Protein AF-A0AAN7TM09-F1 (afdb_monomer)

pLDDT: mean 83.56, std 10.61, range [32.16, 96.0]

Secondary structure (DSSP, 8-state):
-----GGGGTGGGGGGS--PPPPSSPPPHHHHHHHHHHHHHHHHHHHHPBPTT-----S--TTHHHHHHTT--TTBTTSSTTHHHHHHHHHHHHHHHTTSS---TTSHHHHHHHHHHHHHHHHHHHHHHHHHHHHTTTTS-HHHH-HHHHHHHHHHHHHHHHHHHHHHHHIIIIISSS-HHHHHHHHHHHHHHHHHHH---EEE-SSSEEESSHHHHHHHHHHH-S-HHHHHHHHHS-SSS--HHHHHHHHHHHHHHHHHHT-EEEEEEEESSSTT-EEEEEEESSTTTTHHHHHHHHHHHHHHHHHHHHHHH-TT-HHHHHH-EEEEPTTSS-EEEEESHHHHHSPPSSHHHHHH-HHHHHHHHHHHHHHHHHHHHHHHHHTT-SHHHHHHHHHHTTEEETTS-HHHHHHHHHHHHHHHHHHHHHHHHHHHHHHHHTT-SS-HHHHHHHHHHHHHHHHHHHHHSTTSS-S----EEE---BTTTB--EEE---STTGGGGTS--B-----HHHHHHHHHHHT-GGGSHHHHHHHHHHSEEEE---HHHHTSGGGSPP--GGGS-SS--SEEEE--S---THHHHHHHHHHHTT-PBPS-SSSS---SB-PPPBSB-TTT--B--HIIIIIHHHHHTT------TTEEEEEEEE-TTS-EEEEEEEETTEEEEEEPSS-----SHHHHHHHHHHHTTEE-HHHHHHTTPPPSEE-TTTT---

Organism: NCBI:txid1508187

Solvent-accessible surface area (backbone atoms only — not comparable to full-atom values): 39294 Å² total; per-residue (Å²): 132,87,70,85,51,78,65,63,74,44,56,85,50,56,88,76,54,91,75,79,81,67,68,94,58,89,72,54,70,72,57,17,51,50,48,41,49,53,54,49,51,54,50,54,52,39,47,70,37,69,53,75,82,69,78,47,86,82,68,69,69,84,52,63,78,50,26,65,71,27,43,27,34,87,68,18,42,21,52,69,32,51,42,30,57,52,55,26,50,50,53,54,49,50,37,47,56,71,60,77,44,95,73,54,76,87,39,67,69,49,40,52,43,50,54,51,47,40,50,52,47,16,53,53,44,36,48,52,50,32,48,48,48,52,70,73,27,69,42,41,54,59,84,79,62,36,70,71,50,52,52,50,41,33,50,51,40,38,52,39,43,52,50,52,54,52,50,27,47,43,18,62,57,54,46,19,84,50,56,34,70,58,51,47,32,31,48,46,44,52,49,51,42,49,41,46,38,60,30,86,52,68,47,74,80,85,86,50,81,37,50,43,1,15,54,53,27,39,56,48,38,55,69,74,41,90,54,53,71,59,29,50,51,51,32,42,67,44,88,89,48,54,20,44,48,19,50,51,36,38,54,51,49,52,53,52,51,56,58,56,67,69,42,59,50,70,44,55,31,27,40,73,83,44,88,87,50,68,51,66,53,71,48,38,36,55,57,63,64,59,54,24,60,51,53,47,51,51,51,53,42,51,52,48,44,53,35,52,57,46,28,77,75,40,68,84,41,69,70,36,43,49,43,22,35,74,42,69,43,92,96,48,81,51,70,43,60,76,36,40,55,50,31,43,71,46,80,56,75,35,57,68,54,34,66,75,38,51,68,48,46,52,50,27,51,52,51,42,28,52,47,12,17,50,41,22,52,55,44,33,62,60,70,58,62,27,40,66,46,49,44,48,52,37,48,77,73,33,41,37,45,63,100,51,58,77,78,50,44,41,57,52,36,54,58,49,50,59,52,27,19,30,50,25,21,26,51,52,29,49,50,23,52,51,28,32,42,55,38,25,72,50,54,20,65,48,52,54,46,29,54,52,47,53,49,51,51,50,50,52,45,37,75,76,39,91,74,59,84,75,62,87,68,74,55,54,52,72,46,61,63,44,89,90,72,43,68,54,80,47,81,53,35,90,52,86,32,27,44,54,63,65,52,93,36,74,51,70,51,72,40,39,68,59,28,39,50,48,11,64,74,74,73,38,67,69,48,17,42,82,59,39,46,64,61,64,14,48,44,34,26,73,46,81,62,54,44,82,63,32,71,33,75,78,51,41,65,49,64,54,68,85,46,48,36,90,86,36,32,73,38,31,32,20,44,74,56,71,67,62,84,62,54,44,56,49,47,52,53,44,38,75,72,70,35,52,79,23,57,24,43,58,74,23,52,74,74,48,38,73,55,69,37,27,27,27,33,83,86,81,73,41,74,40,19,56,31,75,20,56,50,49,46,37,59,75,68,66,51,99,74,85,85,70,76,80,51,44,81,62,27,55,37,62,48,98,85,72,45,64,42,29,37,34,31,36,39,87,95,48,76,51,72,50,77,46,92,85,65,78,87,86,80,59,53,88,66,48,37,32,49,34,35,34,70,41,11,36,17,30,59,68,63,29,55,76,69,76,39,72,72,77,43,78,34,71,69,49,72,55,99,97

Mean predicted aligned error: 16.38 Å

InterPro domains:
  IPR002208 SecY/SEC61-alpha family [PF00344] (76-457)
  IPR002208 SecY/SEC61-alpha family [PTHR10906] (18-466)
  IPR002208 SecY/SEC61-alpha family [TIGR00967] (31-464)
  IPR019561 Translocon Sec61/SecY, plug domain [PF10559] (41-75)
  IPR023201 SecY domain superfamily [G3DSA:1.10.3370.10] (8-468)
  IPR023201 SecY domain superfamily [SSF103491] (8-463)
  IPR030659 SecY conserved site [PS00755] (76-95)
  IPR030659 SecY conserved site [PS00756] (166-184)
  IPR036188 FAD/NAD(P)-binding domain superfamily [G3DSA:3.50.50.60] (492-719)
  IPR036188 FAD/NAD(P)-binding domain superfamily [SSF51905] (480-722)

Foldseek 3Di:
DPDPAPLNVCVVCLVVADADDQDPDADAPVLQVVLQVVLVVVLVVQQPAFDPQQPDPAAADLQVLVCLLQLADPRGLCNCRCVLLVVLVVVLLVCVLVVVGDADPVDPVSVSSSLSSSLVSSLVVQLVVQLCCLPVQVSHHCVVSDPVNSVVSSVSNSVSSSSLSNSQNCQVSNSHLDGSSLSSSLSSLVVLQVCQQDPQDWDCPPPDTAGQHLPVNLVCLCPPPPPNVVSQCCQADPDPGRHPLLAVLLVVLLVVLVVLQPAWDWFWKDFPVDPPDIDTDTQHLLNVQLVLLSVLSVVLSVLSSVLVVCCVVCVPDPVSVQSFDWDADPPDRHIDTPDHPNQLCDADQELVSCVVCVVSLVSNLVSLLVSLLVSLLVVCSSVLVQLVSVLVVCVVVRMDGPPDDSVCSSVVSNVPNSCSSNSSSNVLSVSQNSSSHSNHSGRSSSSSSSSSSVVVSVVSCVVSPCPVVPDPDQPWDFDQQDDPRDTDTDGWADDVLIRLVPDPQFDFDAAQVVQCVVCVVVVHCCSHCVNCQVVQQAAADEDAADCVLQVHDLSHFAADPVSHDPVGHQFYKYFDSYDDPVQSVVLVVVVVVVFADDNERRSRDPTHDTGTIGRADPVVRGHRGCCVGVVVVCVVVVPPDDDDPQKDFQEFDADPVRAGQWTWIDHDNDIDIDGDPPHDDQDPPDQVSLVRCLQHQHEAPVVNVVVVHNHPYHDPPRNPPD

Structure (mmCIF, N/CA/C/O backbone):
data_AF-A0AAN7TM09-F1
#
_entry.id   AF-A0AAN7TM09-F1
#
loop_
_atom_site.group_PDB
_atom_site.id
_atom_site.type_symbol
_atom_site.label_atom_id
_atom_site.label_alt_id
_atom_site.label_comp_id
_atom_site.label_asym_id
_atom_site.label_entity_id
_atom_site.label_seq_id
_atom_site.pdbx_PDB_ins_code
_atom_site.Cartn_x
_atom_site.Cartn_y
_atom_site.Cartn_z
_atom_site.occupancy
_atom_site.B_iso_or_equiv
_atom_site.auth_seq_id
_atom_site.auth_comp_id
_atom_site.auth_asym_id
_atom_site.auth_atom_id
_atom_site.pdbx_PDB_model_num
ATOM 1 N N . MET A 1 1 ? 16.465 38.728 15.888 1.00 37.88 1 MET A N 1
ATOM 2 C CA . MET A 1 1 ? 16.851 38.909 14.474 1.00 37.88 1 MET A CA 1
ATOM 3 C C . MET A 1 1 ? 16.179 37.807 13.676 1.00 37.88 1 MET A C 1
ATOM 5 O O . MET A 1 1 ? 16.565 36.655 13.813 1.00 37.88 1 MET A O 1
ATOM 9 N N . SER A 1 2 ? 15.105 38.125 12.954 1.00 43.34 2 SER A N 1
ATOM 10 C CA . SER A 1 2 ? 14.397 37.177 12.090 1.00 43.34 2 SER A CA 1
ATOM 11 C C . SER A 1 2 ? 15.241 36.940 10.840 1.00 43.34 2 SER A C 1
ATOM 13 O O . SER A 1 2 ? 15.146 37.694 9.873 1.00 43.34 2 SER A O 1
ATOM 15 N N . GLY A 1 3 ? 16.135 35.954 10.899 1.00 49.69 3 GLY A N 1
ATOM 16 C CA . GLY A 1 3 ? 16.839 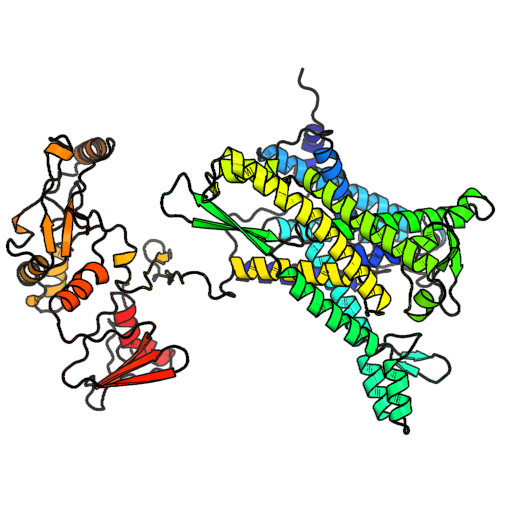35.488 9.709 1.00 49.69 3 GLY A CA 1
ATOM 17 C C . GLY A 1 3 ? 15.806 35.028 8.685 1.00 49.69 3 GLY A C 1
ATOM 18 O O . GLY A 1 3 ? 14.908 34.264 9.035 1.00 49.69 3 GLY A O 1
ATOM 19 N N . LEU A 1 4 ? 15.903 35.540 7.456 1.00 54.97 4 LEU A N 1
ATOM 20 C CA . LEU A 1 4 ? 15.121 35.069 6.314 1.00 54.97 4 LEU A CA 1
ATOM 21 C C . LEU A 1 4 ? 15.212 33.542 6.259 1.00 54.97 4 LEU A C 1
ATOM 23 O O . LEU A 1 4 ? 16.284 32.996 5.993 1.00 54.97 4 LEU A O 1
ATOM 27 N N . ARG A 1 5 ? 14.108 32.845 6.544 1.00 66.94 5 ARG A N 1
ATOM 28 C CA . ARG A 1 5 ? 14.066 31.394 6.369 1.00 66.94 5 ARG A CA 1
ATOM 29 C C . ARG A 1 5 ? 14.018 31.110 4.877 1.00 66.94 5 ARG A C 1
ATOM 31 O O . ARG A 1 5 ? 13.310 31.786 4.138 1.00 66.94 5 ARG A O 1
ATOM 38 N N . PHE A 1 6 ? 14.726 30.076 4.435 1.00 70.19 6 PHE A N 1
ATOM 39 C CA . PHE A 1 6 ? 14.732 29.672 3.028 1.00 70.19 6 PHE A CA 1
ATOM 40 C C . PHE A 1 6 ? 13.311 29.444 2.472 1.00 70.19 6 PHE A C 1
ATOM 42 O O . PHE A 1 6 ? 13.016 29.820 1.344 1.00 70.19 6 PHE A O 1
ATOM 49 N N . LEU A 1 7 ? 12.396 28.919 3.296 1.00 70.69 7 LEU A N 1
ATOM 50 C CA . LEU A 1 7 ? 10.986 28.722 2.937 1.00 70.69 7 LEU A CA 1
ATOM 51 C C . LEU A 1 7 ? 10.220 30.036 2.691 1.00 70.69 7 LEU A C 1
ATOM 53 O O . LEU A 1 7 ? 9.281 30.057 1.896 1.00 70.69 7 LEU A O 1
ATOM 57 N N . ASP A 1 8 ? 10.624 31.143 3.320 1.00 74.31 8 ASP A N 1
ATOM 58 C CA . ASP A 1 8 ? 9.972 32.445 3.137 1.00 74.31 8 ASP A CA 1
ATOM 59 C C . ASP A 1 8 ? 10.271 33.059 1.760 1.00 74.31 8 ASP A C 1
ATOM 61 O O . ASP A 1 8 ? 9.477 33.858 1.268 1.00 74.31 8 ASP A O 1
ATOM 65 N N . LEU A 1 9 ? 11.359 32.639 1.100 1.00 74.38 9 LEU A N 1
ATOM 66 C CA . LEU A 1 9 ? 11.698 33.050 -0.271 1.00 74.38 9 LEU A CA 1
ATOM 67 C C . LEU A 1 9 ? 10.730 32.473 -1.315 1.00 74.38 9 LEU A C 1
ATOM 69 O O . LEU A 1 9 ? 10.623 33.009 -2.416 1.00 74.38 9 LEU A O 1
ATOM 73 N N . VAL A 1 10 ? 10.014 31.395 -0.976 1.00 79.38 10 VAL A N 1
ATOM 74 C CA . VAL A 1 10 ? 9.090 30.698 -1.886 1.00 79.38 10 VAL A CA 1
ATOM 75 C C . VAL A 1 10 ? 7.667 31.262 -1.806 1.00 79.38 10 VAL A C 1
ATOM 77 O O . VAL A 1 10 ? 6.908 31.156 -2.767 1.00 79.38 10 VAL A O 1
ATOM 80 N N . LYS A 1 11 ? 7.322 31.961 -0.714 1.00 79.94 11 LYS A N 1
ATOM 81 C CA . LYS A 1 11 ? 6.013 32.607 -0.507 1.00 79.94 11 LYS A CA 1
ATOM 82 C C . LYS A 1 11 ? 5.468 33.391 -1.715 1.00 79.94 11 LYS A C 1
ATOM 84 O O . LYS A 1 11 ? 4.299 33.167 -2.033 1.00 79.94 11 LYS A O 1
ATOM 89 N N . PRO A 1 12 ? 6.237 34.254 -2.416 1.00 82.31 12 PRO A N 1
ATOM 90 C CA . PRO A 1 12 ? 5.710 35.003 -3.562 1.00 82.31 12 PRO A CA 1
ATOM 91 C C . PRO A 1 12 ? 5.331 34.122 -4.763 1.00 82.31 12 PRO A C 1
ATOM 93 O O . PRO A 1 12 ? 4.532 34.548 -5.592 1.00 82.31 12 PRO A O 1
ATOM 96 N N . PHE A 1 13 ? 5.858 32.898 -4.855 1.00 80.56 13 PHE A N 1
ATOM 97 C CA . PHE A 1 13 ? 5.574 31.968 -5.951 1.00 80.56 13 PHE A CA 1
ATOM 98 C C . PHE A 1 13 ? 4.374 31.051 -5.678 1.00 80.56 13 PHE A C 1
ATOM 100 O O . PHE A 1 13 ? 3.830 30.480 -6.617 1.00 80.56 13 PHE A O 1
ATOM 107 N N . THR A 1 14 ? 3.914 30.953 -4.427 1.00 79.62 14 THR A N 1
ATOM 108 C CA . THR A 1 14 ? 2.763 30.119 -4.027 1.00 79.62 14 THR A CA 1
ATOM 109 C C . THR A 1 14 ? 1.508 30.316 -4.895 1.00 79.62 14 THR A C 1
ATOM 111 O O . THR A 1 14 ? 0.972 29.317 -5.359 1.00 79.62 14 THR A O 1
ATOM 114 N N . PRO A 1 15 ? 1.039 31.549 -5.192 1.00 79.88 15 PRO A N 1
ATOM 115 C CA . PRO A 1 15 ? -0.184 31.731 -5.981 1.00 79.88 15 PRO A CA 1
ATOM 116 C C . PRO A 1 15 ? 0.004 31.511 -7.493 1.00 79.88 15 PRO A C 1
ATOM 118 O O . PRO A 1 15 ? -0.983 31.443 -8.219 1.00 79.88 15 PRO A O 1
ATOM 121 N N . LEU A 1 16 ? 1.246 31.428 -7.984 1.00 82.12 16 LEU A N 1
ATOM 122 C CA . LEU A 1 16 ? 1.554 31.242 -9.409 1.00 82.12 16 LEU A CA 1
ATOM 123 C C . LEU A 1 16 ? 1.617 29.764 -9.811 1.00 82.12 16 LEU A C 1
ATOM 125 O O . LEU A 1 16 ? 1.492 29.440 -10.991 1.00 82.12 16 LEU A O 1
ATOM 129 N N . ILE A 1 17 ? 1.852 28.872 -8.850 1.00 84.94 17 ILE A N 1
ATOM 130 C CA . ILE A 1 17 ? 2.080 27.455 -9.117 1.00 84.94 17 ILE A CA 1
ATOM 131 C C . ILE A 1 17 ? 0.739 26.711 -9.042 1.00 84.94 17 ILE A C 1
ATOM 133 O O . ILE A 1 17 ? 0.067 26.786 -8.014 1.00 84.94 17 ILE A O 1
ATOM 137 N N . PRO A 1 18 ? 0.342 25.956 -10.085 1.00 85.19 18 PRO A N 1
ATOM 138 C CA . PRO A 1 18 ? -0.884 25.172 -10.038 1.00 85.19 18 PRO A CA 1
ATOM 139 C C . PRO A 1 18 ? -0.798 24.089 -8.954 1.00 85.19 18 PRO A C 1
ATOM 141 O O . PRO A 1 18 ? 0.222 23.406 -8.789 1.00 85.19 18 PRO A O 1
ATOM 144 N N . GLU A 1 19 ? -1.890 23.925 -8.213 1.00 83.50 19 GLU A N 1
ATOM 145 C CA . GLU A 1 19 ? -1.975 23.005 -7.088 1.00 83.50 19 GLU A CA 1
ATOM 146 C C . GLU A 1 19 ? -3.299 22.229 -7.116 1.00 83.50 19 GLU A C 1
ATOM 148 O O . GLU A 1 19 ? -4.368 22.799 -7.332 1.00 83.50 19 GLU A O 1
ATOM 153 N N . VAL A 1 20 ? -3.238 20.911 -6.902 1.00 87.81 20 VAL A N 1
ATOM 154 C CA . VAL A 1 20 ? -4.442 20.067 -6.832 1.00 87.81 20 VAL A CA 1
ATOM 155 C C . VAL A 1 20 ? -5.151 20.290 -5.492 1.00 87.81 20 VAL A C 1
ATOM 157 O O . VAL A 1 20 ? -4.529 20.187 -4.440 1.00 87.81 20 VAL A O 1
ATOM 160 N N . ALA A 1 21 ? -6.456 20.559 -5.477 1.00 86.19 21 ALA A N 1
ATOM 161 C CA . ALA A 1 21 ? -7.185 20.755 -4.220 1.00 86.19 21 ALA A CA 1
ATOM 162 C C . ALA A 1 21 ? -7.256 19.459 -3.385 1.00 86.19 21 ALA A C 1
ATOM 164 O O . ALA A 1 21 ? -7.563 18.384 -3.906 1.00 86.19 21 ALA A O 1
ATOM 165 N N . VAL A 1 22 ? -6.998 19.556 -2.077 1.00 85.44 22 VAL A N 1
ATOM 166 C CA . VAL A 1 22 ? -7.174 18.437 -1.132 1.00 85.44 22 VAL A CA 1
ATOM 167 C C . VAL A 1 22 ? -8.674 18.119 -1.018 1.00 85.44 22 VAL A C 1
ATOM 169 O O . VAL A 1 22 ? -9.470 19.055 -0.944 1.00 85.44 22 VAL A O 1
ATOM 172 N N . PRO A 1 23 ? -9.093 16.840 -1.000 1.00 84.75 23 PRO A N 1
ATOM 173 C CA . PRO A 1 23 ? -10.510 16.500 -0.925 1.00 84.75 23 PRO A CA 1
ATOM 174 C C . PRO A 1 23 ? -11.130 16.969 0.401 1.00 84.75 23 PRO A C 1
ATOM 176 O O . PRO A 1 23 ? -10.602 16.688 1.477 1.00 84.75 23 PRO A O 1
ATOM 179 N N . GLU A 1 24 ? -12.276 17.654 0.326 1.00 81.25 24 GLU A N 1
ATOM 180 C CA . GLU A 1 24 ? -13.004 18.175 1.500 1.00 81.25 24 GLU A CA 1
ATOM 181 C C . GLU A 1 24 ? -13.556 17.057 2.396 1.00 81.25 24 GLU A C 1
ATOM 183 O O . GLU A 1 24 ? -13.675 17.204 3.612 1.00 81.25 24 GLU A O 1
ATOM 188 N N . THR A 1 25 ? -13.876 15.911 1.792 1.00 80.69 25 THR A N 1
ATOM 189 C CA . THR A 1 25 ? -14.372 14.718 2.481 1.00 80.69 25 THR A CA 1
ATOM 190 C C . THR A 1 25 ? -13.512 13.507 2.147 1.00 80.69 25 THR A C 1
ATOM 192 O O . THR A 1 25 ? -12.828 13.453 1.125 1.00 80.69 25 THR A O 1
ATOM 195 N N . LYS A 1 26 ? -13.520 12.498 3.025 1.00 79.81 26 LYS A N 1
ATOM 196 C CA . LYS A 1 26 ? -12.725 11.286 2.810 1.00 79.81 26 LYS A CA 1
ATOM 197 C C . LYS A 1 26 ? -13.228 10.533 1.574 1.00 79.81 26 LYS A C 1
ATOM 199 O O . LYS A 1 26 ? -14.342 10.013 1.578 1.00 79.81 26 LYS A O 1
ATOM 204 N N . VAL A 1 27 ? -12.371 10.413 0.560 1.00 85.12 27 VAL A N 1
ATOM 205 C CA . VAL A 1 27 ? -12.682 9.710 -0.691 1.00 85.12 27 VAL A CA 1
ATOM 206 C C . VAL A 1 27 ? -12.870 8.202 -0.422 1.00 85.12 27 VAL A C 1
ATOM 208 O O . VAL A 1 27 ? -11.986 7.570 0.172 1.00 85.12 27 VAL A O 1
ATOM 211 N N . PRO A 1 28 ? -13.999 7.592 -0.834 1.00 83.75 28 PRO A N 1
ATOM 212 C CA . PRO A 1 28 ? -14.223 6.151 -0.742 1.00 83.75 28 PRO A CA 1
ATOM 213 C C . PRO A 1 28 ? -13.152 5.326 -1.469 1.00 83.75 28 PRO A C 1
ATOM 215 O O . PRO A 1 28 ? -12.642 5.726 -2.513 1.00 83.75 28 PRO A O 1
ATOM 218 N N . PHE A 1 29 ? -12.873 4.118 -0.970 1.00 83.94 29 PHE A N 1
ATOM 219 C CA . PHE A 1 29 ? -11.854 3.219 -1.531 1.00 83.94 29 PHE A CA 1
ATOM 220 C C . PHE A 1 29 ? -12.055 2.919 -3.029 1.00 83.94 29 PHE A C 1
ATOM 222 O O . PHE A 1 29 ? -11.107 2.991 -3.805 1.00 83.94 29 PHE A O 1
ATOM 229 N N . GLN A 1 30 ? -13.299 2.667 -3.456 1.00 83.69 30 GLN A N 1
ATOM 230 C CA . GLN A 1 30 ? -13.624 2.422 -4.868 1.00 83.69 30 GLN A CA 1
ATOM 231 C C . GLN A 1 30 ? -13.281 3.622 -5.764 1.00 83.69 30 GLN A C 1
ATOM 233 O O . GLN A 1 30 ? -12.710 3.445 -6.834 1.00 83.69 30 GLN A O 1
ATOM 238 N N . GLN A 1 31 ? -13.568 4.848 -5.311 1.00 87.00 31 GLN A N 1
ATOM 239 C CA . GLN A 1 31 ? -13.208 6.057 -6.057 1.00 87.00 31 GLN A CA 1
ATOM 240 C C . GLN A 1 31 ? -11.691 6.241 -6.120 1.00 87.00 31 GLN A C 1
ATOM 242 O O . GLN A 1 31 ? -11.173 6.629 -7.162 1.00 87.00 31 GLN A O 1
ATOM 247 N N . ARG A 1 32 ? -10.964 5.899 -5.048 1.00 88.88 32 ARG A N 1
ATOM 248 C CA . ARG A 1 32 ? -9.497 5.961 -5.052 1.00 88.88 32 ARG A CA 1
ATOM 249 C C . ARG A 1 32 ? -8.863 4.993 -6.050 1.00 88.88 32 ARG A C 1
ATOM 251 O O . ARG A 1 32 ? -7.897 5.356 -6.720 1.00 88.88 32 ARG A O 1
ATOM 258 N N . ILE A 1 33 ? -9.423 3.790 -6.206 1.00 88.88 33 ILE A N 1
ATOM 259 C CA . ILE A 1 33 ? -9.009 2.847 -7.260 1.00 88.88 33 ILE A CA 1
ATOM 260 C C . ILE A 1 33 ? -9.245 3.447 -8.649 1.00 88.88 33 ILE A C 1
ATOM 262 O O . ILE A 1 33 ? -8.355 3.376 -9.495 1.00 88.88 33 ILE A O 1
ATOM 266 N N . ILE A 1 34 ? -10.414 4.054 -8.882 1.00 91.50 34 ILE A N 1
ATOM 267 C CA . ILE A 1 34 ? -10.747 4.665 -10.177 1.00 91.50 34 ILE A CA 1
ATOM 268 C C . ILE A 1 34 ? -9.753 5.780 -10.511 1.00 91.50 34 ILE A C 1
ATOM 270 O O . ILE A 1 34 ? -9.163 5.751 -11.585 1.00 91.50 34 ILE A O 1
ATOM 274 N N . TRP A 1 35 ? -9.495 6.706 -9.584 1.00 92.88 35 TRP A N 1
ATOM 275 C CA . TRP A 1 35 ? -8.508 7.773 -9.781 1.00 92.88 35 TRP A CA 1
ATOM 276 C C . TRP A 1 35 ? -7.102 7.233 -10.035 1.00 92.88 35 TRP A C 1
ATOM 278 O O . TRP A 1 35 ? -6.430 7.688 -10.955 1.00 92.88 35 TRP A O 1
ATOM 288 N N . THR A 1 36 ? -6.683 6.215 -9.279 1.00 92.44 36 THR A N 1
ATOM 289 C CA . THR A 1 36 ? -5.391 5.549 -9.502 1.00 92.44 36 THR A CA 1
ATOM 290 C C . THR A 1 36 ? -5.314 4.942 -10.910 1.00 92.44 36 THR A C 1
ATOM 292 O O . THR A 1 36 ? -4.297 5.077 -11.585 1.00 92.44 36 THR A O 1
ATOM 295 N N . SER A 1 37 ? -6.403 4.332 -11.385 1.00 92.06 37 SER A N 1
ATOM 296 C CA . SER A 1 37 ? -6.480 3.714 -12.716 1.00 92.06 37 SER A CA 1
ATOM 297 C C . SER A 1 37 ? -6.468 4.754 -13.837 1.00 92.06 37 SER A C 1
ATOM 299 O O . SER A 1 37 ? -5.742 4.593 -14.812 1.00 92.06 37 SER A O 1
ATOM 301 N N . VAL A 1 38 ? -7.224 5.847 -13.692 1.00 94.38 38 VAL A N 1
ATOM 302 C CA . VAL A 1 38 ? -7.263 6.946 -14.672 1.00 94.38 38 VAL A CA 1
ATOM 303 C C . VAL A 1 38 ? -5.887 7.591 -14.813 1.00 94.38 38 VAL A C 1
ATOM 305 O O . VAL A 1 38 ? -5.403 7.755 -15.931 1.00 94.38 38 VAL A O 1
ATOM 308 N N . THR A 1 39 ? -5.219 7.890 -13.696 1.00 93.50 39 THR A N 1
ATOM 309 C CA . THR A 1 39 ? -3.856 8.437 -13.708 1.00 93.50 39 THR A CA 1
ATOM 310 C C . THR A 1 39 ? -2.870 7.502 -14.410 1.00 93.50 39 THR A C 1
ATOM 312 O O . THR A 1 39 ? -2.034 7.960 -15.187 1.00 93.50 39 THR A O 1
ATOM 315 N N . LEU A 1 40 ? -2.985 6.192 -14.181 1.00 92.38 40 LEU A N 1
ATOM 316 C CA . LEU A 1 40 ? -2.129 5.191 -14.817 1.00 92.38 40 LEU A CA 1
ATOM 317 C C . LEU A 1 40 ? -2.377 5.085 -16.329 1.00 92.38 40 LEU A C 1
ATOM 319 O O . LEU A 1 40 ? -1.422 4.983 -17.093 1.00 92.38 40 LEU A O 1
ATOM 323 N N . VAL A 1 41 ? -3.631 5.175 -16.779 1.00 94.00 41 VAL A N 1
ATOM 324 C CA . VAL A 1 41 ? -3.965 5.205 -18.213 1.00 94.00 41 VAL A CA 1
ATOM 325 C C . VAL A 1 41 ? -3.388 6.449 -18.886 1.00 94.00 41 VAL A C 1
ATOM 327 O O . VAL A 1 41 ? -2.784 6.329 -19.948 1.00 94.00 41 VAL A O 1
ATOM 330 N N . ILE A 1 42 ? -3.520 7.628 -18.267 1.00 93.62 42 ILE A N 1
ATOM 331 C CA . ILE A 1 42 ? -2.936 8.868 -18.804 1.00 93.62 42 ILE A CA 1
ATOM 332 C C . ILE A 1 42 ? -1.417 8.718 -18.940 1.00 93.62 42 ILE A C 1
ATOM 334 O O . ILE A 1 42 ? -0.865 9.019 -19.996 1.00 93.62 42 ILE A O 1
ATOM 338 N N . PHE A 1 43 ? -0.755 8.194 -17.905 1.00 91.56 43 PHE A N 1
ATOM 339 C CA . PHE A 1 43 ? 0.682 7.937 -17.924 1.00 91.56 43 PHE A CA 1
ATOM 340 C C . PHE A 1 43 ? 1.095 6.985 -19.059 1.00 91.56 43 PHE A C 1
ATOM 342 O O . PHE A 1 43 ? 2.014 7.300 -19.812 1.00 91.56 43 PHE A O 1
ATOM 349 N N . LEU A 1 44 ? 0.396 5.857 -19.230 1.00 91.00 44 LEU A N 1
ATOM 350 C CA . LEU A 1 44 ? 0.683 4.888 -20.295 1.00 91.00 44 LEU A CA 1
ATOM 351 C C . LEU A 1 44 ? 0.501 5.490 -21.693 1.00 91.00 44 LEU A C 1
ATOM 353 O O . LEU A 1 44 ? 1.348 5.291 -22.559 1.00 91.00 44 LEU A O 1
ATOM 357 N N . VAL A 1 45 ? -0.567 6.262 -21.911 1.00 93.19 45 VAL A N 1
ATOM 358 C CA . VAL A 1 45 ? -0.799 6.941 -23.195 1.00 93.19 45 VAL A CA 1
ATOM 359 C C . VAL A 1 45 ? 0.321 7.940 -23.482 1.00 93.19 45 VAL A C 1
ATOM 361 O O . VAL A 1 45 ? 0.889 7.923 -24.572 1.00 93.19 45 VAL A O 1
ATOM 364 N N . MET A 1 46 ? 0.704 8.762 -22.501 1.00 91.25 46 MET A N 1
ATOM 365 C CA . MET A 1 46 ? 1.827 9.696 -22.652 1.00 91.25 46 MET A CA 1
ATOM 366 C C . MET A 1 46 ? 3.147 8.974 -22.953 1.00 91.25 46 MET A C 1
ATOM 368 O O . MET A 1 46 ? 3.956 9.478 -23.728 1.00 91.25 46 MET A O 1
ATOM 372 N N . SER A 1 47 ? 3.354 7.789 -22.375 1.00 87.88 47 SER A N 1
ATOM 373 C CA . SER A 1 47 ? 4.558 6.970 -22.567 1.00 87.88 47 SER A CA 1
ATOM 374 C C . SER A 1 47 ? 4.689 6.365 -23.968 1.00 87.88 47 SER A C 1
ATOM 376 O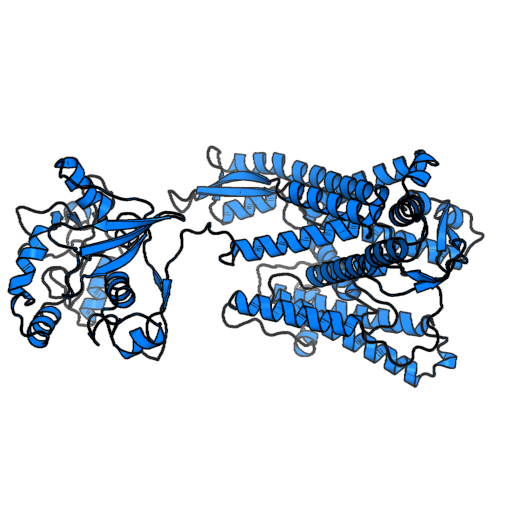 O . SER A 1 47 ? 5.770 5.914 -24.333 1.00 87.88 47 SER A O 1
ATOM 378 N N . GLN A 1 48 ? 3.608 6.362 -24.752 1.00 88.31 48 GLN A N 1
ATOM 379 C CA . GLN A 1 48 ? 3.551 5.788 -26.100 1.00 88.31 48 GLN A CA 1
ATOM 380 C C . GLN A 1 48 ? 3.404 6.852 -27.201 1.00 88.31 48 GLN A C 1
ATOM 382 O O . GLN A 1 48 ? 3.596 6.563 -28.380 1.00 88.31 48 GLN A O 1
ATOM 387 N N . MET A 1 49 ? 3.068 8.096 -26.846 1.00 89.69 49 MET A N 1
ATOM 388 C CA . MET A 1 49 ? 2.910 9.182 -27.815 1.00 89.69 49 MET A CA 1
ATOM 389 C C . MET A 1 49 ? 4.271 9.773 -28.224 1.00 89.69 49 MET A C 1
ATOM 391 O O . MET A 1 49 ? 4.978 10.293 -27.353 1.00 89.69 49 MET A O 1
ATOM 395 N N . PRO A 1 50 ? 4.632 9.754 -29.524 1.00 90.06 50 PRO A N 1
ATOM 396 C CA . PRO A 1 50 ? 5.895 10.306 -30.000 1.00 90.06 50 PRO A CA 1
ATOM 397 C C . PRO A 1 50 ? 5.910 11.840 -29.954 1.00 90.06 50 PRO A C 1
ATOM 399 O O . PRO A 1 50 ? 4.877 12.494 -30.120 1.00 90.06 50 PRO A O 1
ATOM 402 N N . LEU A 1 51 ? 7.095 12.420 -29.760 1.00 87.81 51 LEU A N 1
ATOM 403 C CA . LEU A 1 51 ? 7.307 13.869 -29.833 1.00 87.81 51 LEU A CA 1
ATOM 404 C C . LEU A 1 51 ? 7.276 14.366 -31.280 1.00 87.81 51 LEU A C 1
ATOM 406 O O . LEU A 1 51 ? 7.696 13.681 -32.214 1.00 87.81 51 LEU A O 1
ATOM 410 N N . TYR A 1 52 ? 6.833 15.606 -31.460 1.00 87.06 52 TYR A N 1
ATOM 411 C CA . TYR A 1 52 ? 6.856 16.256 -32.764 1.00 87.06 52 TYR A CA 1
ATOM 412 C C . TYR A 1 52 ? 8.236 16.869 -33.039 1.00 87.06 52 TYR A C 1
ATOM 414 O O . TYR A 1 52 ? 8.752 17.617 -32.213 1.00 87.06 52 TYR A O 1
ATOM 422 N N . GLY A 1 53 ? 8.804 16.616 -34.223 1.00 78.00 53 GLY A N 1
ATOM 423 C CA . GLY A 1 53 ? 10.062 17.234 -34.664 1.00 78.00 53 GLY A CA 1
ATOM 424 C C . GLY A 1 53 ? 11.326 16.390 -34.461 1.00 78.00 53 GLY A C 1
ATOM 425 O O . GLY A 1 53 ? 12.422 16.918 -34.614 1.00 78.00 53 GLY A O 1
ATOM 426 N N . ILE A 1 54 ? 11.206 15.096 -34.142 1.00 76.62 54 ILE A N 1
ATOM 427 C CA . ILE A 1 54 ? 12.353 14.173 -34.114 1.00 76.62 54 ILE A CA 1
ATOM 428 C C . ILE A 1 54 ? 12.744 13.800 -35.551 1.00 76.62 54 ILE A C 1
ATOM 430 O O . ILE A 1 54 ? 11.923 13.258 -36.288 1.00 76.62 54 ILE A O 1
ATOM 434 N N . VAL A 1 55 ? 13.997 14.070 -35.935 1.00 65.88 55 VAL A N 1
ATOM 435 C CA . VAL A 1 55 ? 14.532 13.785 -37.285 1.00 65.88 55 VAL A CA 1
ATOM 436 C C . VAL A 1 55 ? 15.514 12.604 -37.280 1.00 65.88 55 VAL A C 1
ATOM 438 O O . VAL A 1 55 ? 15.624 11.902 -38.280 1.00 65.88 55 VAL A O 1
ATOM 441 N N . SER A 1 56 ? 16.189 12.334 -36.154 1.00 60.00 56 SER A N 1
ATOM 442 C CA . SER A 1 56 ? 17.097 11.187 -35.993 1.00 60.00 56 SER A CA 1
ATOM 443 C C . SER A 1 56 ? 16.709 10.326 -34.786 1.00 60.00 56 SER A C 1
ATOM 445 O O . SER A 1 56 ? 16.785 10.775 -33.640 1.00 60.00 56 SER A O 1
ATOM 447 N N . SER A 1 57 ? 16.295 9.081 -35.038 1.00 56.00 57 SER A N 1
ATOM 448 C CA . SER A 1 57 ? 15.980 8.073 -34.011 1.00 56.00 57 SER A CA 1
ATOM 449 C C . SER A 1 57 ? 17.158 7.154 -33.665 1.00 56.00 57 SER A C 1
ATOM 451 O O . SER A 1 57 ? 17.146 6.536 -32.602 1.00 56.00 57 SER A O 1
ATOM 453 N N . ASP A 1 58 ? 18.193 7.097 -34.509 1.00 56.75 58 ASP A N 1
ATOM 454 C CA . ASP A 1 58 ? 19.166 5.989 -34.512 1.00 56.75 58 ASP A CA 1
ATOM 455 C C . ASP A 1 58 ? 20.474 6.275 -33.754 1.00 56.75 58 ASP A C 1
ATOM 457 O O . ASP A 1 58 ? 21.370 5.433 -33.699 1.00 56.75 58 ASP A O 1
ATOM 461 N N . ASN A 1 59 ? 20.600 7.441 -33.113 1.00 61.41 59 ASN A N 1
ATOM 462 C CA . ASN A 1 59 ? 21.771 7.750 -32.283 1.00 61.41 59 ASN A CA 1
ATOM 463 C C . ASN A 1 59 ? 21.855 6.823 -31.056 1.00 61.41 59 ASN A C 1
ATOM 465 O O . ASN A 1 59 ? 20.824 6.472 -30.486 1.00 61.41 59 ASN A O 1
ATOM 469 N N . ALA A 1 60 ? 23.062 6.467 -30.603 1.00 58.09 60 ALA A N 1
ATOM 470 C CA . ALA A 1 60 ? 23.256 5.698 -29.369 1.00 58.09 60 ALA A CA 1
ATOM 471 C C . ALA A 1 60 ? 22.684 6.459 -28.159 1.00 58.09 60 ALA A C 1
ATOM 473 O O . ALA A 1 60 ? 22.942 7.649 -27.996 1.00 58.09 60 ALA A O 1
ATOM 474 N N . ASP A 1 61 ? 21.890 5.781 -27.326 1.00 67.00 61 ASP A N 1
ATOM 475 C CA . ASP A 1 61 ? 21.244 6.383 -26.157 1.00 67.00 61 ASP A CA 1
ATOM 476 C C . ASP A 1 61 ? 22.204 6.417 -24.953 1.00 67.00 61 ASP A C 1
ATOM 478 O O . ASP A 1 61 ? 22.517 5.361 -24.395 1.00 67.00 61 ASP A O 1
ATOM 482 N N . PRO A 1 62 ? 22.668 7.600 -24.509 1.00 61.38 62 PRO A N 1
ATOM 483 C CA . PRO A 1 62 ? 23.600 7.707 -23.388 1.00 61.38 62 PRO A CA 1
ATOM 484 C C . PRO A 1 62 ? 22.939 7.443 -22.025 1.00 61.38 62 PRO A C 1
ATOM 486 O O . PRO A 1 62 ? 23.640 7.291 -21.029 1.00 61.38 62 PRO A O 1
ATOM 489 N N . LEU A 1 63 ? 21.602 7.398 -21.948 1.00 68.00 63 LEU A N 1
ATOM 490 C CA . LEU A 1 63 ? 20.851 7.269 -20.691 1.00 68.00 63 LEU A CA 1
ATOM 491 C C . LEU A 1 63 ? 20.131 5.925 -20.541 1.00 68.00 63 LEU A C 1
ATOM 493 O O . LEU A 1 63 ? 19.272 5.795 -19.671 1.00 68.00 63 LEU A O 1
ATOM 497 N N . TYR A 1 64 ? 20.486 4.917 -21.340 1.00 70.38 64 TYR A N 1
ATOM 498 C CA . TYR A 1 64 ? 19.786 3.629 -21.385 1.00 70.38 64 TYR A CA 1
ATOM 499 C C . TYR A 1 64 ? 19.541 3.010 -19.993 1.00 70.38 64 TYR A C 1
ATOM 501 O O . TYR A 1 64 ? 18.423 2.616 -19.663 1.00 70.38 64 TYR A O 1
ATOM 509 N N . TRP A 1 65 ? 20.564 3.004 -19.134 1.00 67.31 65 TRP A N 1
ATOM 510 C CA . TRP A 1 65 ? 20.481 2.463 -17.770 1.00 67.31 65 TRP A CA 1
ATOM 511 C C . TRP A 1 65 ? 19.576 3.282 -16.839 1.00 67.31 65 TRP A C 1
ATOM 513 O O . TRP A 1 65 ? 18.934 2.738 -15.944 1.00 67.31 65 TRP A O 1
ATOM 523 N N . LEU A 1 66 ? 19.501 4.592 -17.070 1.00 70.00 66 LEU A N 1
ATOM 524 C CA . LEU A 1 66 ? 18.729 5.534 -16.266 1.00 70.00 66 LEU A CA 1
ATOM 525 C C . LEU A 1 66 ? 17.222 5.436 -16.580 1.00 70.00 66 LEU A C 1
ATOM 527 O O . LEU A 1 66 ? 16.384 5.570 -15.686 1.00 70.00 66 LEU A O 1
ATOM 531 N N . ARG A 1 67 ? 16.874 5.148 -17.842 1.00 75.88 67 ARG A N 1
ATOM 532 C CA . ARG A 1 67 ? 15.487 5.125 -18.341 1.00 75.88 67 ARG A CA 1
ATOM 533 C C . ARG A 1 67 ? 14.584 4.134 -17.627 1.00 75.88 67 ARG A C 1
ATOM 535 O O . ARG A 1 67 ? 13.453 4.484 -17.295 1.00 75.88 67 ARG A O 1
ATOM 542 N N . MET A 1 68 ? 15.099 2.940 -17.337 1.00 66.06 68 MET A N 1
ATOM 543 C CA . MET A 1 68 ? 14.326 1.892 -16.667 1.00 66.06 68 MET A CA 1
ATOM 544 C C . MET A 1 68 ? 13.847 2.330 -15.273 1.00 66.06 68 MET A C 1
ATOM 546 O O . MET A 1 68 ? 12.716 2.052 -14.888 1.00 66.06 68 MET A O 1
ATOM 550 N N . MET A 1 69 ? 14.677 3.051 -14.515 1.00 70.38 69 MET A N 1
ATOM 551 C CA . MET A 1 69 ? 14.291 3.544 -13.185 1.00 70.38 69 MET A CA 1
ATOM 552 C C . MET A 1 69 ? 13.433 4.805 -13.242 1.00 70.38 69 MET A C 1
ATOM 554 O O . MET A 1 69 ? 12.625 5.050 -12.351 1.00 70.38 69 MET A O 1
ATOM 558 N N . MET A 1 70 ? 13.626 5.623 -14.272 1.00 78.31 70 MET A N 1
ATOM 559 C CA . MET A 1 70 ? 12.949 6.909 -14.425 1.00 78.31 70 MET A CA 1
ATOM 560 C C . MET A 1 70 ? 11.634 6.821 -15.183 1.00 78.31 70 MET A C 1
ATOM 562 O O . MET A 1 70 ? 11.039 7.863 -15.463 1.00 78.31 70 MET A O 1
ATOM 566 N N . ALA A 1 71 ? 11.195 5.605 -15.516 1.00 80.38 71 ALA A N 1
ATOM 567 C CA . ALA A 1 71 ? 9.986 5.354 -16.285 1.00 80.38 71 ALA A CA 1
ATOM 568 C C . ALA A 1 71 ? 9.915 6.269 -17.528 1.00 80.38 71 ALA A C 1
ATOM 570 O O . ALA A 1 71 ? 8.917 6.950 -17.768 1.00 80.38 71 ALA A O 1
ATOM 571 N N . SER A 1 72 ? 11.040 6.343 -18.251 1.00 84.00 72 SER A N 1
ATOM 572 C CA . SER A 1 72 ? 11.248 7.220 -19.404 1.00 84.00 72 SER A CA 1
ATOM 573 C C . SER A 1 72 ? 11.398 6.393 -20.673 1.00 84.00 72 SER A C 1
ATOM 575 O O . SER A 1 72 ? 12.245 5.501 -20.741 1.00 84.00 72 SER A O 1
ATOM 577 N N . ASN A 1 73 ? 10.616 6.740 -21.693 1.00 81.69 73 ASN A N 1
ATOM 578 C CA . ASN A 1 73 ? 10.685 6.129 -23.014 1.00 81.69 73 ASN A CA 1
ATOM 579 C C . ASN A 1 73 ? 11.243 7.137 -24.015 1.00 81.69 73 ASN A C 1
ATOM 581 O O . ASN A 1 73 ? 10.782 8.280 -24.085 1.00 81.69 73 ASN A O 1
ATOM 585 N N . ARG A 1 74 ? 12.228 6.699 -24.802 1.00 81.19 74 ARG A N 1
ATOM 586 C CA . ARG A 1 74 ? 12.888 7.555 -25.785 1.00 81.19 74 ARG A CA 1
ATOM 587 C C . ARG A 1 74 ? 11.940 7.957 -26.913 1.00 81.19 74 ARG A C 1
ATOM 589 O O . ARG A 1 74 ? 11.236 7.120 -27.465 1.00 81.19 74 ARG A O 1
ATOM 596 N N . GLY A 1 75 ? 12.004 9.223 -27.301 1.00 80.81 75 GLY A N 1
ATOM 597 C CA . GLY A 1 75 ? 11.257 9.814 -28.400 1.00 80.81 75 GLY A CA 1
ATOM 598 C C . GLY A 1 75 ? 9.788 10.074 -28.082 1.00 80.81 75 GLY A C 1
ATOM 599 O O . GLY A 1 75 ? 9.023 10.364 -28.999 1.00 80.81 75 GLY A O 1
ATOM 600 N N . THR A 1 76 ? 9.388 9.980 -26.812 1.00 89.31 76 THR A N 1
ATOM 601 C CA . THR A 1 76 ? 7.992 10.117 -26.371 1.00 89.31 76 THR A CA 1
ATOM 602 C C . THR A 1 76 ? 7.801 11.347 -25.492 1.00 89.31 76 THR A C 1
ATOM 604 O O . THR A 1 76 ? 8.770 11.935 -25.007 1.00 89.31 76 THR A O 1
ATOM 607 N N . LEU A 1 77 ? 6.549 11.729 -25.224 1.00 88.81 77 LEU A N 1
ATOM 608 C CA . LEU A 1 77 ? 6.239 12.794 -24.256 1.00 88.81 77 LEU A CA 1
ATOM 609 C C . LEU A 1 77 ? 6.851 12.525 -22.868 1.00 88.81 77 LEU A C 1
ATOM 611 O O . LEU A 1 77 ? 7.088 13.461 -22.108 1.00 88.81 77 LEU A O 1
ATOM 615 N N . MET A 1 78 ? 7.149 11.262 -22.552 1.00 89.31 78 MET A N 1
ATOM 616 C CA . MET A 1 78 ? 7.754 10.828 -21.295 1.00 89.31 78 MET A CA 1
ATOM 617 C C . MET A 1 78 ? 9.290 10.749 -21.335 1.00 89.31 78 MET A C 1
ATOM 619 O O . MET A 1 78 ? 9.870 10.047 -20.511 1.00 89.31 78 MET A O 1
ATOM 623 N N . GLU A 1 79 ? 9.980 11.482 -22.218 1.00 86.75 79 GLU A N 1
ATOM 624 C CA . GLU A 1 79 ? 11.455 11.485 -22.256 1.00 86.75 79 GLU A CA 1
ATOM 625 C C . GLU A 1 79 ? 12.082 11.878 -20.905 1.00 86.75 79 GLU A C 1
ATOM 627 O O . GLU A 1 79 ? 13.015 11.238 -20.424 1.00 86.75 79 GLU A O 1
ATOM 632 N N . LEU A 1 80 ? 11.563 12.929 -20.266 1.00 84.81 80 LEU A N 1
ATOM 633 C CA . LEU A 1 80 ? 12.031 13.369 -18.947 1.00 84.81 80 LEU A CA 1
ATOM 634 C C . LEU A 1 80 ? 11.648 12.372 -17.841 1.00 84.81 80 LEU A C 1
ATOM 636 O O . LEU A 1 80 ? 12.280 12.349 -16.781 1.00 84.81 80 LEU A O 1
ATOM 640 N N . GLY A 1 81 ? 10.626 11.546 -18.083 1.00 87.31 81 GLY A N 1
ATOM 641 C CA . GLY A 1 81 ? 10.097 10.587 -17.125 1.00 87.31 81 GLY A CA 1
ATOM 642 C C . GLY A 1 81 ? 9.675 11.244 -15.810 1.00 87.31 81 GLY A C 1
ATOM 643 O O . GLY A 1 81 ? 9.192 12.376 -15.765 1.00 87.31 81 GLY A O 1
ATOM 644 N N . ILE A 1 82 ? 9.914 10.532 -14.713 1.00 87.81 82 ILE A N 1
ATOM 645 C CA . ILE A 1 82 ? 9.707 11.023 -13.339 1.00 87.81 82 ILE A CA 1
ATOM 646 C C . ILE A 1 82 ? 10.971 11.649 -12.726 1.00 87.81 82 ILE A C 1
ATOM 648 O O . ILE A 1 82 ? 10.988 11.982 -11.538 1.00 87.81 82 ILE A O 1
ATOM 652 N N . THR A 1 83 ? 12.032 11.828 -13.520 1.00 85.69 83 THR A N 1
ATOM 653 C CA . THR A 1 83 ? 13.334 12.357 -13.081 1.00 85.69 83 THR A CA 1
ATOM 654 C C . THR A 1 83 ? 13.230 13.621 -12.242 1.00 85.69 83 THR A C 1
ATOM 656 O O . THR A 1 83 ? 13.758 13.633 -11.128 1.00 85.69 83 THR A O 1
ATOM 659 N N . PRO A 1 84 ? 12.542 14.682 -12.707 1.00 87.31 84 PRO A N 1
ATOM 660 C CA . PRO A 1 84 ? 12.573 15.960 -12.005 1.00 87.31 84 PRO A CA 1
ATOM 661 C C . PRO A 1 84 ? 11.890 15.876 -10.635 1.00 87.31 84 PRO A C 1
ATOM 663 O O . PRO A 1 84 ? 12.288 16.563 -9.692 1.00 87.31 84 PRO A O 1
ATOM 666 N N . ILE A 1 85 ? 10.900 14.986 -10.509 1.00 88.06 85 ILE A N 1
ATOM 667 C CA . ILE A 1 85 ? 10.160 14.724 -9.272 1.00 88.06 85 ILE A CA 1
ATOM 668 C C . ILE A 1 85 ? 11.074 14.038 -8.255 1.00 88.06 85 ILE A C 1
ATOM 670 O O . ILE A 1 85 ? 11.188 14.499 -7.116 1.00 88.06 85 ILE A O 1
ATOM 674 N N . ILE A 1 86 ? 11.763 12.970 -8.673 1.00 85.00 86 ILE A N 1
ATOM 675 C CA . ILE A 1 86 ? 12.685 12.225 -7.809 1.00 85.00 86 ILE A CA 1
ATOM 676 C C . ILE A 1 86 ? 13.864 13.112 -7.398 1.00 85.00 86 ILE A C 1
ATOM 678 O O . ILE A 1 86 ? 14.180 13.182 -6.211 1.00 85.00 86 ILE A O 1
ATOM 682 N N . SER A 1 87 ? 14.490 13.820 -8.343 1.00 84.62 87 SER A N 1
ATOM 683 C CA . SER A 1 87 ? 15.639 14.687 -8.061 1.00 84.62 87 SER A CA 1
ATOM 684 C C . SER A 1 87 ? 15.286 15.799 -7.076 1.00 84.62 87 SER A C 1
ATOM 686 O O . SER A 1 87 ? 16.015 16.004 -6.107 1.00 84.62 87 SER A O 1
ATOM 688 N N . SER A 1 88 ? 14.150 16.475 -7.268 1.00 87.62 88 SER A N 1
ATOM 689 C CA . SER A 1 88 ? 13.685 17.495 -6.323 1.00 87.62 88 SER A CA 1
ATOM 690 C C . SER A 1 88 ? 13.410 16.900 -4.937 1.00 87.62 88 SER A C 1
ATOM 692 O O . SER A 1 88 ? 13.892 17.421 -3.930 1.00 87.62 88 SER A O 1
ATOM 694 N N . GLY A 1 89 ? 12.702 15.765 -4.877 1.00 84.44 89 GLY A N 1
ATOM 695 C CA . GLY A 1 89 ? 12.405 15.077 -3.620 1.00 84.44 89 GLY A CA 1
ATOM 696 C C . GLY A 1 89 ? 13.662 14.660 -2.857 1.00 84.44 89 GLY A C 1
ATOM 697 O O . GLY A 1 89 ? 13.760 14.927 -1.663 1.00 84.44 89 GLY A O 1
ATOM 698 N N . MET A 1 90 ? 14.654 14.079 -3.538 1.00 79.12 90 MET A N 1
ATOM 699 C CA . MET A 1 90 ? 15.929 13.684 -2.927 1.00 79.12 90 MET A CA 1
ATOM 700 C C . MET A 1 90 ? 16.715 14.886 -2.397 1.00 79.12 90 MET A C 1
ATOM 702 O O . MET A 1 90 ? 17.242 14.823 -1.288 1.00 79.12 90 MET A O 1
ATOM 706 N N . VAL A 1 91 ? 16.769 15.992 -3.147 1.00 84.38 91 VAL A N 1
ATOM 707 C CA . VAL A 1 91 ? 17.444 17.224 -2.704 1.00 84.38 91 VAL A CA 1
ATOM 708 C C . VAL A 1 91 ? 16.779 17.780 -1.446 1.00 84.38 91 VAL A C 1
ATOM 710 O O . VAL A 1 91 ? 17.462 18.052 -0.460 1.00 84.38 91 VAL A O 1
ATOM 713 N N . PHE A 1 92 ? 15.451 17.897 -1.431 1.00 84.00 92 PHE A N 1
ATOM 714 C CA . PHE A 1 92 ? 14.721 18.410 -0.270 1.00 84.00 92 PHE A CA 1
ATOM 715 C C . PHE A 1 92 ? 14.739 17.460 0.934 1.00 84.00 92 PHE A C 1
ATOM 717 O O . PHE A 1 92 ? 14.746 17.930 2.074 1.00 84.00 92 PHE A O 1
ATOM 724 N N . GLN A 1 93 ? 14.780 16.144 0.713 1.00 80.19 93 GLN A N 1
ATOM 725 C CA . GLN A 1 93 ? 14.966 15.156 1.779 1.00 80.19 93 GLN A CA 1
ATOM 726 C C . GLN A 1 93 ? 16.367 15.241 2.383 1.00 80.19 93 GLN A C 1
ATOM 728 O O . GLN A 1 93 ? 16.500 15.224 3.605 1.00 80.19 93 GLN A O 1
ATOM 733 N N . LEU A 1 94 ? 17.404 15.386 1.552 1.00 78.56 94 LEU A N 1
ATOM 734 C CA . LEU A 1 94 ? 18.777 15.565 2.019 1.00 78.56 94 LEU A CA 1
ATOM 735 C C . LEU A 1 94 ? 18.913 16.856 2.833 1.00 78.56 94 LEU A C 1
ATOM 737 O O . LEU A 1 94 ? 19.422 16.810 3.946 1.00 78.56 94 LEU A O 1
ATOM 741 N N . LEU A 1 95 ? 18.410 17.982 2.316 1.00 81.25 95 LEU A N 1
ATOM 742 C CA . LEU A 1 95 ? 18.481 19.287 2.987 1.00 81.25 95 LEU A CA 1
ATOM 743 C C . LEU A 1 95 ? 17.751 19.302 4.337 1.00 81.25 95 LEU A C 1
ATOM 745 O O . LEU A 1 95 ? 18.253 19.886 5.302 1.00 81.25 95 LEU A O 1
ATOM 749 N N . ALA A 1 96 ? 16.585 18.651 4.410 1.00 78.81 96 ALA A N 1
ATOM 750 C CA . ALA A 1 96 ? 15.848 18.484 5.659 1.00 78.81 96 ALA A CA 1
ATOM 751 C C . ALA A 1 96 ? 16.589 17.546 6.629 1.00 78.81 96 ALA A C 1
ATOM 753 O O . ALA A 1 96 ? 16.697 17.853 7.815 1.00 78.81 96 ALA A O 1
ATOM 754 N N . GLY A 1 97 ? 17.148 16.439 6.128 1.00 72.50 97 GLY A N 1
ATOM 755 C CA . GLY A 1 97 ? 17.874 15.451 6.930 1.00 72.50 97 GLY A CA 1
ATOM 756 C C . GLY A 1 97 ? 19.201 15.961 7.497 1.00 72.50 97 GLY A C 1
ATOM 757 O O . GLY A 1 97 ? 19.560 15.621 8.619 1.00 72.50 97 GLY A O 1
ATOM 758 N N . THR A 1 98 ? 19.917 16.822 6.771 1.00 77.81 98 THR A N 1
ATOM 759 C CA . THR A 1 98 ? 21.137 17.482 7.270 1.00 77.81 98 THR A CA 1
ATOM 760 C C . THR A 1 98 ? 20.844 18.679 8.176 1.00 77.81 98 THR A C 1
ATOM 762 O O . THR A 1 98 ? 21.782 19.361 8.580 1.00 77.81 98 THR A O 1
ATOM 765 N N . HIS A 1 99 ? 19.568 18.977 8.457 1.00 75.62 99 HIS A N 1
ATOM 766 C CA . HIS A 1 99 ? 19.133 20.172 9.189 1.00 75.62 99 HIS A CA 1
ATOM 767 C C . HIS A 1 99 ? 19.692 21.486 8.606 1.00 75.62 99 HIS A C 1
ATOM 769 O O . HIS A 1 99 ? 19.907 22.457 9.325 1.00 75.62 99 HIS A O 1
ATOM 775 N N . LEU A 1 100 ? 19.931 21.528 7.286 1.00 78.44 100 LEU A N 1
ATOM 776 C CA . LEU A 1 100 ? 20.327 22.757 6.579 1.00 78.44 100 LEU A CA 1
ATOM 777 C C . LEU A 1 100 ? 19.126 23.696 6.401 1.00 78.44 100 LEU A C 1
ATOM 779 O O . LEU A 1 100 ? 19.295 24.907 6.266 1.00 78.44 100 LEU A O 1
ATOM 783 N N . ILE A 1 101 ? 17.914 23.132 6.397 1.00 77.56 101 ILE A N 1
ATOM 784 C CA . ILE A 1 101 ? 16.649 23.861 6.381 1.00 77.56 101 ILE A CA 1
ATOM 785 C C . ILE A 1 101 ? 15.844 23.450 7.616 1.00 77.56 101 ILE A C 1
ATOM 787 O O . ILE A 1 101 ? 15.487 22.282 7.769 1.00 77.56 101 ILE A O 1
ATOM 791 N N . ASP A 1 102 ? 15.509 24.424 8.461 1.00 74.25 102 ASP A N 1
ATOM 792 C CA . ASP A 1 102 ? 14.582 24.235 9.577 1.00 74.25 102 ASP A CA 1
ATOM 793 C C . ASP A 1 102 ? 13.142 24.158 9.051 1.00 74.25 102 ASP A C 1
ATOM 795 O O . ASP A 1 102 ? 12.499 25.182 8.806 1.00 74.25 102 ASP A O 1
ATOM 799 N N . VAL A 1 103 ? 12.634 22.939 8.867 1.00 74.25 103 VAL A N 1
ATOM 800 C CA . VAL A 1 103 ? 11.243 22.679 8.471 1.00 74.25 103 VAL A CA 1
ATOM 801 C C . VAL A 1 103 ? 10.513 22.021 9.631 1.00 74.25 103 VAL A C 1
ATOM 803 O O . VAL A 1 103 ? 10.867 20.915 10.041 1.00 74.25 103 VAL A O 1
ATOM 806 N N . ASN A 1 104 ? 9.468 22.668 10.148 1.00 78.06 104 ASN A N 1
ATOM 807 C CA . ASN A 1 104 ? 8.601 22.033 11.129 1.00 78.06 104 ASN A CA 1
ATOM 808 C C . ASN A 1 104 ? 7.396 21.386 10.432 1.00 78.06 104 ASN A C 1
ATOM 810 O O . ASN A 1 104 ? 6.413 22.054 10.125 1.00 78.06 104 ASN A O 1
ATOM 814 N N . LEU A 1 105 ? 7.466 20.073 10.200 1.00 75.88 105 LEU A N 1
ATOM 815 C CA . LEU A 1 105 ? 6.405 19.316 9.523 1.00 75.88 105 LEU A CA 1
ATOM 816 C C . LEU A 1 105 ? 5.093 19.230 10.325 1.00 75.88 105 LEU A C 1
ATOM 818 O O . LEU A 1 105 ? 4.061 18.878 9.748 1.00 75.88 105 LEU A O 1
ATOM 822 N N . ASP A 1 106 ? 5.111 19.576 11.616 1.00 77.81 106 ASP A N 1
ATOM 823 C CA . ASP A 1 106 ? 3.903 19.638 12.446 1.00 77.81 106 ASP A CA 1
ATOM 824 C C . ASP A 1 106 ? 3.057 20.886 12.135 1.00 77.81 106 ASP A C 1
ATOM 826 O O . ASP A 1 106 ? 1.840 20.892 12.345 1.00 77.81 106 ASP A O 1
ATOM 830 N N . LEU A 1 107 ? 3.679 21.949 11.610 1.00 82.25 107 LEU A N 1
ATOM 831 C CA . LEU A 1 107 ? 2.985 23.167 11.201 1.00 82.25 107 LEU A CA 1
ATOM 832 C C . LEU A 1 107 ? 2.464 23.023 9.768 1.00 82.25 107 LEU A C 1
ATOM 834 O O . LEU A 1 107 ? 3.219 22.814 8.819 1.00 82.25 107 LEU A O 1
ATOM 838 N N . LYS A 1 108 ? 1.150 23.211 9.598 1.00 81.19 108 LYS A N 1
ATOM 839 C CA . LYS A 1 108 ? 0.486 23.122 8.289 1.00 81.19 108 LYS A CA 1
ATOM 840 C C . LYS A 1 108 ? 1.092 24.088 7.257 1.00 81.19 108 LYS A C 1
ATOM 842 O O . LYS A 1 108 ? 1.332 23.674 6.129 1.00 81.19 108 LYS A O 1
ATOM 847 N N . SER A 1 109 ? 1.394 25.326 7.657 1.00 82.19 109 SER A N 1
ATOM 848 C CA . SER A 1 109 ? 1.993 26.344 6.779 1.00 82.19 109 SER A CA 1
ATOM 849 C C . SER A 1 109 ? 3.371 25.945 6.253 1.00 82.19 109 SER A C 1
ATOM 851 O O . SER A 1 109 ? 3.668 26.138 5.078 1.00 82.19 109 SER A O 1
ATOM 853 N N . ASP A 1 110 ? 4.214 25.368 7.111 1.00 83.12 110 ASP A N 1
ATOM 854 C CA . ASP A 1 110 ? 5.580 24.983 6.747 1.00 83.12 110 ASP A CA 1
ATOM 855 C C . ASP A 1 110 ? 5.561 23.763 5.822 1.00 83.12 110 ASP A C 1
ATOM 857 O O . ASP A 1 110 ? 6.346 23.687 4.878 1.00 83.12 110 ASP A O 1
ATOM 861 N N . ARG A 1 111 ? 4.609 22.845 6.030 1.00 81.56 111 ARG A N 1
ATOM 862 C CA . ARG A 1 111 ? 4.375 21.712 5.131 1.00 81.56 111 ARG A CA 1
ATOM 863 C C . ARG A 1 111 ? 3.913 22.162 3.741 1.00 81.56 111 ARG A C 1
ATOM 865 O O . ARG A 1 111 ? 4.413 21.632 2.752 1.00 81.56 111 ARG A O 1
ATOM 872 N N . GLU A 1 112 ? 2.992 23.119 3.654 1.00 81.81 112 GLU A N 1
ATOM 873 C CA . GLU A 1 112 ? 2.519 23.671 2.372 1.00 81.81 112 GLU A CA 1
ATOM 874 C C . GLU A 1 112 ? 3.652 24.383 1.618 1.00 81.81 112 GLU A C 1
ATOM 876 O O . GLU A 1 112 ? 3.866 24.134 0.428 1.00 81.81 112 GLU A O 1
ATOM 881 N N . LEU A 1 113 ? 4.451 25.197 2.318 1.00 85.06 113 LEU A N 1
ATOM 882 C CA . LEU A 1 113 ? 5.617 25.864 1.730 1.00 85.06 113 LEU A CA 1
ATOM 883 C C . LEU A 1 113 ? 6.683 24.866 1.270 1.00 85.06 113 LEU A C 1
ATOM 885 O O . LEU A 1 113 ? 7.237 25.030 0.185 1.00 85.06 113 LEU A O 1
ATOM 889 N N . TYR A 1 114 ? 6.944 23.816 2.049 1.00 85.31 114 TYR A N 1
ATOM 890 C CA . TYR A 1 114 ? 7.881 22.755 1.678 1.00 85.31 114 TYR A CA 1
ATOM 891 C C . TYR A 1 114 ? 7.438 22.025 0.403 1.00 85.31 114 TYR A C 1
ATOM 893 O O . TYR A 1 114 ? 8.230 21.857 -0.523 1.00 85.31 114 TYR A O 1
ATOM 901 N N . GLN A 1 115 ? 6.157 21.652 0.313 1.00 84.25 115 GLN A N 1
ATOM 902 C CA . GLN A 1 115 ? 5.590 21.000 -0.873 1.00 84.25 115 GLN A CA 1
ATOM 903 C C . GLN A 1 115 ? 5.635 21.915 -2.105 1.00 84.25 115 GLN A C 1
ATOM 905 O O . GLN A 1 115 ? 6.009 21.480 -3.196 1.00 84.25 115 GLN A O 1
ATOM 910 N N . THR A 1 116 ? 5.319 23.197 -1.923 1.00 87.19 116 THR A N 1
ATOM 911 C CA . THR A 1 116 ? 5.387 24.211 -2.984 1.00 87.19 116 THR A CA 1
ATOM 912 C C . THR A 1 116 ? 6.821 24.399 -3.480 1.00 87.19 116 THR A C 1
ATOM 914 O O . THR A 1 116 ? 7.062 24.408 -4.688 1.00 87.19 116 THR A O 1
ATOM 917 N N . ALA A 1 117 ? 7.792 24.483 -2.567 1.00 88.62 117 ALA A N 1
ATOM 918 C CA . ALA A 1 117 ? 9.211 24.625 -2.889 1.00 88.62 117 ALA A CA 1
ATOM 919 C C . ALA A 1 117 ? 9.754 23.406 -3.652 1.00 88.62 117 ALA A C 1
ATOM 921 O O . ALA A 1 117 ? 10.447 23.563 -4.660 1.00 88.62 117 ALA A O 1
ATOM 922 N N . GLN A 1 118 ? 9.383 22.197 -3.219 1.00 87.44 118 GLN A N 1
ATOM 923 C CA . GLN A 1 118 ? 9.726 20.953 -3.905 1.00 87.44 118 GLN A CA 1
ATOM 924 C C . GLN A 1 118 ? 9.155 20.925 -5.331 1.00 87.44 118 GLN A C 1
ATOM 926 O O . GLN A 1 118 ? 9.857 20.560 -6.279 1.00 87.44 118 GLN A O 1
ATOM 931 N N . LYS A 1 119 ? 7.908 21.365 -5.519 1.00 89.00 119 LYS A N 1
ATOM 932 C CA . LYS A 1 119 ? 7.282 21.431 -6.845 1.00 89.00 119 LYS A CA 1
ATOM 933 C C . LYS A 1 119 ? 7.954 22.459 -7.753 1.00 89.00 119 LYS A C 1
ATOM 935 O O . LYS A 1 119 ? 8.254 22.153 -8.905 1.00 89.00 119 LYS A O 1
ATOM 940 N N . LEU A 1 120 ? 8.237 23.651 -7.229 1.00 90.88 120 LEU A N 1
ATOM 941 C CA . LEU A 1 120 ? 8.931 24.703 -7.969 1.00 90.88 120 LEU A CA 1
ATOM 942 C C . LEU A 1 120 ? 10.294 24.213 -8.471 1.00 90.88 120 LEU A C 1
ATOM 944 O O . LEU A 1 120 ? 10.612 24.368 -9.649 1.00 90.88 120 LEU A O 1
ATOM 948 N N . LEU A 1 121 ? 11.068 23.556 -7.603 1.00 90.44 121 LEU A N 1
ATOM 949 C CA . LEU A 1 121 ? 12.356 22.984 -7.983 1.00 90.44 121 LEU A CA 1
ATOM 950 C C . LEU A 1 121 ? 12.203 21.885 -9.045 1.00 90.44 121 LEU A C 1
ATOM 952 O O . LEU A 1 121 ? 12.994 21.846 -9.983 1.00 90.44 121 LEU A O 1
ATOM 956 N N . ALA A 1 122 ? 11.177 21.033 -8.951 1.00 90.12 122 ALA A N 1
ATOM 957 C CA . ALA A 1 122 ? 10.918 20.006 -9.961 1.00 90.12 122 ALA A CA 1
ATOM 958 C C . ALA A 1 122 ? 10.624 20.619 -11.343 1.00 90.12 122 ALA A C 1
ATOM 960 O O . ALA A 1 122 ? 11.148 20.141 -12.349 1.00 90.12 122 ALA A O 1
ATOM 961 N N . ILE A 1 123 ? 9.852 21.709 -11.410 1.00 91.38 123 ILE A N 1
ATOM 962 C CA . ILE A 1 123 ? 9.570 22.423 -12.668 1.00 91.38 123 ILE A CA 1
ATOM 963 C C . ILE A 1 123 ? 10.848 23.062 -13.231 1.00 91.38 123 ILE A C 1
ATOM 965 O O . ILE A 1 123 ? 11.118 22.938 -14.426 1.00 91.38 123 ILE A O 1
ATOM 969 N N . ILE A 1 124 ? 11.675 23.683 -12.382 1.00 91.69 124 ILE A N 1
ATOM 970 C CA . ILE A 1 124 ? 12.959 24.277 -12.795 1.00 91.69 124 ILE A CA 1
ATOM 971 C C . ILE A 1 124 ? 13.909 23.203 -13.344 1.00 91.69 124 ILE A C 1
ATOM 973 O O . ILE A 1 124 ? 14.508 23.397 -14.403 1.00 91.69 124 ILE A O 1
ATOM 977 N N . ILE A 1 125 ? 14.019 22.055 -12.667 1.00 90.25 125 ILE A N 1
ATOM 978 C CA . ILE A 1 125 ? 14.825 20.919 -13.136 1.00 90.25 125 ILE A CA 1
ATOM 979 C C . ILE A 1 125 ? 14.283 20.394 -14.470 1.00 90.25 125 ILE A C 1
ATOM 981 O O . ILE A 1 125 ? 15.071 20.156 -15.382 1.00 90.25 125 ILE A O 1
ATOM 985 N N . SER A 1 126 ? 12.958 20.275 -14.616 1.00 90.62 126 SER A N 1
ATOM 986 C CA . SER A 1 126 ? 12.317 19.829 -15.864 1.00 90.62 126 SER A CA 1
ATOM 987 C C . SER A 1 126 ? 12.667 20.747 -17.034 1.00 90.62 126 SER A C 1
ATOM 989 O O . SER A 1 126 ? 13.051 20.274 -18.101 1.00 90.62 126 SER A O 1
ATOM 991 N N . PHE A 1 127 ? 12.588 22.064 -16.823 1.00 93.44 127 PHE A N 1
ATOM 992 C CA . PHE A 1 127 ? 12.959 23.057 -17.830 1.00 93.44 127 PHE A CA 1
ATOM 993 C C . PHE A 1 127 ? 14.446 22.977 -18.192 1.00 93.44 127 PHE A C 1
ATOM 995 O O . PHE A 1 127 ? 14.796 22.953 -19.372 1.00 93.44 127 PHE A O 1
ATOM 1002 N N . GLY A 1 128 ? 15.323 22.880 -17.189 1.00 89.69 128 GLY A N 1
ATOM 1003 C CA . GLY A 1 128 ? 16.761 22.731 -17.403 1.00 89.69 128 GLY A CA 1
ATOM 1004 C C . GLY A 1 128 ? 17.102 21.475 -18.207 1.00 89.69 128 GLY A C 1
ATOM 1005 O O . GLY A 1 128 ? 17.845 21.553 -19.183 1.00 89.69 128 GLY A O 1
ATOM 1006 N N . GLN A 1 129 ? 16.520 20.329 -17.850 1.00 87.12 129 GLN A N 1
ATOM 1007 C CA . GLN A 1 129 ? 16.738 19.064 -18.554 1.00 87.12 129 GLN A CA 1
ATOM 1008 C C . GLN A 1 129 ? 16.178 19.080 -19.980 1.00 87.12 129 GLN A C 1
ATOM 1010 O O . GLN A 1 129 ? 16.868 18.634 -20.895 1.00 87.12 129 GLN A O 1
ATOM 1015 N N . ALA A 1 130 ? 14.983 19.642 -20.194 1.00 88.75 130 ALA A N 1
ATOM 1016 C CA . ALA A 1 130 ? 14.400 19.793 -21.528 1.00 88.75 130 ALA A CA 1
ATOM 1017 C C . ALA A 1 130 ? 15.309 20.627 -22.445 1.00 88.75 130 ALA A C 1
ATOM 1019 O O . ALA A 1 130 ? 15.612 20.213 -23.564 1.00 88.75 130 ALA A O 1
ATOM 1020 N N . CYS A 1 131 ? 15.803 21.766 -21.949 1.00 87.75 131 CYS A N 1
ATOM 1021 C CA . CYS A 1 131 ? 16.751 22.609 -22.674 1.00 87.75 131 CYS A CA 1
ATOM 1022 C C . CYS A 1 131 ? 18.049 21.859 -22.988 1.00 87.75 131 CYS A C 1
ATOM 1024 O O . CYS A 1 131 ? 18.519 21.908 -24.122 1.00 87.75 131 CYS A O 1
ATOM 1026 N N . VAL A 1 132 ? 18.612 21.135 -22.015 1.00 86.38 132 VAL A N 1
ATOM 1027 C CA . VAL A 1 132 ? 19.838 20.352 -22.223 1.00 86.38 132 VAL A CA 1
ATOM 1028 C C . VAL A 1 132 ? 19.625 19.284 -23.295 1.00 86.38 132 VAL A C 1
ATOM 1030 O O . VAL A 1 132 ? 20.436 19.214 -24.206 1.00 86.38 132 VAL A O 1
ATOM 1033 N N . PHE A 1 133 ? 18.544 18.502 -23.257 1.00 80.25 133 PHE A N 1
ATOM 1034 C CA . PHE A 1 133 ? 18.299 17.436 -24.241 1.00 80.25 133 PHE A CA 1
ATOM 1035 C C . PHE A 1 133 ? 18.105 17.944 -25.671 1.00 80.25 133 PHE A C 1
ATOM 1037 O O . PHE A 1 133 ? 18.551 17.298 -26.619 1.00 80.25 133 PHE A O 1
ATOM 1044 N N . VAL A 1 134 ? 17.468 19.103 -25.842 1.00 84.12 134 VAL A N 1
ATOM 1045 C CA . VAL A 1 134 ? 17.300 19.711 -27.168 1.00 84.12 134 VAL A CA 1
ATOM 1046 C C . VAL A 1 134 ? 18.616 20.325 -27.660 1.00 84.12 134 VAL A C 1
ATOM 1048 O O . VAL A 1 134 ? 18.982 20.146 -28.820 1.00 84.12 134 VAL A O 1
ATOM 1051 N N . LEU A 1 135 ? 19.372 21.001 -26.787 1.00 81.56 135 LEU A N 1
ATOM 1052 C CA . LEU A 1 135 ? 20.623 21.676 -27.157 1.00 81.56 135 LEU A CA 1
ATOM 1053 C C . LEU A 1 135 ? 21.809 20.726 -27.354 1.00 81.56 135 LEU A C 1
ATOM 1055 O O . LEU A 1 135 ? 22.699 21.038 -28.144 1.00 81.56 135 LEU A O 1
ATOM 1059 N N . THR A 1 136 ? 21.840 19.572 -26.681 1.00 78.31 136 THR A N 1
ATOM 1060 C CA . THR A 1 136 ? 22.887 18.551 -26.881 1.00 78.31 136 THR A CA 1
ATOM 1061 C C . THR A 1 136 ? 22.789 17.854 -28.236 1.00 78.31 136 THR A C 1
ATOM 1063 O O . THR A 1 136 ? 23.674 17.075 -28.580 1.00 78.31 136 THR A O 1
ATOM 1066 N N . GLY A 1 137 ? 21.741 18.138 -29.014 1.00 71.50 137 GLY A N 1
ATOM 1067 C CA . GLY A 1 137 ? 21.536 17.580 -30.344 1.00 71.50 137 GLY A CA 1
ATOM 1068 C C . GLY A 1 137 ? 21.037 16.136 -30.334 1.00 71.50 137 GLY A C 1
ATOM 1069 O O . GLY A 1 137 ? 21.175 15.437 -31.337 1.00 71.50 137 GLY A O 1
ATOM 1070 N N . LEU A 1 138 ? 20.450 15.674 -29.221 1.00 73.50 138 LEU A N 1
ATOM 1071 C CA . LEU A 1 138 ? 19.976 14.292 -29.068 1.00 73.50 138 LEU A CA 1
ATOM 1072 C C . LEU A 1 138 ? 18.881 13.923 -30.089 1.00 73.50 138 LEU A C 1
ATOM 1074 O O . LEU A 1 138 ? 18.799 12.769 -30.506 1.00 73.50 138 LEU A O 1
ATOM 1078 N N . TYR A 1 139 ? 18.098 14.910 -30.535 1.00 75.56 139 TYR A N 1
ATOM 1079 C CA . TYR A 1 139 ? 17.047 14.773 -31.557 1.00 75.56 139 TYR A CA 1
ATOM 1080 C C . TYR A 1 139 ? 17.490 15.193 -32.972 1.00 75.56 139 TYR A C 1
ATOM 1082 O O . TYR A 1 139 ? 16.709 15.090 -33.922 1.00 75.56 139 TYR A O 1
ATOM 1090 N N . GLY A 1 140 ? 18.738 15.655 -33.104 1.00 77.19 140 GLY A N 1
ATOM 1091 C CA . GLY A 1 140 ? 19.346 16.235 -34.302 1.00 77.19 140 GLY A CA 1
ATOM 1092 C C . GLY A 1 140 ? 20.086 17.549 -33.989 1.00 77.19 140 GLY A C 1
ATOM 1093 O O . GLY A 1 140 ? 19.816 18.170 -32.958 1.00 77.19 140 GLY A O 1
ATOM 1094 N N . PRO A 1 141 ? 21.026 18.000 -34.840 1.00 77.75 141 PRO A N 1
ATOM 1095 C CA . PRO A 1 141 ? 21.741 19.258 -34.632 1.00 77.75 141 PRO A CA 1
ATOM 1096 C C . PRO A 1 141 ? 20.769 20.454 -34.606 1.00 77.75 141 PRO A C 1
ATOM 1098 O O . PRO A 1 141 ? 19.966 20.591 -35.529 1.00 77.75 141 PRO A O 1
ATOM 1101 N N . PRO A 1 142 ? 20.852 21.380 -33.627 1.00 77.31 142 PRO A N 1
ATOM 1102 C CA . PRO A 1 142 ? 19.942 22.531 -33.546 1.00 77.31 142 PRO A CA 1
ATOM 1103 C C . PRO A 1 142 ? 19.923 23.420 -34.802 1.00 77.31 142 PRO A C 1
ATOM 1105 O O . PRO A 1 142 ? 18.934 24.106 -35.058 1.00 77.31 142 PRO A O 1
ATOM 1108 N N . ALA A 1 143 ? 21.011 23.403 -35.579 1.00 76.62 143 ALA A N 1
ATOM 1109 C CA . ALA A 1 143 ? 21.123 24.106 -36.854 1.00 76.62 143 ALA A CA 1
ATOM 1110 C C . ALA A 1 143 ? 20.206 23.517 -37.944 1.00 76.62 143 ALA A C 1
ATOM 1112 O O . ALA A 1 143 ? 19.669 24.278 -38.744 1.00 76.62 143 ALA A O 1
ATOM 1113 N N . ASP A 1 144 ? 19.977 22.201 -37.924 1.00 79.56 144 ASP A N 1
ATOM 1114 C CA . ASP A 1 144 ? 19.194 21.483 -38.937 1.00 79.56 144 ASP A CA 1
ATOM 1115 C C . ASP A 1 144 ? 17.696 21.441 -38.591 1.00 79.56 144 ASP A C 1
ATOM 1117 O O . ASP A 1 144 ? 16.850 21.418 -39.482 1.00 79.56 144 ASP A O 1
ATOM 1121 N N . LEU A 1 145 ? 17.345 21.473 -37.297 1.00 77.31 145 LEU A N 1
ATOM 1122 C CA . LEU A 1 145 ? 15.950 21.524 -36.829 1.00 77.31 145 LEU A CA 1
ATOM 1123 C C . LEU A 1 145 ? 15.310 22.916 -36.964 1.00 77.31 145 LEU A C 1
ATOM 1125 O O . LEU A 1 145 ? 14.092 23.038 -37.088 1.00 77.31 145 LEU A O 1
ATOM 1129 N N . GLY A 1 146 ? 16.115 23.977 -36.900 1.00 82.25 146 GLY A N 1
ATOM 1130 C CA . GLY A 1 146 ? 15.627 25.351 -36.825 1.00 82.25 146 GLY A CA 1
ATOM 1131 C C . GLY A 1 146 ? 15.104 25.736 -35.433 1.00 82.25 146 GLY A C 1
ATOM 1132 O O . GLY A 1 146 ? 14.496 24.951 -34.702 1.00 82.25 146 GLY A O 1
ATOM 1133 N N . ALA A 1 147 ? 15.310 27.002 -35.056 1.00 84.62 147 ALA A N 1
ATOM 1134 C CA . ALA A 1 147 ? 15.016 27.501 -33.708 1.00 84.62 147 ALA A CA 1
ATOM 1135 C C . ALA A 1 147 ? 13.539 27.339 -33.288 1.00 84.62 147 ALA A C 1
ATOM 1137 O O . ALA A 1 147 ? 13.258 27.106 -32.114 1.00 84.62 147 ALA A O 1
ATOM 1138 N N . GLY A 1 148 ? 12.599 27.417 -34.239 1.00 87.00 148 GLY A N 1
ATOM 1139 C CA . GLY A 1 148 ? 11.167 27.254 -33.966 1.00 87.00 148 GLY A CA 1
ATOM 1140 C C . GLY A 1 148 ? 10.790 25.846 -33.492 1.00 87.00 148 GLY A C 1
ATOM 1141 O O . GLY A 1 148 ? 10.033 25.710 -32.533 1.00 87.00 148 GLY A O 1
ATOM 1142 N N . ILE A 1 149 ? 11.355 24.801 -34.110 1.00 87.50 149 ILE A N 1
ATOM 1143 C CA . ILE A 1 149 ? 11.090 23.405 -33.725 1.00 87.50 149 ILE A CA 1
ATOM 1144 C C . ILE A 1 149 ? 11.761 23.090 -32.385 1.00 87.50 149 ILE A C 1
ATOM 1146 O O . ILE A 1 149 ? 11.151 22.448 -31.533 1.00 87.50 149 ILE A O 1
ATOM 1150 N N . CYS A 1 150 ? 12.967 23.614 -32.147 1.00 87.00 150 CYS A N 1
ATOM 1151 C CA . CYS A 1 150 ? 13.654 23.466 -30.862 1.00 87.00 150 CYS A CA 1
ATOM 1152 C C . CYS A 1 150 ? 12.837 24.047 -29.697 1.00 87.00 150 CYS A C 1
ATOM 1154 O O . CYS A 1 150 ? 12.679 23.389 -28.670 1.00 87.00 150 CYS A O 1
ATOM 1156 N N . VAL A 1 151 ? 12.271 25.251 -29.851 1.00 90.94 151 VAL A N 1
ATOM 1157 C CA . VAL A 1 151 ? 11.398 25.848 -28.822 1.00 90.94 151 VAL A CA 1
ATOM 1158 C C . VAL A 1 151 ? 10.133 25.013 -28.628 1.00 90.94 151 VAL A C 1
ATOM 1160 O O . VAL A 1 151 ? 9.731 24.773 -27.489 1.00 90.94 151 VAL A O 1
ATOM 1163 N N . LEU A 1 152 ? 9.529 24.524 -29.714 1.00 91.19 152 LEU A N 1
ATOM 1164 C CA . LEU A 1 152 ? 8.341 23.676 -29.641 1.00 91.19 152 LEU A CA 1
ATOM 1165 C C . LEU A 1 152 ? 8.613 22.368 -28.876 1.00 91.19 152 LEU A C 1
ATOM 1167 O O . LEU A 1 152 ? 7.815 22.000 -28.016 1.00 91.19 152 LEU A O 1
ATOM 1171 N N . LEU A 1 153 ? 9.751 21.712 -29.124 1.00 90.12 153 LEU A N 1
ATOM 1172 C CA . LEU A 1 153 ? 10.181 20.513 -28.395 1.00 90.12 153 LEU A CA 1
ATOM 1173 C C . LEU A 1 153 ? 10.354 20.781 -26.896 1.00 90.12 153 LEU A C 1
ATOM 1175 O O . LEU A 1 153 ? 9.865 20.007 -26.072 1.00 90.12 153 LEU A O 1
ATOM 1179 N N . VAL A 1 154 ? 11.002 21.893 -26.527 1.00 92.00 154 VAL A N 1
ATOM 1180 C CA . VAL A 1 154 ? 11.167 22.277 -25.113 1.00 92.00 154 VAL A CA 1
ATOM 1181 C C . VAL A 1 154 ? 9.809 22.494 -24.446 1.00 92.00 154 VAL A C 1
ATOM 1183 O O . VAL A 1 154 ? 9.592 22.008 -23.337 1.00 92.00 154 VAL A O 1
ATOM 1186 N N . VAL A 1 155 ? 8.877 23.179 -25.117 1.00 94.25 155 VAL A N 1
ATOM 1187 C CA . VAL A 1 155 ? 7.523 23.407 -24.591 1.00 94.25 155 VAL A CA 1
ATOM 1188 C C . VAL A 1 155 ? 6.769 22.086 -24.419 1.00 94.25 155 VAL A C 1
ATOM 1190 O O . VAL A 1 155 ? 6.182 21.876 -23.361 1.00 94.25 155 VAL A O 1
ATOM 1193 N N . GLN A 1 156 ? 6.828 21.172 -25.394 1.00 94.12 156 GLN A N 1
ATOM 1194 C CA . GLN A 1 156 ? 6.181 19.855 -25.299 1.00 94.12 156 GLN A CA 1
ATOM 1195 C C . GLN A 1 156 ? 6.687 19.046 -24.101 1.00 94.12 156 GLN A C 1
ATOM 1197 O O . GLN A 1 156 ? 5.884 18.553 -23.305 1.00 94.12 156 GLN A O 1
ATOM 1202 N N . LEU A 1 157 ? 8.009 18.958 -23.939 1.00 92.06 157 LEU A N 1
ATOM 1203 C CA . LEU A 1 157 ? 8.641 18.252 -22.824 1.00 92.06 157 LEU A CA 1
ATOM 1204 C C . LEU A 1 157 ? 8.293 18.889 -21.473 1.00 92.06 157 LEU A C 1
ATOM 1206 O O . LEU A 1 157 ? 7.974 18.181 -20.517 1.00 92.06 157 LEU A O 1
ATOM 1210 N N . LEU A 1 158 ? 8.299 20.222 -21.393 1.00 93.50 158 LEU A N 1
ATOM 1211 C CA . LEU A 1 158 ? 7.942 20.943 -20.173 1.00 93.50 158 LEU A CA 1
ATOM 1212 C C . LEU A 1 158 ? 6.472 20.722 -19.794 1.00 93.50 158 LEU A C 1
ATOM 1214 O O . LEU A 1 158 ? 6.174 20.460 -18.630 1.00 93.50 158 LEU A O 1
ATOM 1218 N N . THR A 1 159 ? 5.552 20.802 -20.759 1.00 93.25 159 THR A N 1
ATOM 1219 C CA . THR A 1 159 ? 4.125 20.552 -20.513 1.00 93.25 159 THR A CA 1
ATOM 1220 C C . THR A 1 159 ? 3.892 19.119 -20.045 1.00 93.25 159 THR A C 1
ATOM 1222 O O . THR A 1 159 ? 3.184 18.920 -19.057 1.00 93.25 159 THR A O 1
ATOM 1225 N N . ALA A 1 160 ? 4.522 18.130 -20.683 1.00 93.00 160 ALA A N 1
ATOM 1226 C CA . ALA A 1 160 ? 4.425 16.737 -20.258 1.00 93.00 160 ALA A CA 1
ATOM 1227 C C . ALA A 1 160 ? 4.948 16.541 -18.824 1.00 93.00 160 ALA A C 1
ATOM 1229 O O . ALA A 1 160 ? 4.262 15.937 -17.998 1.00 93.00 160 ALA A O 1
ATOM 1230 N N . ALA A 1 161 ? 6.101 17.124 -18.485 1.00 91.62 161 ALA A N 1
ATOM 1231 C CA . ALA A 1 161 ? 6.657 17.053 -17.134 1.00 91.62 161 ALA A CA 1
ATOM 1232 C C . ALA A 1 161 ? 5.734 17.688 -16.078 1.00 91.62 161 ALA A C 1
ATOM 1234 O O . ALA A 1 161 ? 5.527 17.104 -15.013 1.00 91.62 161 ALA A O 1
ATOM 1235 N N . ILE A 1 162 ? 5.121 18.842 -16.373 1.00 92.62 162 ILE A N 1
ATOM 1236 C CA . ILE A 1 162 ? 4.152 19.493 -15.473 1.00 92.62 162 ILE A CA 1
ATOM 1237 C C . ILE A 1 162 ? 2.927 18.598 -15.245 1.00 92.62 162 ILE A C 1
ATOM 1239 O O . ILE A 1 162 ? 2.480 18.460 -14.106 1.00 92.62 162 ILE A O 1
ATOM 1243 N N . VAL A 1 163 ? 2.402 17.955 -16.294 1.00 93.31 163 VAL A N 1
ATOM 1244 C CA . VAL A 1 163 ? 1.276 17.015 -16.161 1.00 93.31 163 VAL A CA 1
ATOM 1245 C C . VAL A 1 163 ? 1.643 15.862 -15.226 1.00 93.31 163 VAL A C 1
ATOM 1247 O O . VAL A 1 163 ? 0.876 15.556 -14.316 1.00 93.31 163 VAL A O 1
ATOM 1250 N N . VAL A 1 164 ? 2.829 15.265 -15.373 1.00 92.12 164 VAL A N 1
ATOM 1251 C CA . VAL A 1 164 ? 3.280 14.154 -14.513 1.00 92.12 164 VAL A CA 1
ATOM 1252 C C . VAL A 1 164 ? 3.442 14.596 -13.054 1.00 92.12 164 VAL A C 1
ATOM 1254 O O . VAL A 1 164 ? 3.029 13.871 -12.148 1.00 92.12 164 VAL A O 1
ATOM 1257 N N . VAL A 1 165 ? 3.972 15.801 -12.810 1.00 91.75 165 VAL A N 1
ATOM 1258 C CA . VAL A 1 165 ? 4.067 16.396 -11.462 1.00 91.75 165 VAL A CA 1
ATOM 1259 C C . VAL A 1 165 ? 2.678 16.549 -10.827 1.00 91.75 165 VAL A C 1
ATOM 1261 O O . VAL A 1 165 ? 2.492 16.196 -9.662 1.00 91.75 165 VAL A O 1
ATOM 1264 N N . LEU A 1 166 ? 1.688 17.031 -11.585 1.00 91.50 166 LEU A N 1
ATOM 1265 C CA . LEU A 1 166 ? 0.310 17.190 -11.101 1.00 91.50 166 LEU A CA 1
ATOM 1266 C C . LEU A 1 166 ? -0.391 15.843 -10.868 1.00 91.50 166 LEU A C 1
ATOM 1268 O O . LEU A 1 166 ? -1.158 15.707 -9.914 1.00 91.50 166 LEU A O 1
ATOM 1272 N N . LEU A 1 167 ? -0.123 14.835 -11.703 1.00 92.62 167 LEU A N 1
ATOM 1273 C CA . LEU A 1 167 ? -0.653 13.481 -11.524 1.00 92.62 167 LEU A CA 1
ATOM 1274 C C . LEU A 1 167 ? -0.104 12.812 -10.256 1.00 92.62 167 LEU A C 1
ATOM 1276 O O . LEU A 1 167 ? -0.866 12.178 -9.523 1.00 92.62 167 LEU A O 1
ATOM 1280 N N . ASP A 1 168 ? 1.192 12.965 -9.970 1.00 91.38 168 ASP A N 1
ATOM 1281 C CA . ASP A 1 168 ? 1.784 12.473 -8.721 1.00 91.38 168 ASP A CA 1
ATOM 1282 C C . ASP A 1 168 ? 1.179 13.187 -7.502 1.00 91.38 168 ASP A C 1
ATOM 1284 O O . ASP A 1 168 ? 0.789 12.536 -6.531 1.00 91.38 168 ASP A O 1
ATOM 1288 N N . GLU A 1 169 ? 0.992 14.506 -7.577 1.00 89.62 169 GLU A N 1
ATOM 1289 C CA . GLU A 1 169 ? 0.343 15.281 -6.518 1.00 89.62 169 GLU A CA 1
ATOM 1290 C C . GLU A 1 169 ? -1.108 14.845 -6.265 1.00 89.62 169 GLU A C 1
ATOM 1292 O O . GLU A 1 169 ? -1.517 14.699 -5.108 1.00 89.62 169 GLU A O 1
ATOM 1297 N N . LEU A 1 170 ? -1.884 14.594 -7.325 1.00 91.50 170 LEU A N 1
ATOM 1298 C CA . LEU A 1 170 ? -3.253 14.087 -7.220 1.00 91.50 170 LEU A CA 1
ATOM 1299 C C . LEU A 1 170 ? -3.290 12.775 -6.428 1.00 91.50 170 LEU A C 1
ATOM 1301 O O . LEU A 1 170 ? -4.117 12.610 -5.526 1.00 91.50 170 LEU A O 1
ATOM 1305 N N . LEU A 1 171 ? -2.363 11.857 -6.706 1.00 91.19 171 LEU A N 1
ATOM 1306 C CA . LEU A 1 171 ? -2.275 10.595 -5.976 1.00 91.19 171 LEU A CA 1
ATOM 1307 C C . LEU A 1 171 ? -1.851 10.814 -4.512 1.00 91.19 171 LEU A C 1
ATOM 1309 O O . LEU A 1 171 ? -2.495 10.273 -3.608 1.00 91.19 171 LEU A O 1
ATOM 1313 N N . GLN A 1 172 ? -0.858 11.674 -4.261 1.00 87.56 172 GLN A N 1
ATOM 1314 C CA . GLN A 1 172 ? -0.353 11.978 -2.913 1.00 87.56 172 GLN A CA 1
ATOM 1315 C C . GLN A 1 172 ? -1.365 12.707 -2.014 1.00 87.56 172 GLN A C 1
ATOM 1317 O O . GLN A 1 172 ? -1.352 12.512 -0.796 1.00 87.56 172 GLN A O 1
ATOM 1322 N N . LYS A 1 173 ? -2.275 13.510 -2.577 1.00 87.38 173 LYS A N 1
ATOM 1323 C CA . LYS A 1 173 ? -3.315 14.234 -1.817 1.00 87.38 173 LYS A CA 1
ATOM 1324 C C . LYS A 1 173 ? -4.480 13.369 -1.341 1.00 87.38 173 LYS A C 1
ATOM 1326 O O . LYS A 1 173 ? -5.372 13.868 -0.656 1.00 87.38 173 LYS A O 1
ATOM 1331 N N . GLY A 1 174 ? -4.453 12.071 -1.639 1.00 84.94 174 GLY A N 1
ATOM 1332 C CA . GLY A 1 174 ? -5.407 11.094 -1.116 1.00 84.94 174 GLY A CA 1
ATOM 1333 C C . GLY A 1 174 ? -6.494 10.673 -2.102 1.00 84.94 174 GLY A C 1
ATOM 1334 O O . GLY A 1 174 ? -7.317 9.829 -1.746 1.00 84.94 174 GLY A O 1
ATOM 1335 N N . TYR A 1 175 ? -6.480 11.185 -3.340 1.00 88.25 175 TYR A N 1
ATOM 1336 C CA . TYR A 1 175 ? -7.290 10.609 -4.420 1.00 88.25 175 TYR A CA 1
ATOM 1337 C C . TYR A 1 175 ? -6.736 9.250 -4.861 1.00 88.25 175 TYR A C 1
ATOM 1339 O O . TYR A 1 175 ? -7.502 8.401 -5.297 1.00 88.25 175 TYR A O 1
ATOM 1347 N N . GLY A 1 176 ? -5.430 9.011 -4.715 1.00 86.19 176 GLY A N 1
ATOM 1348 C CA . GLY A 1 176 ? -4.786 7.738 -5.039 1.00 86.19 176 GLY A CA 1
ATOM 1349 C C . GLY A 1 176 ? -4.709 6.762 -3.865 1.00 86.19 176 GLY A C 1
ATOM 1350 O O . GLY A 1 176 ? -4.887 7.129 -2.700 1.00 86.19 176 GLY A O 1
ATOM 1351 N N . LEU A 1 177 ? -4.407 5.496 -4.160 1.00 83.44 177 LEU A N 1
ATOM 1352 C CA . LEU A 1 177 ? -4.087 4.487 -3.139 1.00 83.44 177 LEU A CA 1
ATOM 1353 C C . LEU A 1 177 ? -2.686 4.662 -2.521 1.00 83.44 177 LEU A C 1
ATOM 1355 O O . LEU A 1 177 ? -2.439 4.156 -1.429 1.00 83.44 177 LEU A O 1
ATOM 1359 N N . GLY A 1 178 ? -1.787 5.389 -3.187 1.00 83.31 178 GLY A N 1
ATOM 1360 C CA . GLY A 1 178 ? -0.384 5.537 -2.798 1.00 83.31 178 GLY A CA 1
ATOM 1361 C C . GLY A 1 178 ? 0.323 6.641 -3.588 1.00 83.31 178 GLY A C 1
ATOM 1362 O O . GLY A 1 178 ? -0.329 7.540 -4.110 1.00 83.31 178 GLY A O 1
ATOM 1363 N N . SER A 1 179 ? 1.656 6.592 -3.651 1.00 86.12 179 SER A N 1
ATOM 1364 C CA . SER A 1 179 ? 2.483 7.591 -4.352 1.00 86.12 179 SER A CA 1
ATOM 1365 C C . SER A 1 179 ? 2.553 7.329 -5.861 1.00 86.12 179 SER A C 1
ATOM 1367 O O . SER A 1 179 ? 2.783 6.188 -6.280 1.00 86.12 179 SER A O 1
ATOM 1369 N N . GLY A 1 180 ? 2.441 8.387 -6.672 1.00 84.81 180 GLY A N 1
ATOM 1370 C CA . GLY A 1 180 ? 2.543 8.310 -8.130 1.00 84.81 180 GLY A CA 1
ATOM 1371 C C . GLY A 1 180 ? 3.906 7.829 -8.613 1.00 84.81 180 GLY A C 1
ATOM 1372 O O . GLY A 1 180 ? 3.953 6.935 -9.450 1.00 84.81 180 GLY A O 1
ATOM 1373 N N . ILE A 1 181 ? 5.001 8.298 -8.005 1.00 86.81 181 ILE A N 1
ATOM 1374 C CA . ILE A 1 181 ? 6.376 7.834 -8.296 1.00 86.81 181 ILE A CA 1
ATOM 1375 C C . ILE A 1 181 ? 6.458 6.302 -8.290 1.00 86.81 181 ILE A C 1
ATOM 1377 O O . ILE A 1 181 ? 6.879 5.688 -9.267 1.00 86.81 181 ILE A O 1
ATOM 1381 N N . SER A 1 182 ? 6.011 5.672 -7.198 1.00 86.69 182 SER A N 1
ATOM 1382 C CA . SER A 1 182 ? 6.057 4.211 -7.064 1.00 86.69 182 SER A CA 1
ATOM 1383 C C . SER A 1 182 ? 5.201 3.502 -8.117 1.00 86.69 182 SER A C 1
ATOM 1385 O O . SER A 1 182 ? 5.618 2.501 -8.696 1.00 86.69 182 SER A O 1
ATOM 1387 N N . LEU A 1 183 ? 4.019 4.046 -8.407 1.00 89.81 183 LEU A N 1
ATOM 1388 C CA . LEU A 1 183 ? 3.094 3.472 -9.373 1.00 89.81 183 LEU A CA 1
ATOM 1389 C C . LEU A 1 183 ? 3.666 3.519 -10.798 1.00 89.81 183 LEU A C 1
ATOM 1391 O O . LEU A 1 183 ? 3.604 2.518 -11.510 1.00 89.81 183 LEU A O 1
ATOM 1395 N N . PHE A 1 184 ? 4.257 4.647 -11.198 1.00 89.81 184 PHE A N 1
ATOM 1396 C CA . PHE A 1 184 ? 4.832 4.837 -12.532 1.00 89.81 184 PHE A CA 1
ATOM 1397 C C . PHE A 1 184 ? 6.046 3.932 -12.773 1.00 89.81 184 PHE A C 1
ATOM 1399 O O . PHE A 1 184 ? 6.123 3.288 -13.820 1.00 89.81 184 PHE A O 1
ATOM 1406 N N . ILE A 1 185 ? 6.931 3.790 -11.778 1.00 87.31 185 ILE A N 1
ATOM 1407 C CA . ILE A 1 185 ? 8.073 2.859 -11.835 1.00 87.31 185 ILE A CA 1
ATOM 1408 C C . ILE A 1 185 ? 7.583 1.419 -12.002 1.00 87.31 185 ILE A C 1
ATOM 1410 O O . ILE A 1 185 ? 8.007 0.717 -12.919 1.00 87.31 185 ILE A O 1
ATOM 1414 N N . ALA A 1 186 ? 6.664 0.975 -11.138 1.00 89.25 186 ALA A N 1
ATOM 1415 C CA . ALA A 1 186 ? 6.153 -0.392 -11.184 1.00 89.25 186 ALA A CA 1
ATOM 1416 C C . ALA A 1 186 ? 5.460 -0.699 -12.520 1.00 89.25 186 ALA A C 1
ATOM 1418 O O . ALA A 1 186 ? 5.628 -1.792 -13.060 1.00 89.25 186 ALA A O 1
ATOM 1419 N N . THR A 1 187 ? 4.727 0.272 -13.071 1.00 90.75 187 THR A N 1
ATOM 1420 C CA . THR A 1 187 ? 4.021 0.133 -14.350 1.00 90.75 187 THR A CA 1
ATOM 1421 C C . THR A 1 187 ? 4.992 -0.051 -15.511 1.00 90.75 187 THR A C 1
ATOM 1423 O O . THR A 1 187 ? 4.843 -1.014 -16.257 1.00 90.75 187 THR A O 1
ATOM 1426 N N . ASN A 1 188 ? 6.016 0.800 -15.630 1.00 87.50 188 ASN A N 1
ATOM 1427 C CA . ASN A 1 188 ? 7.003 0.708 -16.712 1.00 87.50 188 ASN A CA 1
ATOM 1428 C C . ASN A 1 188 ? 7.804 -0.608 -16.659 1.00 87.50 188 ASN A C 1
ATOM 1430 O O . ASN A 1 188 ? 8.050 -1.246 -17.682 1.00 87.50 188 ASN A O 1
ATOM 1434 N N . ILE A 1 189 ? 8.140 -1.081 -15.455 1.00 88.00 189 ILE A N 1
ATOM 1435 C CA . ILE A 1 189 ? 8.811 -2.376 -15.279 1.00 88.00 189 ILE A CA 1
ATOM 1436 C C . ILE A 1 189 ? 7.895 -3.526 -15.713 1.00 88.00 189 ILE A C 1
ATOM 1438 O O . ILE A 1 189 ? 8.336 -4.423 -16.432 1.00 88.00 189 ILE A O 1
ATOM 1442 N N . CYS A 1 190 ? 6.620 -3.504 -15.311 1.00 89.69 190 CYS A N 1
ATOM 1443 C CA . CYS A 1 190 ? 5.653 -4.523 -15.723 1.00 89.69 190 CYS A CA 1
ATOM 1444 C C . CYS A 1 190 ? 5.428 -4.509 -17.240 1.00 89.69 190 CYS A C 1
ATOM 1446 O O . CYS A 1 190 ? 5.387 -5.572 -17.854 1.00 89.69 190 CYS A O 1
ATOM 1448 N N . GLU A 1 191 ? 5.334 -3.326 -17.846 1.00 88.50 191 GLU A N 1
ATOM 1449 C CA . GLU A 1 191 ? 5.229 -3.142 -19.295 1.00 88.50 191 GLU A CA 1
ATOM 1450 C C . GLU A 1 191 ? 6.418 -3.777 -20.024 1.00 88.50 191 GLU A C 1
ATOM 1452 O O . GLU A 1 191 ? 6.218 -4.592 -20.922 1.00 88.50 191 GLU A O 1
ATOM 1457 N N . SER A 1 192 ? 7.648 -3.495 -19.585 1.00 85.12 192 SER A N 1
ATOM 1458 C CA . SER A 1 192 ? 8.869 -4.069 -20.166 1.00 85.12 192 SER A CA 1
ATOM 1459 C C . SER A 1 192 ? 8.917 -5.599 -20.053 1.00 85.12 192 SER A C 1
ATOM 1461 O O . SER A 1 192 ? 9.258 -6.288 -21.017 1.00 85.12 192 SER A O 1
ATOM 1463 N N . ILE A 1 193 ? 8.517 -6.157 -18.902 1.00 88.38 193 ILE A N 1
ATOM 1464 C CA . ILE A 1 193 ? 8.457 -7.614 -18.694 1.00 88.38 193 ILE A CA 1
ATOM 1465 C C . ILE A 1 193 ? 7.420 -8.253 -19.626 1.00 88.38 193 ILE A C 1
ATOM 1467 O O . ILE A 1 193 ? 7.712 -9.266 -20.267 1.00 88.38 193 ILE A O 1
ATOM 1471 N N . VAL A 1 194 ? 6.225 -7.665 -19.728 1.00 90.62 194 VAL A N 1
ATOM 1472 C CA . VAL A 1 194 ? 5.157 -8.161 -20.610 1.00 90.62 194 VAL A CA 1
ATOM 1473 C C . VAL A 1 194 ? 5.578 -8.056 -22.075 1.00 90.62 194 VAL A C 1
ATOM 1475 O O . VAL A 1 194 ? 5.388 -9.015 -22.822 1.00 90.62 194 VAL A O 1
ATOM 1478 N N . TRP A 1 195 ? 6.211 -6.951 -22.476 1.00 88.94 195 TRP A N 1
ATOM 1479 C CA . TRP A 1 195 ? 6.715 -6.770 -23.835 1.00 88.94 195 TRP A CA 1
ATOM 1480 C C . TRP A 1 195 ? 7.763 -7.825 -24.189 1.00 88.94 195 TRP A C 1
ATOM 1482 O O . TRP A 1 195 ? 7.618 -8.517 -25.188 1.00 88.94 195 TRP A O 1
ATOM 1492 N N . ARG A 1 196 ? 8.766 -8.061 -23.337 1.00 87.06 196 ARG A N 1
ATOM 1493 C CA . ARG A 1 196 ? 9.790 -9.098 -23.584 1.00 87.06 196 ARG A CA 1
ATOM 1494 C C . ARG A 1 196 ? 9.223 -10.524 -23.617 1.00 87.06 196 ARG A C 1
ATOM 1496 O O . ARG A 1 196 ? 9.805 -11.406 -24.248 1.00 87.06 196 ARG A O 1
ATOM 1503 N N . ALA A 1 197 ? 8.094 -10.770 -22.954 1.00 89.81 197 ALA A N 1
ATOM 1504 C CA . ALA A 1 197 ? 7.418 -12.065 -22.987 1.00 89.81 197 ALA A CA 1
ATOM 1505 C C . ALA A 1 197 ? 6.558 -12.264 -24.253 1.00 89.81 197 ALA A C 1
ATOM 1507 O O . ALA A 1 197 ? 6.528 -13.373 -24.797 1.00 89.81 197 ALA A O 1
ATOM 1508 N N . PHE A 1 198 ? 5.882 -11.208 -24.723 1.00 91.00 198 PHE A N 1
ATOM 1509 C CA . PHE A 1 198 ? 4.829 -11.268 -25.748 1.00 91.00 198 PHE A CA 1
ATOM 1510 C C . PHE A 1 198 ? 5.054 -10.352 -26.966 1.00 91.00 198 PHE A C 1
ATOM 1512 O O . PHE A 1 198 ? 4.105 -10.100 -27.709 1.00 91.00 198 PHE A O 1
ATOM 1519 N N . SER A 1 199 ? 6.262 -9.840 -27.207 1.00 88.88 199 SER A N 1
ATOM 1520 C CA . SER A 1 199 ? 6.504 -8.936 -28.336 1.00 88.88 199 SER A CA 1
ATOM 1521 C C . SER A 1 199 ? 6.296 -9.645 -29.687 1.00 88.88 199 SER A C 1
ATOM 1523 O O . SER A 1 199 ? 6.884 -10.704 -29.938 1.00 88.88 199 SER A O 1
ATOM 1525 N N . PRO A 1 200 ? 5.458 -9.080 -30.581 1.00 87.56 200 PRO A N 1
ATOM 1526 C CA . PRO A 1 200 ? 5.168 -9.661 -31.894 1.00 87.56 200 PRO A CA 1
ATOM 1527 C C . PRO A 1 200 ? 6.188 -9.256 -32.970 1.00 87.56 200 PRO A C 1
ATOM 1529 O O . PRO A 1 200 ? 6.047 -9.630 -34.133 1.00 87.56 200 PRO A O 1
ATOM 1532 N N . THR A 1 201 ? 7.193 -8.460 -32.610 1.00 86.44 201 THR A N 1
ATOM 1533 C CA . THR A 1 201 ? 8.254 -7.976 -33.493 1.00 86.44 201 THR A CA 1
ATOM 1534 C C . THR A 1 201 ? 9.167 -9.120 -33.925 1.00 86.44 201 THR A C 1
ATOM 1536 O O . THR A 1 201 ? 9.486 -10.018 -33.145 1.00 86.44 201 THR A O 1
ATOM 1539 N N . THR A 1 20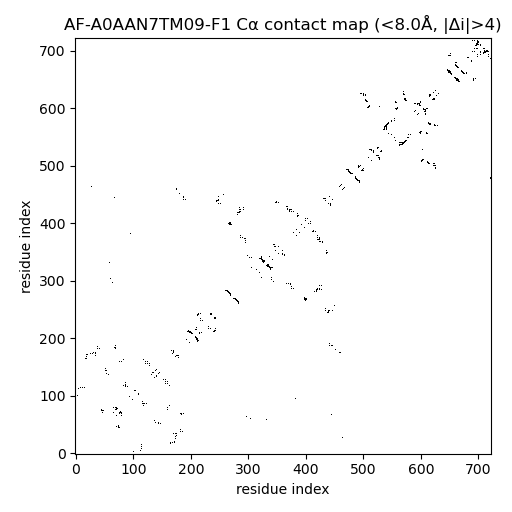2 ? 9.589 -9.102 -35.190 1.00 85.06 202 THR A N 1
ATOM 1540 C CA . THR A 1 202 ? 10.519 -10.091 -35.748 1.00 85.06 202 THR A CA 1
ATOM 1541 C C . THR A 1 202 ? 11.882 -9.465 -35.989 1.00 85.06 202 THR A C 1
ATOM 1543 O O . THR A 1 202 ? 11.971 -8.420 -36.634 1.00 85.06 202 THR A O 1
ATOM 1546 N N . VAL A 1 203 ? 12.941 -10.135 -35.548 1.00 79.94 203 VAL A N 1
ATOM 1547 C CA . VAL A 1 203 ? 14.332 -9.767 -35.815 1.00 79.94 203 VAL A CA 1
ATOM 1548 C C . VAL A 1 203 ? 14.928 -10.812 -36.752 1.00 79.94 203 VAL A C 1
ATOM 1550 O O . VAL A 1 203 ? 14.760 -12.013 -36.545 1.00 79.94 203 VAL A O 1
ATOM 1553 N N . ASN A 1 204 ? 15.607 -10.370 -37.811 1.00 77.12 204 ASN A N 1
ATOM 1554 C CA . ASN A 1 204 ? 16.287 -11.282 -38.723 1.00 77.12 204 ASN A CA 1
ATOM 1555 C C . ASN A 1 204 ? 17.739 -11.455 -38.276 1.00 77.12 204 ASN A C 1
ATOM 1557 O O . ASN A 1 204 ? 18.557 -10.551 -38.420 1.00 77.12 204 ASN A O 1
ATOM 1561 N N . THR A 1 205 ? 18.048 -12.622 -37.727 1.00 67.56 205 THR A N 1
ATOM 1562 C CA . THR A 1 205 ? 19.343 -12.930 -37.109 1.00 67.56 205 THR A CA 1
ATOM 1563 C C . THR A 1 205 ? 20.226 -13.776 -38.058 1.00 67.56 205 THR A C 1
ATOM 1565 O O . THR A 1 205 ? 21.173 -14.447 -37.659 1.00 67.56 205 THR A O 1
ATOM 1568 N N . GLY A 1 206 ? 19.915 -13.738 -39.365 1.00 65.81 206 GLY A N 1
ATOM 1569 C CA . GLY A 1 206 ? 20.637 -14.432 -40.442 1.00 65.81 206 GLY A CA 1
ATOM 1570 C C . GLY A 1 206 ? 20.176 -15.874 -40.694 1.00 65.81 206 GLY A C 1
ATOM 1571 O O . GLY A 1 206 ? 20.502 -16.447 -41.731 1.00 65.81 206 GLY A O 1
ATOM 1572 N N . ARG A 1 207 ? 19.373 -16.449 -39.786 1.00 68.00 207 ARG A N 1
ATOM 1573 C CA . ARG A 1 207 ? 18.760 -17.791 -39.895 1.00 68.00 207 ARG A CA 1
ATOM 1574 C C . ARG A 1 207 ? 17.275 -17.765 -40.290 1.00 68.00 207 ARG A C 1
ATOM 1576 O O . ARG A 1 207 ? 16.642 -18.816 -40.352 1.00 68.00 207 ARG A O 1
ATOM 1583 N N . GLY A 1 208 ? 16.732 -16.579 -40.570 1.00 73.44 208 GLY A N 1
ATOM 1584 C CA . GLY A 1 208 ? 15.316 -16.336 -40.853 1.00 73.44 208 GLY A CA 1
ATOM 1585 C C . GLY A 1 208 ? 14.688 -15.335 -39.874 1.00 73.44 208 GLY A C 1
ATOM 1586 O O . GLY A 1 208 ? 15.352 -14.895 -38.932 1.00 73.44 208 GLY A O 1
ATOM 1587 N N . PRO A 1 209 ? 13.421 -14.940 -40.102 1.00 77.06 209 PRO A N 1
ATOM 1588 C CA . PRO A 1 209 ? 12.699 -14.056 -39.198 1.00 77.06 209 PRO A CA 1
ATOM 1589 C C . PRO A 1 209 ? 12.354 -14.797 -37.906 1.00 77.06 209 PRO A C 1
ATOM 1591 O O . PRO A 1 209 ? 11.653 -15.808 -37.910 1.00 77.06 209 PRO A O 1
ATOM 1594 N N . GLU A 1 210 ? 12.844 -14.276 -36.791 1.00 80.50 210 GLU A N 1
ATOM 1595 C CA . GLU A 1 210 ? 12.627 -14.830 -35.465 1.00 80.50 210 GLU A CA 1
ATOM 1596 C C . GLU A 1 210 ? 11.836 -13.830 -34.623 1.00 80.50 210 GLU A C 1
ATOM 1598 O O . GLU A 1 210 ? 12.192 -12.656 -34.557 1.00 80.50 210 GLU A O 1
ATOM 1603 N N . PHE A 1 211 ? 10.762 -14.280 -33.971 1.00 85.06 211 PHE A N 1
ATOM 1604 C CA . PHE A 1 211 ? 10.037 -13.428 -33.029 1.00 85.06 211 PHE A CA 1
ATOM 1605 C C . PHE A 1 211 ? 10.917 -13.088 -31.820 1.00 85.06 211 PHE A C 1
ATOM 1607 O O . PHE A 1 211 ? 11.661 -13.942 -31.320 1.00 85.06 211 PHE A O 1
ATOM 1614 N N . GLU A 1 212 ? 10.816 -11.842 -31.364 1.00 83.31 212 GLU A N 1
ATOM 1615 C CA . GLU A 1 212 ? 11.517 -11.322 -30.189 1.00 83.31 212 GLU A CA 1
ATOM 1616 C C . GLU A 1 212 ? 10.913 -11.873 -28.886 1.00 83.31 212 GLU A C 1
ATOM 1618 O O . GLU A 1 212 ? 11.656 -12.214 -27.966 1.00 83.31 212 GLU A O 1
ATOM 1623 N N . GLY A 1 213 ? 9.583 -12.005 -28.816 1.00 86.81 213 GLY A N 1
ATOM 1624 C CA . GLY A 1 213 ? 8.881 -12.414 -27.603 1.00 86.81 213 GLY A CA 1
ATOM 1625 C C . GLY A 1 213 ? 9.102 -13.884 -27.257 1.00 86.81 213 GLY A C 1
ATOM 1626 O O . GLY A 1 213 ? 8.855 -14.762 -28.084 1.00 86.81 213 GLY A O 1
ATOM 1627 N N . ALA A 1 214 ? 9.489 -14.168 -26.011 1.00 84.94 214 ALA A N 1
ATOM 1628 C CA . ALA A 1 214 ? 9.837 -15.520 -25.561 1.00 84.94 214 ALA A CA 1
ATOM 1629 C C . ALA A 1 214 ? 8.721 -16.561 -25.799 1.00 84.94 214 ALA A C 1
ATOM 1631 O O . ALA A 1 214 ? 8.989 -17.678 -26.248 1.00 84.94 214 ALA A O 1
ATOM 1632 N N . ILE A 1 215 ? 7.458 -16.206 -25.526 1.00 88.25 215 ILE A N 1
ATOM 1633 C CA . ILE A 1 215 ? 6.317 -17.130 -25.661 1.00 88.25 215 ILE A CA 1
ATOM 1634 C C . ILE A 1 215 ? 5.907 -17.283 -27.127 1.00 88.25 215 ILE A C 1
ATOM 1636 O O . ILE A 1 215 ? 5.640 -18.394 -27.585 1.00 88.25 215 ILE A O 1
ATOM 1640 N N . ILE A 1 216 ? 5.879 -16.179 -27.877 1.00 87.12 216 ILE A N 1
ATOM 1641 C CA . ILE A 1 216 ? 5.512 -16.195 -29.299 1.00 87.12 216 ILE A CA 1
ATOM 1642 C C . ILE A 1 216 ? 6.562 -16.972 -30.096 1.00 87.12 216 ILE A C 1
ATOM 1644 O O . ILE A 1 216 ? 6.203 -17.813 -30.918 1.00 87.12 216 ILE A O 1
ATOM 1648 N N . ALA A 1 217 ? 7.846 -16.767 -29.799 1.00 85.50 217 ALA A N 1
ATOM 1649 C CA . ALA A 1 217 ? 8.941 -17.519 -30.392 1.00 85.50 217 ALA A CA 1
ATOM 1650 C C . ALA A 1 217 ? 8.849 -19.014 -30.067 1.00 85.50 217 ALA A C 1
ATOM 1652 O O . ALA A 1 217 ? 9.003 -19.826 -30.974 1.00 85.50 217 ALA A O 1
ATOM 1653 N N . LEU A 1 218 ? 8.536 -19.392 -28.820 1.00 85.88 218 LEU A N 1
ATOM 1654 C CA . LEU A 1 218 ? 8.326 -20.796 -28.447 1.00 85.88 218 LEU A CA 1
ATOM 1655 C C . LEU A 1 218 ? 7.220 -21.442 -29.290 1.00 85.88 218 LEU A C 1
ATOM 1657 O O . LEU A 1 218 ? 7.429 -22.514 -29.858 1.00 85.88 218 LEU A O 1
ATOM 1661 N N . VAL A 1 219 ? 6.055 -20.796 -29.380 1.00 88.44 219 VAL A N 1
ATOM 1662 C CA . VAL A 1 219 ? 4.908 -21.321 -30.136 1.00 88.44 219 VAL A CA 1
ATOM 1663 C C . VAL A 1 219 ? 5.226 -21.382 -31.628 1.00 88.44 219 VAL A C 1
ATOM 1665 O O . VAL A 1 219 ? 4.957 -22.398 -32.265 1.00 88.44 219 VAL A O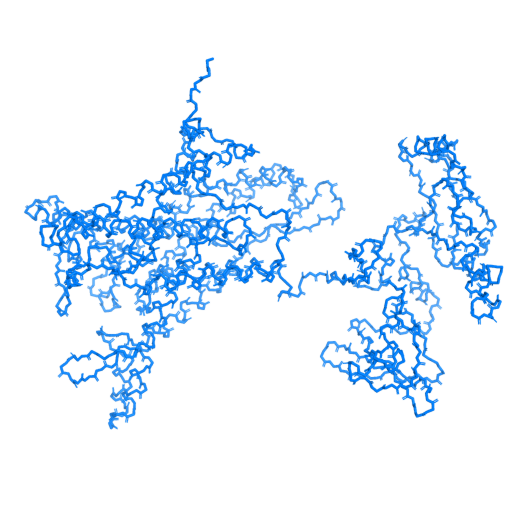 1
ATOM 1668 N N . HIS A 1 220 ? 5.844 -20.338 -32.181 1.00 86.06 220 HIS A N 1
ATOM 1669 C CA . HIS A 1 220 ? 6.223 -20.302 -33.587 1.00 86.06 220 HIS A CA 1
ATOM 1670 C C . HIS A 1 220 ? 7.246 -21.395 -33.914 1.00 86.06 220 HIS A C 1
ATOM 1672 O O . HIS A 1 220 ? 6.981 -22.232 -34.768 1.00 86.06 220 HIS A O 1
ATOM 1678 N N . LEU A 1 221 ? 8.369 -21.470 -33.196 1.00 82.88 221 LEU A N 1
ATOM 1679 C CA . LEU A 1 221 ? 9.412 -22.472 -33.444 1.00 82.88 221 LEU A CA 1
ATOM 1680 C C . LEU A 1 221 ? 8.881 -23.906 -33.314 1.00 82.88 221 LEU A C 1
ATOM 1682 O O . LEU A 1 221 ? 9.248 -24.763 -34.114 1.00 82.88 221 LEU A O 1
ATOM 1686 N N . LEU A 1 222 ? 7.984 -24.169 -32.357 1.00 85.81 222 LEU A N 1
ATOM 1687 C CA . LEU A 1 222 ? 7.382 -25.492 -32.171 1.00 85.81 222 LEU A CA 1
ATOM 1688 C C . LEU A 1 222 ? 6.443 -25.896 -33.324 1.00 85.81 222 LEU A C 1
ATOM 1690 O O . LEU A 1 222 ? 6.303 -27.089 -33.597 1.00 85.81 222 LEU A O 1
ATOM 1694 N N . ILE A 1 223 ? 5.797 -24.925 -33.979 1.00 87.50 223 ILE A N 1
ATOM 1695 C CA . ILE A 1 223 ? 4.880 -25.156 -35.105 1.00 87.50 223 ILE A CA 1
ATOM 1696 C C . ILE A 1 223 ? 5.644 -25.249 -36.431 1.00 87.50 223 ILE A C 1
ATOM 1698 O O . ILE A 1 223 ? 5.350 -26.130 -37.238 1.00 87.50 223 ILE A O 1
ATOM 1702 N N . THR A 1 224 ? 6.605 -24.354 -36.676 1.00 85.81 224 THR A N 1
ATOM 1703 C CA . THR A 1 224 ? 7.241 -24.210 -37.994 1.00 85.81 224 THR A CA 1
ATOM 1704 C C . THR A 1 224 ? 8.384 -25.201 -38.220 1.00 85.81 224 THR A C 1
ATOM 1706 O O . THR A 1 224 ? 8.631 -25.590 -39.361 1.00 85.81 224 THR A O 1
ATOM 1709 N N . TRP A 1 225 ? 9.116 -25.609 -37.174 1.00 80.56 225 TRP A N 1
ATOM 1710 C CA . TRP A 1 225 ? 10.291 -26.475 -37.336 1.00 80.56 225 TRP A CA 1
ATOM 1711 C C . TRP A 1 225 ? 9.930 -27.968 -37.237 1.00 80.56 225 TRP A C 1
ATOM 1713 O O . TRP A 1 225 ? 9.287 -28.386 -36.273 1.00 80.56 225 TRP A O 1
ATOM 1723 N N . PRO A 1 226 ? 10.411 -28.821 -38.165 1.00 79.25 226 PRO A N 1
ATOM 1724 C CA . PRO A 1 226 ? 10.109 -30.256 -38.151 1.00 79.25 226 PRO A CA 1
ATOM 1725 C C . PRO A 1 226 ? 10.765 -30.992 -36.966 1.00 79.25 226 PRO A C 1
ATOM 1727 O O . PRO A 1 226 ? 10.196 -31.938 -36.419 1.00 79.25 226 PRO A O 1
ATOM 1730 N N . ASN A 1 227 ? 11.943 -30.535 -36.522 1.00 86.38 227 ASN A N 1
ATOM 1731 C CA . ASN A 1 227 ? 12.687 -31.122 -35.406 1.00 86.38 227 ASN A CA 1
ATOM 1732 C C . ASN A 1 227 ? 12.287 -30.487 -34.068 1.00 86.38 227 ASN A C 1
ATOM 1734 O O . ASN A 1 227 ? 12.923 -29.542 -33.596 1.00 86.38 227 ASN A O 1
ATOM 1738 N N . LYS A 1 228 ? 11.276 -31.066 -33.411 1.00 83.62 228 LYS A N 1
ATOM 1739 C CA . LYS A 1 228 ? 10.723 -30.558 -32.139 1.00 83.62 228 LYS A CA 1
ATOM 1740 C C . LYS A 1 228 ? 11.756 -30.437 -31.012 1.00 83.62 228 LYS A C 1
ATOM 1742 O O . LYS A 1 228 ? 11.695 -29.501 -30.227 1.00 83.62 228 LYS A O 1
ATOM 1747 N N . GLN A 1 229 ? 12.723 -31.353 -30.934 1.00 82.44 229 GLN A N 1
ATOM 1748 C CA . GLN A 1 229 ? 13.732 -31.352 -29.867 1.00 82.44 229 GLN A CA 1
ATOM 1749 C C . GLN A 1 229 ? 14.774 -30.236 -30.036 1.00 82.44 229 GLN A C 1
ATOM 1751 O O . GLN A 1 229 ? 15.204 -29.635 -29.053 1.00 82.44 229 GLN A O 1
ATOM 1756 N N . LEU A 1 230 ? 15.136 -29.922 -31.284 1.00 80.00 230 LEU A N 1
ATOM 1757 C CA . LEU A 1 230 ? 16.013 -28.796 -31.602 1.00 80.00 230 LEU A CA 1
ATOM 1758 C C . LEU A 1 230 ? 15.280 -27.467 -31.380 1.00 80.00 230 LEU A C 1
ATOM 1760 O O . LEU A 1 230 ? 15.824 -26.579 -30.734 1.00 80.00 230 LEU A O 1
ATOM 1764 N N . ALA A 1 231 ? 14.025 -27.375 -31.833 1.00 77.25 231 ALA A N 1
ATOM 1765 C CA . ALA A 1 231 ? 13.175 -26.201 -31.640 1.00 77.25 231 ALA A CA 1
ATOM 1766 C C . ALA A 1 231 ? 12.976 -25.869 -30.152 1.00 77.25 231 ALA A C 1
ATOM 1768 O O . ALA A 1 231 ? 13.045 -24.708 -29.759 1.00 77.25 231 ALA A O 1
ATOM 1769 N N . LEU A 1 232 ? 12.790 -26.891 -29.310 1.00 82.00 232 LEU A N 1
ATOM 1770 C CA . LEU A 1 232 ? 12.634 -26.704 -27.870 1.00 82.00 232 LEU A CA 1
ATOM 1771 C C . LEU A 1 232 ? 13.947 -26.262 -27.209 1.00 82.00 232 LEU A C 1
ATOM 1773 O O . LEU A 1 232 ? 13.938 -25.350 -26.391 1.00 82.00 232 LEU A O 1
ATOM 1777 N N . ARG A 1 233 ? 15.093 -26.837 -27.592 1.00 82.75 233 ARG A N 1
ATOM 1778 C CA . ARG A 1 233 ? 16.395 -26.387 -27.073 1.00 82.75 233 ARG A CA 1
ATOM 1779 C C . ARG A 1 233 ? 16.689 -24.933 -27.453 1.00 82.75 233 ARG A C 1
ATOM 1781 O O . ARG A 1 233 ? 17.141 -24.175 -26.600 1.00 82.75 233 ARG A O 1
ATOM 1788 N N . GLU A 1 234 ? 16.396 -24.551 -28.692 1.00 79.31 234 GLU A N 1
ATOM 1789 C CA . GLU A 1 234 ? 16.616 -23.189 -29.190 1.00 79.31 234 GLU A CA 1
ATOM 1790 C C . GLU A 1 234 ? 15.682 -22.177 -28.506 1.00 79.31 234 GLU A C 1
ATOM 1792 O O . GLU A 1 234 ? 16.130 -21.119 -28.071 1.00 79.31 234 GLU A O 1
ATOM 1797 N N . ALA A 1 235 ? 14.403 -22.523 -28.315 1.00 77.75 235 ALA A N 1
ATOM 1798 C CA . ALA A 1 235 ? 13.439 -21.664 -27.623 1.00 77.75 235 ALA A CA 1
ATOM 1799 C C . ALA A 1 235 ? 13.770 -21.455 -26.129 1.00 77.75 235 ALA A C 1
ATOM 1801 O O . ALA A 1 235 ? 13.461 -20.405 -25.559 1.00 77.75 235 ALA A O 1
ATOM 1802 N N . PHE A 1 236 ? 14.401 -22.441 -25.481 1.00 81.94 236 PHE A N 1
ATOM 1803 C CA . PHE A 1 236 ? 14.792 -22.352 -24.071 1.00 81.94 236 PHE A CA 1
ATOM 1804 C C . PHE A 1 236 ? 16.133 -21.640 -23.849 1.00 81.94 236 PHE A C 1
ATOM 1806 O O . PHE A 1 236 ? 16.253 -20.918 -22.863 1.00 81.94 236 PHE A O 1
ATOM 1813 N N . TYR A 1 237 ? 17.121 -21.812 -24.735 1.00 79.31 237 TYR A N 1
ATOM 1814 C CA . TYR A 1 237 ? 18.509 -21.368 -24.513 1.00 79.31 237 TYR A CA 1
ATOM 1815 C C . TYR A 1 237 ? 19.023 -20.352 -25.543 1.00 79.31 237 TYR A C 1
ATOM 1817 O O . TYR A 1 237 ? 20.212 -20.331 -25.870 1.00 79.31 237 TYR A O 1
ATOM 1825 N N . ARG A 1 238 ? 18.149 -19.482 -26.056 1.00 76.31 238 ARG A N 1
ATOM 1826 C CA . ARG A 1 238 ? 18.572 -18.406 -26.957 1.00 76.31 238 ARG A CA 1
ATOM 1827 C C . ARG A 1 238 ? 19.439 -17.374 -26.220 1.00 76.31 238 ARG A C 1
ATOM 1829 O O . ARG A 1 238 ? 19.062 -16.923 -25.140 1.00 76.31 238 ARG A O 1
ATOM 1836 N N . GLN A 1 239 ? 20.573 -16.994 -26.818 1.00 67.75 239 GLN A N 1
ATOM 1837 C CA . GLN A 1 239 ? 21.529 -16.031 -26.240 1.00 67.75 239 GLN A CA 1
ATOM 1838 C C . GLN A 1 239 ? 21.241 -14.564 -26.611 1.00 67.75 239 GLN A C 1
ATOM 1840 O O . GLN A 1 239 ? 21.538 -13.669 -25.826 1.00 67.75 239 GLN A O 1
ATOM 1845 N N . ASN A 1 240 ? 20.655 -14.311 -27.788 1.00 70.19 240 ASN A N 1
ATOM 1846 C CA . ASN A 1 240 ? 20.523 -12.949 -28.331 1.00 70.19 240 ASN A CA 1
ATOM 1847 C C . ASN A 1 240 ? 19.145 -12.302 -28.106 1.00 70.19 240 ASN A C 1
ATOM 1849 O O . ASN A 1 240 ? 19.030 -11.087 -28.220 1.00 70.19 240 ASN A O 1
ATOM 1853 N N . LEU A 1 241 ? 18.101 -13.084 -27.804 1.00 78.06 241 LEU A N 1
ATOM 1854 C CA . LEU A 1 241 ? 16.732 -12.593 -27.578 1.00 78.06 241 LEU A CA 1
ATOM 1855 C C . LEU A 1 241 ? 16.149 -13.222 -26.301 1.00 78.06 241 LEU A C 1
ATOM 1857 O O . LEU A 1 241 ? 16.645 -14.272 -25.875 1.00 78.06 241 LEU A O 1
ATOM 1861 N N . PRO A 1 242 ? 15.094 -12.625 -25.712 1.00 80.31 242 PRO A N 1
ATOM 1862 C CA . PRO A 1 242 ? 14.335 -13.223 -24.619 1.00 80.31 242 PRO A CA 1
ATOM 1863 C C . PRO A 1 242 ? 13.993 -14.697 -24.866 1.00 80.31 242 PRO A C 1
ATOM 1865 O O . PRO A 1 242 ? 13.476 -15.063 -25.921 1.00 80.31 242 PRO A O 1
ATOM 1868 N N . ASN A 1 243 ? 14.267 -15.547 -23.879 1.00 85.00 243 ASN A N 1
ATOM 1869 C CA . ASN A 1 243 ? 14.006 -16.982 -23.947 1.00 85.00 243 ASN A CA 1
ATOM 1870 C C . ASN A 1 243 ? 13.016 -17.416 -22.846 1.00 85.00 243 ASN A C 1
ATOM 1872 O O . ASN A 1 243 ? 12.689 -16.660 -21.923 1.00 85.00 243 ASN A O 1
ATOM 1876 N N . VAL A 1 244 ? 12.516 -18.648 -22.948 1.00 86.88 244 VAL A N 1
ATOM 1877 C CA . VAL A 1 244 ? 11.538 -19.195 -21.989 1.00 86.88 244 VAL A CA 1
ATOM 1878 C C . VAL A 1 244 ? 12.165 -19.432 -20.610 1.00 86.88 244 VAL A C 1
ATOM 1880 O O . VAL A 1 244 ? 11.487 -19.281 -19.594 1.00 86.88 244 VAL A O 1
ATOM 1883 N N . MET A 1 245 ? 13.460 -19.756 -20.550 1.00 87.31 245 MET A N 1
ATOM 1884 C CA . MET A 1 245 ? 14.169 -19.964 -19.286 1.00 87.31 245 MET A CA 1
ATOM 1885 C C . MET A 1 245 ? 14.218 -18.679 -18.449 1.00 87.31 245 MET A C 1
ATOM 1887 O O . MET A 1 245 ? 13.926 -18.712 -17.258 1.00 87.31 245 MET A O 1
ATOM 1891 N N . ASN A 1 246 ? 14.478 -17.538 -19.083 1.00 86.94 246 ASN A N 1
ATOM 1892 C CA . ASN A 1 246 ? 14.502 -16.215 -18.470 1.00 86.94 246 ASN A CA 1
ATOM 1893 C C . ASN A 1 246 ? 13.128 -15.851 -17.888 1.00 86.94 246 ASN A C 1
ATOM 1895 O O . ASN A 1 246 ? 13.048 -15.288 -16.797 1.00 86.94 246 ASN A O 1
ATOM 1899 N N . LEU A 1 247 ? 12.036 -16.217 -18.577 1.00 89.06 247 LEU A N 1
ATOM 1900 C CA . LEU A 1 247 ? 10.671 -16.036 -18.071 1.00 89.06 247 LEU A CA 1
ATOM 1901 C C . LEU A 1 247 ? 10.418 -16.883 -16.815 1.00 89.06 247 LEU A C 1
ATOM 1903 O O . LEU A 1 247 ? 9.876 -16.381 -15.828 1.00 89.06 247 LEU A O 1
ATOM 1907 N N . ILE A 1 248 ? 10.829 -18.154 -16.830 1.00 90.00 248 ILE A N 1
ATOM 1908 C CA . ILE A 1 248 ? 10.708 -19.051 -15.671 1.00 90.00 248 ILE A CA 1
ATOM 1909 C C . ILE A 1 248 ? 11.545 -18.520 -14.499 1.00 90.00 248 ILE A C 1
ATOM 1911 O O . ILE A 1 248 ? 11.037 -18.445 -13.379 1.00 90.00 248 ILE A O 1
ATOM 1915 N N . SER A 1 249 ? 12.781 -18.080 -14.753 1.00 88.38 249 SER A N 1
ATOM 1916 C CA . SER A 1 249 ? 13.638 -17.418 -13.763 1.00 88.38 249 SER A CA 1
ATOM 1917 C C . SER A 1 249 ? 12.939 -16.210 -13.135 1.00 88.38 249 SER A C 1
ATOM 1919 O O . SER A 1 249 ? 12.913 -16.090 -11.911 1.00 88.38 249 SER A O 1
ATOM 1921 N N . THR A 1 250 ? 12.290 -15.355 -13.935 1.00 89.75 250 THR A N 1
ATOM 1922 C CA . THR A 1 250 ? 11.514 -14.212 -13.424 1.00 89.75 250 THR A CA 1
ATOM 1923 C C . THR A 1 250 ? 10.367 -14.647 -12.510 1.00 89.75 250 THR A C 1
ATOM 1925 O O . THR A 1 250 ? 10.187 -14.046 -11.452 1.00 89.75 250 THR A O 1
ATOM 1928 N N . ILE A 1 251 ? 9.620 -15.701 -12.855 1.00 90.50 251 ILE A N 1
ATOM 1929 C CA . ILE A 1 251 ? 8.518 -16.219 -12.019 1.00 90.50 251 ILE A CA 1
ATOM 1930 C C . ILE A 1 251 ? 9.047 -16.779 -10.689 1.00 90.50 251 ILE A C 1
ATOM 1932 O O . ILE A 1 251 ? 8.444 -16.551 -9.634 1.00 90.50 251 ILE A O 1
ATOM 1936 N N . ILE A 1 252 ? 10.183 -17.481 -10.715 1.00 90.75 252 ILE A N 1
ATOM 1937 C CA . ILE A 1 252 ? 10.826 -18.021 -9.508 1.00 90.75 252 ILE A CA 1
ATOM 1938 C C . ILE A 1 252 ? 11.264 -16.879 -8.590 1.00 90.75 252 ILE A C 1
ATOM 1940 O O . ILE A 1 252 ? 10.894 -16.869 -7.415 1.00 90.75 252 ILE A O 1
ATOM 1944 N N . VAL A 1 253 ? 11.989 -15.891 -9.125 1.00 89.06 253 VAL A N 1
ATOM 1945 C CA . VAL A 1 253 ? 12.425 -14.710 -8.365 1.00 89.06 253 VAL A CA 1
ATOM 1946 C C . VAL A 1 253 ? 11.216 -13.983 -7.780 1.00 89.06 253 VAL A C 1
ATOM 1948 O O . VAL A 1 253 ? 11.185 -13.724 -6.580 1.00 89.06 253 VAL A O 1
ATOM 1951 N N . PHE A 1 254 ? 10.183 -13.729 -8.585 1.00 89.69 254 PHE A N 1
ATOM 1952 C CA . PHE A 1 254 ? 8.934 -13.109 -8.137 1.00 89.69 254 PHE A CA 1
ATOM 1953 C C . PHE A 1 254 ? 8.311 -13.845 -6.939 1.00 89.69 254 PHE A C 1
ATOM 1955 O O . PHE A 1 254 ? 7.978 -13.225 -5.927 1.00 89.69 254 PHE A O 1
ATOM 1962 N N . SER A 1 255 ? 8.220 -15.175 -7.013 1.00 90.06 255 SER A N 1
ATOM 1963 C CA . SER A 1 255 ? 7.654 -16.009 -5.944 1.00 90.06 255 SER A CA 1
ATOM 1964 C C . SER A 1 255 ? 8.483 -15.946 -4.657 1.00 90.06 255 SER A C 1
ATOM 1966 O O . SER A 1 255 ? 7.931 -15.803 -3.564 1.00 90.06 255 SER A O 1
ATOM 1968 N N . VAL A 1 256 ? 9.813 -16.004 -4.777 1.00 90.81 256 VAL A N 1
ATOM 1969 C CA . VAL A 1 256 ? 10.735 -15.921 -3.634 1.00 90.81 256 VAL A CA 1
ATOM 1970 C C . VAL A 1 256 ? 10.644 -14.553 -2.957 1.00 90.81 256 VAL A C 1
ATOM 1972 O O . VAL A 1 256 ? 10.598 -14.476 -1.728 1.00 90.81 256 VAL A O 1
ATOM 1975 N N . VAL A 1 257 ? 10.570 -13.472 -3.736 1.00 88.94 257 VAL A N 1
ATOM 1976 C CA . VAL A 1 257 ? 10.460 -12.108 -3.200 1.00 88.94 257 VAL A CA 1
ATOM 1977 C C . VAL A 1 257 ? 9.157 -11.933 -2.419 1.00 88.94 257 VAL A C 1
ATOM 1979 O O . VAL A 1 257 ? 9.196 -11.423 -1.301 1.00 88.94 257 VAL A O 1
ATOM 1982 N N . ILE A 1 258 ? 8.019 -12.407 -2.943 1.00 89.00 258 ILE A N 1
ATOM 1983 C CA . ILE A 1 258 ? 6.734 -12.368 -2.217 1.00 89.00 258 ILE A CA 1
ATOM 1984 C C . ILE A 1 258 ? 6.819 -13.144 -0.902 1.00 89.00 258 ILE A C 1
ATOM 1986 O O . ILE A 1 258 ? 6.359 -12.657 0.133 1.00 89.00 258 ILE A O 1
ATOM 1990 N N . TYR A 1 259 ? 7.422 -14.333 -0.922 1.00 90.38 259 TYR A N 1
ATOM 1991 C CA . TYR A 1 259 ? 7.582 -15.146 0.280 1.00 90.38 259 TYR A CA 1
ATOM 1992 C C . TYR A 1 259 ? 8.401 -14.418 1.358 1.00 90.38 259 TYR A C 1
ATOM 1994 O O . TYR A 1 259 ? 7.975 -14.331 2.512 1.00 90.38 259 TYR A O 1
ATOM 2002 N N . LEU A 1 260 ? 9.534 -13.820 0.977 1.00 89.19 260 LEU A N 1
ATOM 2003 C CA . LEU A 1 260 ? 10.388 -13.062 1.897 1.00 89.19 260 LEU A CA 1
ATOM 2004 C C . LEU A 1 260 ? 9.736 -11.759 2.382 1.00 89.19 260 LEU A C 1
ATOM 2006 O O . LEU A 1 260 ? 9.964 -11.349 3.521 1.00 89.19 260 LEU A O 1
ATOM 2010 N N . GLN A 1 261 ? 8.874 -11.136 1.574 1.00 86.06 261 GLN A N 1
ATOM 2011 C CA . GLN A 1 261 ? 8.110 -9.945 1.961 1.00 86.06 261 GLN A CA 1
ATOM 2012 C C . GLN A 1 261 ? 7.139 -10.221 3.122 1.00 86.06 261 GLN A C 1
ATOM 2014 O O . GLN A 1 261 ? 6.833 -9.320 3.908 1.00 86.06 261 GLN A O 1
ATOM 2019 N N . GLY A 1 262 ? 6.673 -11.466 3.262 1.00 85.25 262 GLY A N 1
ATOM 2020 C CA . GLY A 1 262 ? 5.801 -11.893 4.357 1.00 85.25 262 GLY A CA 1
ATOM 2021 C C . GLY A 1 262 ? 6.487 -11.942 5.727 1.00 85.25 262 GLY A C 1
ATOM 2022 O O . GLY A 1 262 ? 5.801 -11.974 6.752 1.00 85.25 262 GLY A O 1
ATOM 2023 N N . PHE A 1 263 ? 7.824 -11.926 5.781 1.00 90.38 263 PHE A N 1
ATOM 2024 C CA . PHE A 1 263 ? 8.561 -12.066 7.035 1.00 90.38 263 PHE A CA 1
ATOM 2025 C C . PHE A 1 263 ? 8.459 -10.791 7.879 1.00 90.38 263 PHE A C 1
ATOM 2027 O O . PHE A 1 263 ? 8.917 -9.707 7.502 1.00 90.38 263 PHE A O 1
ATOM 2034 N N . ARG A 1 264 ? 7.871 -10.933 9.070 1.00 89.50 264 ARG A N 1
ATOM 2035 C CA . ARG A 1 264 ? 7.711 -9.853 10.046 1.00 89.50 264 ARG A CA 1
ATOM 2036 C C . ARG A 1 264 ? 7.905 -10.359 11.470 1.00 89.50 264 ARG A C 1
ATOM 2038 O O . ARG A 1 264 ? 7.449 -11.442 11.821 1.00 89.50 264 ARG A O 1
ATOM 2045 N N . VAL A 1 265 ? 8.554 -9.543 12.288 1.00 90.69 265 VAL A N 1
ATOM 2046 C CA . VAL A 1 265 ? 8.707 -9.738 13.729 1.00 90.69 265 VAL A CA 1
ATOM 2047 C C . VAL A 1 265 ? 7.634 -8.912 14.425 1.00 90.69 265 VAL A C 1
ATOM 2049 O O . VAL A 1 265 ? 7.612 -7.689 14.308 1.00 90.69 265 VAL A O 1
ATOM 2052 N N . GLU A 1 266 ? 6.717 -9.565 15.132 1.00 88.25 266 GLU A N 1
ATOM 2053 C CA . GLU A 1 266 ? 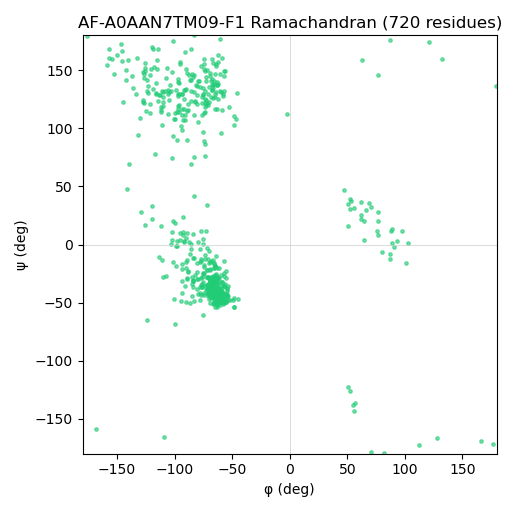5.624 -8.888 15.832 1.00 88.25 266 GLU A CA 1
ATOM 2054 C C . GLU A 1 266 ? 6.012 -8.562 17.278 1.00 88.25 266 GLU A C 1
ATOM 2056 O O . GLU A 1 266 ? 6.241 -9.455 18.092 1.00 88.25 266 GLU A O 1
ATOM 2061 N N . ILE A 1 267 ? 6.066 -7.270 17.611 1.00 88.25 267 ILE A N 1
ATOM 2062 C CA . ILE A 1 267 ? 6.352 -6.794 18.968 1.00 88.25 267 ILE A CA 1
ATOM 2063 C C . ILE A 1 267 ? 5.020 -6.511 19.680 1.00 88.25 267 ILE A C 1
ATOM 2065 O O . ILE A 1 267 ? 4.250 -5.667 19.213 1.00 88.25 267 ILE A O 1
ATOM 2069 N N . PRO A 1 268 ? 4.708 -7.172 20.809 1.00 86.69 268 PRO A N 1
ATOM 2070 C CA . PRO A 1 268 ? 3.439 -6.974 21.499 1.00 86.69 268 PRO A CA 1
ATOM 2071 C C . PRO A 1 268 ? 3.396 -5.617 22.215 1.00 86.69 268 PRO A C 1
ATOM 2073 O O . PRO A 1 268 ? 4.224 -5.314 23.080 1.00 86.69 268 PRO A O 1
ATOM 2076 N N . VAL A 1 269 ? 2.378 -4.815 21.904 1.00 88.12 269 VAL A N 1
ATOM 2077 C CA . VAL A 1 269 ? 2.132 -3.493 22.493 1.00 88.12 269 VAL A CA 1
ATOM 2078 C C . VAL A 1 269 ? 0.758 -3.443 23.164 1.00 88.12 269 VAL A C 1
ATOM 2080 O O . VAL A 1 269 ? -0.210 -4.069 22.734 1.00 88.12 269 VAL A O 1
ATOM 2083 N N . LYS A 1 270 ? 0.654 -2.696 24.259 1.00 86.31 270 LYS A N 1
ATOM 2084 C CA . LYS A 1 270 ? -0.595 -2.436 24.984 1.00 86.31 270 LYS A CA 1
ATOM 2085 C C . LYS A 1 270 ? -0.784 -0.936 25.153 1.00 86.31 270 LYS A C 1
ATOM 2087 O O . LYS A 1 270 ? 0.187 -0.206 25.336 1.00 86.31 270 LYS A O 1
ATOM 2092 N N . SER A 1 271 ? -2.027 -0.471 25.130 1.00 83.56 271 SER A N 1
ATOM 2093 C CA . SER A 1 271 ? -2.310 0.927 25.458 1.00 83.56 271 SER A CA 1
ATOM 2094 C C . SER A 1 271 ? -2.183 1.163 26.964 1.00 83.56 271 SER A C 1
ATOM 2096 O O . SER A 1 271 ? -2.728 0.403 27.768 1.00 83.56 271 SER A O 1
ATOM 2098 N N . SER A 1 272 ? -1.471 2.220 27.354 1.00 78.62 272 SER A N 1
ATOM 2099 C CA . SER A 1 272 ? -1.447 2.723 28.731 1.00 78.62 272 SER A CA 1
ATOM 2100 C C . SER A 1 272 ? -2.678 3.577 29.047 1.00 78.62 272 SER A C 1
ATOM 2102 O O . SER A 1 272 ? -3.141 3.576 30.186 1.00 78.62 272 SER A O 1
ATOM 2104 N N . ARG A 1 273 ? -3.246 4.257 28.036 1.00 78.44 273 ARG A N 1
ATOM 2105 C CA . ARG A 1 273 ? -4.435 5.118 28.175 1.00 78.44 273 ARG A CA 1
ATOM 2106 C C . ARG A 1 273 ? -5.737 4.325 28.294 1.00 78.44 273 ARG A C 1
ATOM 2108 O O . ARG A 1 273 ? -6.625 4.733 29.034 1.00 78.44 273 ARG A O 1
ATOM 2115 N N . GLN A 1 274 ? -5.863 3.202 27.584 1.00 75.19 274 GLN A N 1
ATOM 2116 C CA . GLN A 1 274 ? -7.069 2.365 27.595 1.00 75.19 274 GLN A CA 1
ATOM 2117 C C . GLN A 1 274 ? -6.742 0.938 28.047 1.00 75.19 274 GLN A C 1
ATOM 2119 O O . GLN A 1 274 ? -6.062 0.184 27.348 1.00 75.19 274 GLN A O 1
ATOM 2124 N N . ARG A 1 275 ? -7.249 0.541 29.223 1.00 70.88 275 ARG A N 1
ATOM 2125 C CA . ARG A 1 275 ? -7.075 -0.825 29.742 1.00 70.88 275 ARG A CA 1
ATOM 2126 C C . ARG A 1 275 ? -7.794 -1.834 28.838 1.00 70.88 275 ARG A C 1
ATOM 2128 O O . ARG A 1 275 ? -8.969 -1.670 28.541 1.00 70.88 275 ARG A O 1
ATOM 2135 N N . GLY A 1 276 ? -7.080 -2.890 28.439 1.00 72.38 276 GLY A N 1
ATOM 2136 C CA . GLY A 1 276 ? -7.614 -4.006 27.643 1.00 72.38 276 GLY A CA 1
ATOM 2137 C C . GLY A 1 276 ? -7.274 -3.962 26.150 1.00 72.38 276 GLY A C 1
ATOM 2138 O O . GLY A 1 276 ? -7.335 -4.998 25.495 1.00 72.38 276 GLY A O 1
ATOM 2139 N N . MET A 1 277 ? -6.831 -2.818 25.616 1.00 72.94 277 MET A N 1
ATOM 2140 C CA . MET A 1 277 ? -6.419 -2.716 24.214 1.00 72.94 277 MET A CA 1
ATOM 2141 C C . MET A 1 277 ? -4.995 -3.264 24.031 1.00 72.94 277 MET A C 1
ATOM 2143 O O . MET A 1 277 ? -4.012 -2.638 24.444 1.00 72.94 277 MET A O 1
ATOM 2147 N N . ARG A 1 278 ? -4.897 -4.458 23.438 1.00 79.50 278 ARG A N 1
ATOM 2148 C CA . ARG A 1 278 ? -3.645 -5.103 23.016 1.00 79.50 278 ARG A CA 1
ATOM 2149 C C . ARG A 1 278 ? -3.537 -5.057 21.494 1.00 79.50 278 ARG A C 1
ATOM 2151 O O . ARG A 1 278 ? -4.539 -5.222 20.805 1.00 79.50 278 ARG A O 1
ATOM 2158 N N . GLY A 1 279 ? -2.328 -4.864 20.990 1.00 81.44 279 GLY A N 1
ATOM 2159 C CA . GLY A 1 279 ? -2.001 -4.945 19.572 1.00 81.44 279 GLY A CA 1
ATOM 2160 C C . GLY A 1 279 ? -0.590 -5.488 19.374 1.00 81.44 279 GLY A C 1
ATOM 2161 O O . GLY A 1 279 ? 0.162 -5.664 20.334 1.00 81.44 279 GLY A O 1
ATOM 2162 N N . SER A 1 280 ? -0.221 -5.750 18.129 1.00 83.81 280 SER A N 1
ATOM 2163 C CA . SER A 1 280 ? 1.158 -6.035 17.748 1.00 83.81 280 SER A CA 1
ATOM 2164 C C . SER A 1 280 ? 1.666 -4.945 16.809 1.00 83.81 280 SER A C 1
ATOM 2166 O O . SER A 1 280 ? 0.935 -4.446 15.953 1.00 83.81 280 SER A O 1
ATOM 2168 N N . TYR A 1 281 ? 2.917 -4.538 17.009 1.00 87.44 281 TYR A N 1
ATOM 2169 C CA . TYR A 1 281 ? 3.644 -3.657 16.106 1.00 87.44 281 TYR A CA 1
ATOM 2170 C C . TYR A 1 281 ? 4.569 -4.521 15.233 1.00 87.44 281 TYR A C 1
ATOM 2172 O O . TYR A 1 281 ? 5.534 -5.085 15.759 1.00 87.44 281 TYR A O 1
ATOM 2180 N N . PRO A 1 282 ? 4.269 -4.699 13.933 1.00 88.31 282 PRO A N 1
ATOM 2181 C CA . PRO A 1 282 ? 5.069 -5.546 13.057 1.00 88.31 282 PRO A CA 1
ATOM 2182 C C . PRO A 1 282 ? 6.299 -4.795 12.531 1.00 88.31 282 PRO A C 1
ATOM 2184 O O . PRO A 1 282 ? 6.173 -3.779 11.851 1.00 88.31 282 PRO A O 1
ATOM 2187 N N . VAL A 1 283 ? 7.488 -5.342 12.773 1.00 89.62 283 VAL A N 1
ATOM 2188 C CA . VAL A 1 283 ? 8.747 -4.918 12.146 1.00 89.62 283 VAL A CA 1
ATOM 2189 C C . VAL A 1 283 ? 9.060 -5.888 11.011 1.00 89.62 283 VAL A C 1
ATOM 2191 O O . VAL A 1 283 ? 9.297 -7.071 11.245 1.00 89.62 283 VAL A O 1
ATOM 2194 N N . ARG A 1 284 ? 9.014 -5.420 9.764 1.00 88.56 284 ARG A N 1
ATOM 2195 C CA . ARG A 1 284 ? 9.251 -6.266 8.580 1.00 88.56 284 ARG A CA 1
ATOM 2196 C C . ARG A 1 284 ? 10.734 -6.552 8.385 1.00 88.56 284 ARG A C 1
ATOM 2198 O O . ARG A 1 284 ? 11.564 -5.722 8.748 1.00 88.56 284 ARG A O 1
ATOM 2205 N N . LEU A 1 285 ? 11.038 -7.678 7.736 1.00 88.56 285 LEU A N 1
ATOM 2206 C CA . LEU A 1 285 ? 12.388 -7.982 7.256 1.00 88.56 285 LEU A CA 1
ATOM 2207 C C . LEU A 1 285 ? 12.907 -6.855 6.350 1.00 88.56 285 LEU A C 1
ATOM 2209 O O . LEU A 1 285 ? 13.979 -6.309 6.584 1.00 88.56 285 LEU A O 1
ATOM 2213 N N . PHE A 1 286 ? 12.103 -6.439 5.371 1.00 87.75 286 PHE A N 1
ATOM 2214 C CA . PHE A 1 286 ? 12.400 -5.290 4.515 1.00 87.75 286 PHE A CA 1
ATOM 2215 C C . PHE A 1 286 ? 11.924 -3.984 5.162 1.00 87.75 286 PHE A C 1
ATOM 2217 O O . PHE A 1 286 ? 10.955 -3.360 4.728 1.00 87.75 286 PHE A O 1
ATOM 2224 N N . TYR A 1 287 ? 12.594 -3.592 6.248 1.00 84.75 287 TYR A N 1
ATOM 2225 C CA . TYR A 1 287 ? 12.202 -2.447 7.075 1.00 84.75 287 TYR A CA 1
ATOM 2226 C C . TYR A 1 287 ? 12.196 -1.116 6.305 1.00 84.75 287 TYR A C 1
ATOM 2228 O O . TYR A 1 287 ? 11.222 -0.369 6.352 1.00 84.75 287 TYR A O 1
ATOM 2236 N N . THR A 1 288 ? 13.251 -0.847 5.534 1.00 82.50 288 THR A N 1
ATOM 2237 C CA . THR A 1 288 ? 13.402 0.362 4.702 1.00 82.50 288 THR A CA 1
ATOM 2238 C C . THR A 1 288 ? 12.723 0.249 3.333 1.00 82.50 288 THR A C 1
ATOM 2240 O O . THR A 1 288 ? 12.875 1.137 2.491 1.00 82.50 288 THR A O 1
ATOM 2243 N N . SER A 1 289 ? 11.932 -0.810 3.109 1.00 81.38 289 SER A N 1
ATOM 2244 C CA . SER A 1 289 ? 11.286 -1.102 1.823 1.00 81.38 289 SER A CA 1
ATOM 2245 C C . SER A 1 289 ? 12.311 -1.104 0.671 1.00 81.38 289 SER A C 1
ATOM 2247 O O . SER A 1 289 ? 13.320 -1.797 0.762 1.00 81.38 289 SER A O 1
ATOM 2249 N N . ASN A 1 290 ? 12.087 -0.318 -0.388 1.00 78.56 290 ASN A N 1
ATOM 2250 C CA . ASN A 1 290 ? 12.862 -0.368 -1.638 1.00 78.56 290 ASN A CA 1
ATOM 2251 C C . ASN A 1 290 ? 13.878 0.764 -1.786 1.00 78.56 290 ASN A C 1
ATOM 2253 O O . ASN A 1 290 ? 14.549 0.875 -2.809 1.00 78.56 290 ASN A O 1
ATOM 2257 N N . MET A 1 291 ? 13.970 1.649 -0.799 1.00 80.56 291 MET A N 1
ATOM 2258 C CA . MET A 1 291 ? 14.855 2.810 -0.878 1.00 80.56 291 MET A CA 1
ATOM 2259 C C . MET A 1 291 ? 16.335 2.430 -1.056 1.00 80.56 291 MET A C 1
ATOM 2261 O O . MET A 1 291 ? 16.985 3.040 -1.902 1.00 80.56 291 MET A O 1
ATOM 2265 N N . PRO A 1 292 ? 16.891 1.413 -0.362 1.00 82.62 292 PRO A N 1
ATOM 2266 C CA . PRO A 1 292 ? 18.319 1.108 -0.477 1.00 82.62 292 PRO A CA 1
ATOM 2267 C C . PRO A 1 292 ? 18.725 0.661 -1.882 1.00 82.62 292 PRO A C 1
ATOM 2269 O O . PRO A 1 292 ? 19.755 1.098 -2.388 1.00 82.62 292 PRO A O 1
ATOM 2272 N N . ILE A 1 293 ? 17.897 -0.174 -2.521 1.00 83.38 293 ILE A N 1
ATOM 2273 C CA . ILE A 1 293 ? 18.161 -0.677 -3.873 1.00 83.38 293 ILE A CA 1
ATOM 2274 C C . ILE A 1 293 ? 18.026 0.437 -4.913 1.00 83.38 293 ILE A C 1
ATOM 2276 O O . ILE A 1 293 ? 18.844 0.540 -5.823 1.00 83.38 293 ILE A O 1
ATOM 2280 N N . MET A 1 294 ? 17.052 1.329 -4.724 1.00 81.44 294 MET A N 1
ATOM 2281 C CA . MET A 1 294 ? 16.859 2.493 -5.583 1.00 81.44 294 MET A CA 1
ATOM 2282 C C . MET A 1 294 ? 18.039 3.472 -5.477 1.00 81.44 294 MET A C 1
ATOM 2284 O O . MET A 1 294 ? 18.537 3.941 -6.496 1.00 81.44 294 MET A O 1
ATOM 2288 N N . LEU A 1 295 ? 18.535 3.745 -4.263 1.00 82.19 295 LEU A N 1
ATOM 2289 C CA . LEU A 1 295 ? 19.695 4.618 -4.041 1.00 82.19 295 LEU A CA 1
ATOM 2290 C C . LEU A 1 295 ? 20.991 4.018 -4.589 1.00 82.19 295 LEU A C 1
ATOM 2292 O O . LEU A 1 295 ? 21.775 4.729 -5.218 1.00 82.19 295 LEU A O 1
ATOM 2296 N N . GLN A 1 296 ? 21.210 2.718 -4.381 1.00 87.00 296 GLN A N 1
ATOM 2297 C CA . GLN A 1 296 ? 22.369 2.019 -4.928 1.00 87.00 296 GLN A CA 1
ATOM 2298 C C . GLN A 1 296 ? 22.355 2.071 -6.461 1.00 87.00 296 GLN A C 1
ATOM 2300 O O . GLN A 1 296 ? 23.354 2.457 -7.065 1.00 87.00 296 GLN A O 1
ATOM 2305 N N . SER A 1 297 ? 21.219 1.755 -7.086 1.00 81.12 297 SER A N 1
ATOM 2306 C CA . SER A 1 297 ? 21.120 1.708 -8.544 1.00 81.12 297 SER A CA 1
ATOM 2307 C C . SER A 1 297 ? 21.224 3.103 -9.171 1.00 81.12 297 SER A C 1
ATOM 2309 O O . SER A 1 297 ? 21.889 3.272 -10.198 1.00 81.12 297 SER A O 1
ATOM 2311 N N . ALA A 1 298 ? 20.667 4.130 -8.517 1.00 79.62 298 ALA A N 1
ATOM 2312 C CA . ALA A 1 298 ? 20.850 5.528 -8.906 1.00 79.62 298 ALA A CA 1
ATOM 2313 C C . ALA A 1 298 ? 22.323 5.961 -8.820 1.00 79.62 298 ALA A C 1
ATOM 2315 O O . ALA A 1 298 ? 22.828 6.612 -9.737 1.00 79.62 298 ALA A O 1
ATOM 2316 N N . LEU A 1 299 ? 23.037 5.565 -7.759 1.00 83.75 299 LEU A N 1
ATOM 2317 C CA . LEU A 1 299 ? 24.469 5.829 -7.628 1.00 83.75 299 LEU A CA 1
ATOM 2318 C C . LEU A 1 299 ? 25.260 5.164 -8.761 1.00 83.75 299 LEU A C 1
ATOM 2320 O O . LEU A 1 299 ? 26.044 5.846 -9.420 1.00 83.75 299 LEU A O 1
ATOM 2324 N N . SER A 1 300 ? 25.044 3.872 -9.021 1.00 82.94 300 SER A N 1
ATOM 2325 C CA . SER A 1 300 ? 25.734 3.162 -10.107 1.00 82.94 300 SER A CA 1
ATOM 2326 C C . SER A 1 300 ? 25.456 3.799 -11.466 1.00 82.94 300 SER A C 1
ATOM 2328 O O . SER A 1 300 ? 26.389 4.048 -12.221 1.00 82.94 300 SER A O 1
ATOM 2330 N N . SER A 1 301 ? 24.202 4.160 -11.744 1.00 80.25 301 SER A N 1
ATOM 2331 C CA . SER A 1 301 ? 23.817 4.792 -13.013 1.00 80.25 301 SER A CA 1
ATOM 2332 C C . SER A 1 301 ? 24.487 6.153 -13.217 1.00 80.25 301 SER A C 1
ATOM 2334 O O . SER A 1 301 ? 24.976 6.444 -14.307 1.00 80.25 301 SER A O 1
ATOM 2336 N N . ASN A 1 302 ? 24.576 6.974 -12.166 1.00 80.62 302 ASN A N 1
ATOM 2337 C CA . ASN A 1 302 ? 25.270 8.262 -12.232 1.00 80.62 302 ASN A CA 1
ATOM 2338 C C . ASN A 1 302 ? 26.780 8.093 -12.443 1.00 80.62 302 ASN A C 1
ATOM 2340 O O . ASN A 1 302 ? 27.381 8.848 -13.207 1.00 80.62 302 ASN A O 1
ATOM 2344 N N . VAL A 1 303 ? 27.394 7.096 -11.799 1.00 83.75 303 VAL A N 1
ATOM 2345 C CA . VAL A 1 303 ? 28.813 6.769 -12.003 1.00 83.75 303 VAL A CA 1
ATOM 2346 C C . VAL A 1 303 ? 29.059 6.292 -13.437 1.00 83.75 303 VAL A C 1
ATOM 2348 O O . VAL A 1 303 ? 30.036 6.716 -14.055 1.00 83.75 303 VAL A O 1
ATOM 2351 N N . PHE A 1 304 ? 28.160 5.477 -13.997 1.00 82.31 304 PHE A N 1
ATOM 2352 C CA . PHE A 1 304 ? 28.243 4.999 -15.381 1.00 82.31 304 PHE A CA 1
ATOM 2353 C C . PHE A 1 304 ? 28.151 6.152 -16.376 1.00 82.31 304 PHE A C 1
ATOM 2355 O O . PHE A 1 304 ? 29.019 6.290 -17.234 1.00 82.31 304 PHE A O 1
ATOM 2362 N N . LEU A 1 305 ? 27.164 7.030 -16.204 1.00 76.56 305 LEU A N 1
ATOM 2363 C CA . LEU A 1 305 ? 26.982 8.214 -17.040 1.00 76.56 305 LEU A CA 1
ATOM 2364 C C . LEU A 1 305 ? 28.212 9.127 -16.990 1.00 76.56 305 LEU A C 1
ATOM 2366 O O . LEU A 1 305 ? 28.721 9.542 -18.031 1.00 76.56 305 LEU A O 1
ATOM 2370 N N . LEU A 1 306 ? 28.719 9.421 -15.789 1.00 80.25 306 LEU A N 1
ATOM 2371 C CA . LEU A 1 306 ? 29.888 10.282 -15.618 1.00 80.25 306 LEU A CA 1
ATOM 2372 C C . LEU A 1 306 ? 31.142 9.660 -16.240 1.00 80.25 306 LEU A C 1
ATOM 2374 O O . LEU A 1 306 ? 31.899 10.358 -16.911 1.00 80.25 306 LEU A O 1
ATOM 2378 N N . SER A 1 307 ? 31.339 8.353 -16.068 1.00 83.25 307 SER A N 1
ATOM 2379 C CA . SER A 1 307 ? 32.438 7.627 -16.704 1.00 83.25 307 SER A CA 1
ATOM 2380 C C . SER A 1 307 ? 32.346 7.666 -18.226 1.00 83.25 307 SER A C 1
ATOM 2382 O O . SER A 1 307 ? 33.341 7.981 -18.875 1.00 83.25 307 SER A O 1
ATOM 2384 N N . GLN A 1 308 ? 31.169 7.402 -18.794 1.00 78.00 308 GLN A N 1
ATOM 2385 C CA . GLN A 1 308 ? 30.959 7.413 -20.239 1.00 78.00 308 GLN A CA 1
ATOM 2386 C C . GLN A 1 308 ? 31.181 8.813 -20.823 1.00 78.00 308 GLN A C 1
ATOM 2388 O O . GLN A 1 308 ? 31.874 8.973 -21.826 1.00 78.00 308 GLN A O 1
ATOM 2393 N N . ALA A 1 309 ? 30.649 9.851 -20.172 1.00 77.25 309 ALA A N 1
ATOM 2394 C CA . ALA A 1 309 ? 30.835 11.235 -20.595 1.00 77.25 309 ALA A CA 1
ATOM 2395 C C . ALA A 1 309 ? 32.310 11.665 -20.540 1.00 77.25 309 ALA A C 1
ATOM 2397 O O . ALA A 1 309 ? 32.780 12.386 -21.423 1.00 77.25 309 ALA A O 1
ATOM 2398 N N . LEU A 1 310 ? 33.044 11.222 -19.516 1.00 81.38 310 LEU A N 1
ATOM 2399 C CA . LEU A 1 310 ? 34.464 11.519 -19.360 1.00 81.38 310 LEU A CA 1
ATOM 2400 C C . LEU A 1 310 ? 35.311 10.776 -20.404 1.00 81.38 310 LEU A C 1
ATOM 2402 O O . LEU A 1 310 ? 36.196 11.388 -21.001 1.00 81.38 310 LEU A O 1
ATOM 2406 N N . TYR A 1 311 ? 34.995 9.507 -20.677 1.00 81.88 311 TYR A N 1
ATOM 2407 C CA . TYR A 1 311 ? 35.651 8.694 -21.704 1.00 81.88 311 TYR A CA 1
ATOM 2408 C C . TYR A 1 311 ? 35.439 9.261 -23.113 1.00 81.88 311 TYR A C 1
ATOM 2410 O O . TYR A 1 311 ? 36.401 9.414 -23.860 1.00 81.88 311 TYR A O 1
ATOM 2418 N N . ASN A 1 312 ? 34.215 9.693 -23.439 1.00 79.50 312 ASN A N 1
ATOM 2419 C CA . ASN A 1 312 ? 33.901 10.311 -24.732 1.00 79.50 312 ASN A CA 1
ATOM 2420 C C . ASN A 1 312 ? 34.643 11.638 -24.972 1.00 79.50 312 ASN A C 1
ATOM 2422 O O . ASN A 1 312 ? 34.872 12.009 -26.121 1.00 79.50 312 ASN A O 1
ATOM 2426 N N . LYS A 1 313 ? 34.996 12.380 -23.912 1.00 81.06 313 LYS A N 1
ATOM 2427 C CA . LYS A 1 313 ? 35.720 13.659 -24.028 1.00 81.06 313 LYS A CA 1
ATOM 2428 C C . LYS A 1 313 ? 37.239 13.511 -23.971 1.00 81.06 313 LYS A C 1
ATOM 2430 O O . LYS A 1 313 ? 37.938 14.303 -24.595 1.00 81.06 313 LYS A O 1
ATOM 2435 N N . LEU A 1 314 ? 37.748 12.576 -23.172 1.00 84.38 314 LEU A N 1
ATOM 2436 C CA . LEU A 1 314 ? 39.173 12.438 -22.860 1.00 84.38 314 LEU A CA 1
ATOM 2437 C C . LEU A 1 314 ? 39.588 10.952 -22.840 1.00 84.38 314 LEU A C 1
ATOM 2439 O O . LEU A 1 314 ? 39.907 10.427 -21.769 1.00 84.38 314 LEU A O 1
ATOM 2443 N N . PRO A 1 315 ? 39.608 10.267 -23.999 1.00 78.25 315 PRO A N 1
ATOM 2444 C CA . PRO A 1 315 ? 39.880 8.828 -24.063 1.00 78.25 315 PRO A CA 1
ATOM 2445 C C . PRO A 1 315 ? 41.318 8.449 -23.655 1.00 78.25 315 PRO A C 1
ATOM 2447 O O . PRO A 1 315 ? 41.537 7.363 -23.116 1.00 78.25 315 PRO A O 1
ATOM 2450 N N . ASP A 1 316 ? 42.291 9.350 -23.840 1.00 79.56 316 ASP A N 1
ATOM 2451 C CA . ASP A 1 316 ? 43.723 9.069 -23.625 1.00 79.56 316 ASP A CA 1
ATOM 2452 C C . ASP A 1 316 ? 44.217 9.270 -22.181 1.00 79.56 316 ASP A C 1
ATOM 2454 O O . ASP A 1 316 ? 45.342 8.900 -21.840 1.00 79.56 316 ASP A O 1
ATOM 2458 N N . ASN A 1 317 ? 43.397 9.832 -21.290 1.00 86.06 317 ASN A N 1
ATOM 2459 C CA . ASN A 1 317 ? 43.820 10.102 -19.916 1.00 86.06 317 ASN A CA 1
ATOM 2460 C C . ASN A 1 317 ? 43.867 8.818 -19.066 1.00 86.06 317 ASN A C 1
ATOM 2462 O O . ASN A 1 317 ? 42.869 8.109 -18.928 1.00 86.06 317 ASN A O 1
ATOM 2466 N N . LEU A 1 318 ? 44.999 8.574 -18.390 1.00 83.06 318 LEU A N 1
ATOM 2467 C CA . LEU A 1 318 ? 45.216 7.403 -17.519 1.00 83.06 318 LEU A CA 1
ATOM 2468 C C . LEU A 1 318 ? 44.119 7.248 -16.446 1.00 83.06 318 LEU A C 1
ATOM 2470 O O . LEU A 1 318 ? 43.593 6.158 -16.237 1.00 83.06 318 LEU A O 1
ATOM 2474 N N . LEU A 1 319 ? 43.742 8.353 -15.794 1.00 82.44 319 LEU A N 1
ATOM 2475 C CA . LEU A 1 319 ? 42.682 8.384 -14.777 1.00 82.44 319 LEU A CA 1
ATOM 2476 C C . LEU A 1 319 ? 41.313 8.000 -15.353 1.00 82.44 319 LEU A C 1
ATOM 2478 O O . LEU A 1 319 ? 40.541 7.314 -14.692 1.00 82.44 319 LEU A O 1
ATOM 2482 N N . VAL A 1 320 ? 41.027 8.403 -16.593 1.00 83.31 320 VAL A N 1
ATOM 2483 C CA . VAL A 1 320 ? 39.750 8.125 -17.263 1.00 83.31 320 VAL A CA 1
ATOM 2484 C C . VAL A 1 320 ? 39.653 6.646 -17.628 1.00 83.31 320 VAL A C 1
ATOM 2486 O O . VAL A 1 320 ? 38.634 6.019 -17.345 1.00 83.31 320 VAL A O 1
ATOM 2489 N N . ARG A 1 321 ? 40.742 6.053 -18.137 1.00 82.00 321 ARG A N 1
ATOM 2490 C CA . ARG A 1 321 ? 40.813 4.610 -18.430 1.00 82.00 321 ARG A CA 1
ATOM 2491 C C . ARG A 1 321 ? 40.720 3.745 -17.168 1.00 82.00 321 ARG A C 1
ATOM 2493 O O . ARG A 1 321 ? 40.127 2.674 -17.223 1.00 82.00 321 ARG A O 1
ATOM 2500 N N . MET A 1 322 ? 41.243 4.206 -16.026 1.00 84.19 322 MET A N 1
ATOM 2501 C CA . MET A 1 322 ? 41.050 3.512 -14.742 1.00 84.19 322 MET A CA 1
ATOM 2502 C C . MET A 1 322 ? 39.591 3.546 -14.266 1.00 84.19 322 MET A C 1
ATOM 2504 O O . MET A 1 322 ? 39.109 2.563 -13.701 1.00 84.19 322 MET A O 1
ATOM 2508 N N . ILE A 1 323 ? 38.883 4.657 -14.490 1.00 85.50 323 ILE A N 1
ATOM 2509 C CA . ILE A 1 323 ? 37.463 4.782 -14.135 1.00 85.50 323 ILE A CA 1
ATOM 2510 C C . ILE A 1 323 ? 36.617 3.841 -15.001 1.00 85.50 323 ILE A C 1
ATOM 2512 O O . ILE A 1 323 ? 35.841 3.057 -14.455 1.00 85.50 323 ILE A O 1
ATOM 2516 N N . GLY A 1 324 ? 36.778 3.873 -16.325 1.00 84.19 324 GLY A N 1
ATOM 2517 C CA . GLY A 1 324 ? 36.055 2.968 -17.216 1.00 84.19 324 GLY A CA 1
ATOM 2518 C C . GLY A 1 324 ? 36.372 3.179 -18.692 1.00 84.19 324 GLY A C 1
ATOM 2519 O O . GLY A 1 324 ? 36.402 4.312 -19.172 1.00 84.19 324 GLY A O 1
ATOM 2520 N N . VAL A 1 325 ? 36.569 2.074 -19.408 1.00 84.75 325 VAL A N 1
ATOM 2521 C CA . VAL A 1 325 ? 36.684 2.007 -20.869 1.00 84.75 325 VAL A CA 1
ATOM 2522 C C . VAL A 1 325 ? 35.388 1.429 -21.424 1.00 84.75 325 VAL A C 1
ATOM 2524 O O . VAL A 1 325 ? 34.916 0.399 -20.940 1.00 84.75 325 VAL A O 1
ATOM 2527 N N . TRP A 1 326 ? 34.823 2.092 -22.430 1.00 82.75 326 TRP A N 1
ATOM 2528 C CA . TRP A 1 326 ? 33.541 1.735 -23.035 1.00 82.75 326 TRP A CA 1
ATOM 2529 C C . TRP A 1 326 ? 33.747 1.245 -24.466 1.00 82.75 326 TRP A C 1
ATOM 2531 O O . TRP A 1 326 ? 34.375 1.937 -25.264 1.00 82.75 326 TRP A O 1
ATOM 2541 N N . GLU A 1 327 ? 33.192 0.081 -24.797 1.00 79.88 327 GLU A N 1
ATOM 2542 C CA . GLU A 1 327 ? 33.272 -0.525 -26.130 1.00 79.88 327 GLU A CA 1
ATOM 2543 C C . GLU A 1 327 ? 31.873 -0.875 -26.648 1.00 79.88 327 GLU A C 1
ATOM 2545 O O . GLU A 1 327 ? 30.956 -1.165 -25.876 1.00 79.88 327 GLU A O 1
ATOM 2550 N N . ALA A 1 328 ? 31.680 -0.806 -27.966 1.00 71.44 328 ALA A N 1
ATOM 2551 C CA . ALA A 1 328 ? 30.417 -1.173 -28.599 1.00 71.44 328 ALA A CA 1
ATOM 2552 C C . ALA A 1 328 ? 30.297 -2.700 -28.707 1.00 71.44 328 ALA A C 1
ATOM 2554 O O . ALA A 1 328 ? 31.245 -3.372 -29.111 1.00 71.44 328 ALA A O 1
ATOM 2555 N N . ARG A 1 329 ? 29.128 -3.253 -28.370 1.00 62.88 329 ARG A N 1
ATOM 2556 C CA . ARG A 1 329 ? 28.872 -4.699 -28.450 1.00 62.88 329 ARG A CA 1
ATOM 2557 C C . ARG A 1 329 ? 28.658 -5.142 -29.902 1.00 62.88 329 ARG A C 1
ATOM 2559 O O . ARG A 1 329 ? 27.874 -4.529 -30.624 1.00 62.88 329 ARG A O 1
ATOM 2566 N N . GLU A 1 330 ? 29.288 -6.246 -30.310 1.00 52.19 330 GLU A N 1
ATOM 2567 C CA . GLU A 1 330 ? 29.114 -6.828 -31.649 1.00 52.19 330 GLU A CA 1
ATOM 2568 C C . GLU A 1 330 ? 27.622 -7.059 -31.971 1.00 52.19 330 GLU A C 1
ATOM 2570 O O . GLU A 1 330 ? 26.925 -7.798 -31.276 1.00 52.19 330 GLU A O 1
ATOM 2575 N N . GLY A 1 331 ? 27.117 -6.389 -33.016 1.00 48.59 331 GLY A N 1
ATOM 2576 C CA . GLY A 1 331 ? 25.730 -6.509 -33.489 1.00 48.59 331 GLY A CA 1
ATOM 2577 C C . GLY A 1 331 ? 24.708 -5.529 -32.889 1.00 48.59 331 GLY A C 1
ATOM 2578 O O . GLY A 1 331 ? 23.558 -5.540 -33.325 1.00 48.59 331 GLY A O 1
ATOM 2579 N N . THR A 1 332 ? 25.088 -4.653 -31.950 1.00 58.47 332 THR A N 1
ATOM 2580 C CA . THR A 1 332 ? 24.197 -3.609 -31.392 1.00 58.47 332 THR A CA 1
ATOM 2581 C C . THR A 1 332 ? 24.914 -2.265 -31.253 1.00 58.47 332 THR A C 1
ATOM 2583 O O . THR A 1 332 ? 26.078 -2.219 -30.884 1.00 58.47 332 THR A O 1
ATOM 2586 N N . SER A 1 333 ? 24.213 -1.145 -31.456 1.00 54.25 333 SER A N 1
ATOM 2587 C CA . SER A 1 333 ? 24.749 0.218 -31.258 1.00 54.25 333 SER A CA 1
ATOM 2588 C C . SER A 1 333 ? 24.936 0.618 -29.780 1.00 54.25 333 SER A C 1
ATOM 2590 O O . SER A 1 333 ? 25.159 1.790 -29.474 1.00 54.25 333 SER A O 1
ATOM 2592 N N . GLN A 1 334 ? 24.833 -0.336 -28.846 1.00 63.19 334 GLN A N 1
ATOM 2593 C CA . GLN A 1 334 ? 24.964 -0.102 -27.409 1.00 63.19 334 GLN A CA 1
ATOM 2594 C C . GLN A 1 334 ? 26.413 -0.287 -26.946 1.00 63.19 334 GLN A C 1
ATOM 2596 O O . GLN A 1 334 ? 27.069 -1.279 -27.269 1.00 63.19 334 GLN A O 1
ATOM 2601 N N . VAL A 1 335 ? 26.889 0.674 -26.155 1.00 70.06 335 VAL A N 1
ATOM 2602 C CA . VAL A 1 335 ? 28.211 0.666 -25.519 1.00 70.06 335 VAL A CA 1
ATOM 2603 C C . VAL A 1 335 ? 28.126 0.074 -24.115 1.00 70.06 335 VAL A C 1
ATOM 2605 O O . VAL A 1 335 ? 27.294 0.488 -23.306 1.00 70.06 335 VAL A O 1
ATOM 2608 N N . MET A 1 336 ? 28.995 -0.890 -23.826 1.00 73.38 336 MET A N 1
ATOM 2609 C CA . MET A 1 336 ? 29.141 -1.529 -22.519 1.00 73.38 336 MET A CA 1
ATOM 2610 C C . MET A 1 336 ? 30.542 -1.269 -21.954 1.00 73.38 336 MET A C 1
ATOM 2612 O O . MET A 1 336 ? 31.484 -1.040 -22.718 1.00 73.38 336 MET A O 1
ATOM 2616 N N . PRO A 1 337 ? 30.704 -1.266 -20.622 1.00 80.19 337 PRO A N 1
ATOM 2617 C CA . PRO A 1 337 ? 32.019 -1.117 -20.023 1.00 80.19 337 PRO A CA 1
ATOM 2618 C C . PRO A 1 337 ? 32.832 -2.399 -20.238 1.00 80.19 337 PRO A C 1
ATOM 2620 O O . PRO A 1 337 ? 32.414 -3.470 -19.810 1.00 80.19 337 PRO A O 1
ATOM 2623 N N . ALA A 1 338 ? 33.990 -2.291 -20.888 1.00 79.12 338 ALA A N 1
ATOM 2624 C CA . ALA A 1 338 ? 34.874 -3.424 -21.174 1.00 79.12 338 ALA A CA 1
ATOM 2625 C C . ALA A 1 338 ? 35.955 -3.610 -20.095 1.00 79.12 338 ALA A C 1
ATOM 2627 O O . ALA A 1 338 ? 36.394 -4.722 -19.821 1.00 79.12 338 ALA A O 1
ATOM 2628 N N . SER A 1 339 ? 36.407 -2.519 -19.465 1.00 79.44 339 SER A N 1
ATOM 2629 C CA . SER A 1 339 ? 37.402 -2.565 -18.384 1.00 79.44 339 SER A CA 1
ATOM 2630 C C . SER A 1 339 ? 37.342 -1.324 -17.484 1.00 79.44 339 SER A C 1
ATOM 2632 O O . SER A 1 339 ? 36.789 -0.293 -17.866 1.00 79.44 339 SER A O 1
ATOM 2634 N N . GLY A 1 340 ? 37.894 -1.419 -16.268 1.00 85.94 340 GLY A N 1
ATOM 2635 C CA . GLY A 1 340 ? 37.979 -0.321 -15.292 1.00 85.94 340 GLY A CA 1
ATOM 2636 C C . GLY A 1 340 ? 37.122 -0.525 -14.038 1.00 85.94 340 GLY A C 1
ATOM 2637 O O . GLY A 1 340 ? 36.549 -1.590 -13.818 1.00 85.94 340 GLY A O 1
ATOM 2638 N N . LEU A 1 341 ? 37.029 0.498 -13.188 1.00 85.62 341 LEU A N 1
ATOM 2639 C CA . LEU A 1 341 ? 36.225 0.453 -11.958 1.00 85.62 341 LEU A CA 1
ATOM 2640 C C . LEU A 1 341 ? 34.730 0.248 -12.250 1.00 85.62 341 LEU A C 1
ATOM 2642 O O . LEU A 1 341 ? 34.053 -0.515 -11.564 1.00 85.62 341 LEU A O 1
ATOM 2646 N N . VAL A 1 342 ? 34.236 0.886 -13.308 1.00 85.81 342 VAL A N 1
ATOM 2647 C CA . VAL A 1 342 ? 32.850 0.769 -13.774 1.00 85.81 342 VAL A CA 1
ATOM 2648 C C . VAL A 1 342 ? 32.511 -0.644 -14.239 1.00 85.81 342 VAL A C 1
ATOM 2650 O O . VAL A 1 342 ? 31.393 -1.092 -13.997 1.00 85.81 342 VAL A O 1
ATOM 2653 N N . TYR A 1 343 ? 33.477 -1.369 -14.816 1.00 86.81 343 TYR A N 1
ATOM 2654 C CA . TYR A 1 343 ? 33.300 -2.780 -15.154 1.00 86.81 343 TYR A CA 1
ATOM 2655 C C . TYR A 1 343 ? 32.941 -3.578 -13.898 1.00 86.81 343 TYR A C 1
ATOM 2657 O O . TYR A 1 343 ? 31.888 -4.192 -13.866 1.00 86.81 343 TYR A O 1
ATOM 2665 N N . TYR A 1 344 ? 33.699 -3.464 -12.803 1.00 87.88 344 TYR A N 1
ATOM 2666 C CA . TYR A 1 344 ? 33.411 -4.178 -11.545 1.00 87.88 344 TYR A CA 1
ATOM 2667 C C . TYR A 1 344 ? 32.110 -3.775 -10.834 1.00 87.88 344 TYR A C 1
ATOM 2669 O O . TYR A 1 344 ? 31.624 -4.509 -9.975 1.00 87.88 344 TYR A O 1
ATOM 2677 N N . MET A 1 345 ? 31.554 -2.608 -11.157 1.00 85.69 345 MET A N 1
ATOM 2678 C CA . MET A 1 345 ? 30.255 -2.162 -10.647 1.00 85.69 345 MET A CA 1
ATOM 2679 C C . MET A 1 345 ? 29.083 -2.610 -11.529 1.00 85.69 345 MET A C 1
ATOM 2681 O O . MET A 1 345 ? 27.934 -2.483 -11.105 1.00 85.69 345 MET A O 1
ATOM 2685 N N . SER A 1 346 ? 29.351 -3.083 -12.747 1.00 83.81 346 SER A N 1
ATOM 2686 C CA . SER A 1 346 ? 28.329 -3.576 -13.669 1.00 83.81 346 SER A CA 1
ATOM 2687 C C . SER A 1 346 ? 27.974 -5.041 -13.380 1.00 83.81 346 SER A C 1
ATOM 2689 O O . SER A 1 346 ? 28.848 -5.799 -12.958 1.00 83.81 346 SER A O 1
ATOM 2691 N N . PRO A 1 347 ? 26.699 -5.440 -13.545 1.00 81.75 347 PRO A N 1
ATOM 2692 C CA . PRO A 1 347 ? 26.285 -6.819 -13.322 1.00 81.75 347 PRO A CA 1
ATOM 2693 C C . PRO A 1 347 ? 26.790 -7.742 -14.446 1.00 81.75 347 PRO A C 1
ATOM 2695 O O . PRO A 1 347 ? 26.769 -7.337 -15.613 1.00 81.75 347 PRO A O 1
ATOM 2698 N N . PRO A 1 348 ? 27.166 -8.998 -14.136 1.00 78.62 348 PRO A N 1
ATOM 2699 C CA . PRO A 1 348 ? 27.454 -9.997 -15.160 1.00 78.62 348 PRO A CA 1
ATOM 2700 C C . PRO A 1 348 ? 26.178 -10.334 -15.944 1.00 78.62 348 PRO A C 1
ATOM 2702 O O . PRO A 1 348 ? 25.102 -10.483 -15.366 1.00 78.62 348 PRO A O 1
ATOM 2705 N N . LEU A 1 349 ? 26.296 -10.458 -17.268 1.00 69.50 349 LEU A N 1
ATOM 2706 C CA . LEU A 1 349 ? 25.146 -10.620 -18.166 1.00 69.50 349 LEU A CA 1
ATOM 2707 C C . LEU A 1 349 ? 24.564 -12.036 -18.143 1.00 69.50 349 LEU A C 1
ATOM 2709 O O . LEU A 1 349 ? 23.357 -12.202 -18.287 1.00 69.50 349 LEU A O 1
ATOM 2713 N N . ASN A 1 350 ? 25.421 -13.045 -17.978 1.00 71.69 350 ASN A N 1
ATOM 2714 C CA . ASN A 1 350 ? 25.052 -14.455 -18.018 1.00 71.69 350 ASN A CA 1
ATOM 2715 C C . ASN A 1 350 ? 25.807 -15.258 -16.953 1.00 71.69 350 ASN A C 1
ATOM 2717 O O . ASN A 1 350 ? 26.913 -14.905 -16.543 1.00 71.69 350 ASN A O 1
ATOM 2721 N N . ILE A 1 351 ? 25.257 -16.421 -16.591 1.00 77.19 351 ILE A N 1
ATOM 2722 C CA . ILE A 1 351 ? 25.939 -17.411 -15.738 1.00 77.19 351 ILE A CA 1
ATOM 2723 C C . ILE A 1 351 ? 27.282 -17.834 -16.352 1.00 77.19 351 ILE A C 1
ATOM 2725 O O . ILE A 1 351 ? 28.244 -18.054 -15.623 1.00 77.19 351 ILE A O 1
ATOM 2729 N N . SER A 1 352 ? 27.364 -17.928 -17.685 1.00 75.06 352 SER A N 1
ATOM 2730 C CA . SER A 1 352 ? 28.615 -18.232 -18.390 1.00 75.06 352 SER A CA 1
ATOM 2731 C C . SER A 1 352 ? 29.701 -17.209 -18.079 1.00 75.06 352 SER A C 1
ATOM 2733 O O . SER A 1 352 ? 30.814 -17.585 -17.726 1.00 75.06 352 SER A O 1
ATOM 2735 N N . ASP A 1 353 ? 29.351 -15.929 -18.147 1.00 75.81 353 ASP A N 1
ATOM 2736 C CA . ASP A 1 353 ? 30.286 -14.818 -17.982 1.00 75.81 353 ASP A CA 1
ATOM 2737 C C . ASP A 1 353 ? 30.699 -14.706 -16.510 1.00 75.81 353 ASP A C 1
ATOM 2739 O O . ASP A 1 353 ? 31.865 -14.479 -16.194 1.00 75.81 353 ASP A O 1
ATOM 2743 N N . ALA A 1 354 ? 29.766 -15.003 -15.598 1.00 80.12 354 ALA A N 1
ATOM 2744 C CA . ALA A 1 354 ? 30.041 -15.077 -14.170 1.00 80.12 354 ALA A CA 1
ATOM 2745 C C . ALA A 1 354 ? 31.026 -16.202 -13.794 1.00 80.12 354 ALA A C 1
ATOM 2747 O O . ALA A 1 354 ? 31.803 -16.048 -12.849 1.00 80.12 354 ALA A O 1
ATOM 2748 N N . ILE A 1 355 ? 30.996 -17.332 -14.515 1.00 84.06 355 ILE A N 1
ATOM 2749 C CA . ILE A 1 355 ? 31.922 -18.460 -14.316 1.00 84.06 355 ILE A CA 1
ATOM 2750 C C . ILE A 1 355 ? 33.291 -18.172 -14.940 1.00 84.06 355 ILE A C 1
ATOM 2752 O O . ILE A 1 355 ? 34.305 -18.587 -14.379 1.00 84.06 355 ILE A O 1
ATOM 2756 N N . LEU A 1 356 ? 33.322 -17.486 -16.086 1.00 85.88 356 LEU A N 1
ATOM 2757 C CA . LEU A 1 356 ? 34.562 -17.128 -16.777 1.00 85.88 356 LEU A CA 1
ATOM 2758 C C . LEU A 1 356 ? 35.390 -16.127 -15.959 1.00 85.88 356 LEU A C 1
ATOM 2760 O O . LEU A 1 356 ? 36.587 -16.351 -15.783 1.00 85.88 356 LEU A O 1
ATOM 2764 N N . ASP A 1 357 ? 34.743 -15.112 -15.374 1.00 85.81 357 ASP A N 1
ATOM 2765 C CA . ASP A 1 357 ? 35.386 -14.109 -14.519 1.00 85.81 357 ASP A CA 1
ATOM 2766 C C . ASP A 1 357 ? 34.851 -14.155 -13.067 1.00 85.81 357 ASP A C 1
ATOM 2768 O O . ASP A 1 357 ? 34.071 -13.293 -12.634 1.00 85.81 357 ASP A O 1
ATOM 2772 N N . PRO A 1 358 ? 35.301 -15.121 -12.238 1.00 87.31 358 PRO A N 1
ATOM 2773 C CA . PRO A 1 358 ? 34.816 -15.266 -10.863 1.00 87.31 358 PRO A CA 1
ATOM 2774 C C . PRO A 1 358 ? 35.203 -14.078 -9.971 1.00 87.31 358 PRO A C 1
ATOM 2776 O O . PRO A 1 358 ? 34.477 -13.735 -9.036 1.00 87.31 358 PRO A O 1
ATOM 2779 N N . LEU A 1 359 ? 36.329 -13.417 -10.268 1.00 89.62 359 LEU A N 1
ATOM 2780 C CA . LEU A 1 359 ? 36.785 -12.233 -9.537 1.00 89.62 359 LEU A CA 1
ATOM 2781 C C . LEU A 1 359 ? 35.825 -11.050 -9.733 1.00 89.62 359 LEU A C 1
ATOM 2783 O O . LEU A 1 359 ? 35.463 -10.387 -8.761 1.00 89.62 359 LEU A O 1
ATOM 2787 N N . HIS A 1 360 ? 35.391 -10.809 -10.973 1.00 87.31 360 HIS A N 1
ATOM 2788 C CA . HIS A 1 360 ? 34.448 -9.742 -11.300 1.00 87.31 360 HIS A CA 1
ATOM 2789 C C . HIS A 1 360 ? 33.120 -9.952 -10.559 1.00 87.31 360 HIS A C 1
ATOM 2791 O O . HIS A 1 360 ? 32.666 -9.060 -9.839 1.00 87.31 360 HIS A O 1
ATOM 2797 N N . THR A 1 361 ? 32.574 -11.170 -10.620 1.00 87.12 361 THR A N 1
ATOM 2798 C CA . THR A 1 361 ? 31.329 -11.535 -9.927 1.00 87.12 361 THR A CA 1
ATOM 2799 C C . THR A 1 361 ? 31.437 -11.371 -8.408 1.00 87.12 361 THR A C 1
ATOM 2801 O O . THR A 1 361 ? 30.518 -10.855 -7.770 1.00 87.12 361 THR A O 1
ATOM 2804 N N . ALA A 1 362 ? 32.564 -11.767 -7.806 1.00 90.31 362 ALA A N 1
ATOM 2805 C CA . ALA A 1 362 ? 32.779 -11.643 -6.365 1.00 90.31 362 ALA A CA 1
ATOM 2806 C C . ALA A 1 362 ? 32.857 -10.177 -5.905 1.00 90.31 362 ALA A C 1
ATOM 2808 O O . ALA A 1 362 ? 32.261 -9.820 -4.885 1.00 90.31 362 ALA A O 1
ATOM 2809 N N . ILE A 1 363 ? 33.556 -9.321 -6.660 1.00 91.81 363 ILE A N 1
ATOM 2810 C CA . ILE A 1 363 ? 33.666 -7.886 -6.358 1.00 91.81 363 ILE A CA 1
ATOM 2811 C C . ILE A 1 363 ? 32.306 -7.204 -6.516 1.00 91.81 363 ILE A C 1
ATOM 2813 O O . ILE A 1 363 ? 31.898 -6.466 -5.616 1.00 91.81 363 ILE A O 1
ATOM 2817 N N . PHE A 1 364 ? 31.579 -7.496 -7.598 1.00 89.62 364 PHE A N 1
ATOM 2818 C CA . PHE A 1 364 ? 30.232 -6.971 -7.816 1.00 89.62 364 PHE A CA 1
ATOM 2819 C C . PHE A 1 364 ? 29.283 -7.373 -6.678 1.00 89.62 364 PHE A C 1
ATOM 2821 O O . PHE A 1 364 ? 28.604 -6.521 -6.102 1.00 89.62 364 PHE A O 1
ATOM 2828 N N . ALA A 1 365 ? 29.289 -8.649 -6.278 1.00 90.69 365 ALA A N 1
ATOM 2829 C CA . ALA A 1 365 ? 28.458 -9.134 -5.180 1.00 90.69 365 ALA A CA 1
ATOM 2830 C C . ALA A 1 365 ? 28.804 -8.457 -3.843 1.00 90.69 365 ALA A C 1
ATOM 2832 O O . ALA A 1 365 ? 27.908 -8.022 -3.116 1.00 90.69 365 ALA A O 1
ATOM 2833 N N . ALA A 1 366 ? 30.094 -8.315 -3.525 1.00 92.88 366 ALA A N 1
ATOM 2834 C CA . ALA A 1 366 ? 30.538 -7.632 -2.313 1.00 92.88 366 ALA A CA 1
ATOM 2835 C C . ALA A 1 366 ? 30.130 -6.151 -2.312 1.00 92.88 366 ALA A C 1
ATOM 2837 O O . ALA A 1 366 ? 29.593 -5.661 -1.314 1.00 92.88 366 ALA A O 1
ATOM 2838 N N . TYR A 1 367 ? 30.330 -5.450 -3.430 1.00 92.31 367 TYR A N 1
ATOM 2839 C CA . TYR A 1 367 ? 29.905 -4.062 -3.611 1.00 92.31 367 TYR A CA 1
ATOM 2840 C C . TYR A 1 367 ? 28.394 -3.914 -3.408 1.00 92.31 367 TYR A C 1
ATOM 2842 O O . TYR A 1 367 ? 27.950 -3.090 -2.609 1.00 92.31 367 TYR A O 1
ATOM 2850 N N . MET A 1 368 ? 27.602 -4.758 -4.063 1.00 90.00 368 MET A N 1
ATOM 2851 C CA . MET A 1 368 ? 26.149 -4.668 -4.040 1.00 90.00 368 MET A CA 1
ATOM 2852 C C . MET A 1 368 ? 25.566 -4.937 -2.644 1.00 90.00 368 MET A C 1
ATOM 2854 O O . MET A 1 368 ? 24.729 -4.172 -2.158 1.00 90.00 368 MET A O 1
ATOM 2858 N N . LEU A 1 369 ? 26.044 -5.978 -1.952 1.00 92.69 369 LEU A N 1
ATOM 2859 C CA . LEU A 1 369 ? 25.597 -6.317 -0.595 1.00 92.69 369 LEU A CA 1
ATOM 2860 C C . LEU A 1 369 ? 25.977 -5.239 0.425 1.00 92.69 369 LEU A C 1
ATOM 2862 O O . LEU A 1 369 ? 25.149 -4.846 1.252 1.00 92.69 369 LEU A O 1
ATOM 2866 N N . THR A 1 370 ? 27.218 -4.751 0.366 1.00 92.56 370 THR A N 1
ATOM 2867 C CA . THR A 1 370 ? 27.711 -3.735 1.305 1.00 92.56 370 THR A CA 1
ATOM 2868 C C . THR A 1 370 ? 27.043 -2.385 1.074 1.00 92.56 370 THR A C 1
ATOM 2870 O O . THR A 1 370 ? 26.597 -1.769 2.043 1.00 92.56 370 THR A O 1
ATOM 2873 N N . ALA A 1 371 ? 26.886 -1.956 -0.183 1.00 91.44 371 ALA A N 1
ATOM 2874 C CA . ALA A 1 371 ? 26.197 -0.717 -0.527 1.00 91.44 371 ALA A CA 1
ATOM 2875 C C . ALA A 1 371 ? 24.728 -0.747 -0.082 1.00 91.44 371 ALA A C 1
ATOM 2877 O O . ALA A 1 371 ? 24.274 0.185 0.584 1.00 91.44 371 ALA A O 1
ATOM 2878 N N . CYS A 1 372 ? 23.994 -1.833 -0.357 1.00 90.81 372 CYS A N 1
ATOM 2879 C CA . CYS A 1 372 ? 22.591 -1.947 0.053 1.00 90.81 372 CYS A CA 1
ATOM 2880 C C . CYS A 1 372 ? 22.428 -1.972 1.583 1.00 90.81 372 CYS A C 1
ATOM 2882 O O . CYS A 1 372 ? 21.528 -1.321 2.120 1.00 90.81 372 CYS A O 1
ATOM 2884 N N . ALA A 1 373 ? 23.300 -2.679 2.309 1.00 91.62 373 ALA A N 1
ATOM 2885 C CA . ALA A 1 373 ? 23.267 -2.705 3.771 1.00 91.62 373 ALA A CA 1
ATOM 2886 C C . ALA A 1 373 ? 23.611 -1.334 4.383 1.00 91.62 373 ALA A C 1
ATOM 2888 O O . ALA A 1 373 ? 22.936 -0.886 5.317 1.00 91.62 373 ALA A O 1
ATOM 2889 N N . ALA A 1 374 ? 24.624 -0.649 3.842 1.00 91.56 374 ALA A N 1
ATOM 2890 C CA . ALA A 1 374 ? 25.036 0.677 4.288 1.00 91.56 374 ALA A CA 1
ATOM 2891 C C . ALA A 1 374 ? 23.940 1.720 4.040 1.00 91.56 374 ALA A C 1
ATOM 2893 O O . ALA A 1 374 ? 23.550 2.413 4.980 1.00 91.56 374 ALA A O 1
ATOM 2894 N N . PHE A 1 375 ? 23.382 1.774 2.825 1.00 90.56 375 PHE A N 1
ATOM 2895 C CA . PHE A 1 375 ? 22.294 2.699 2.500 1.00 90.56 375 PHE A CA 1
ATOM 2896 C C . PHE A 1 375 ? 21.032 2.425 3.304 1.00 90.56 375 PHE A C 1
ATOM 2898 O O . PHE A 1 375 ? 20.379 3.363 3.742 1.00 90.56 375 PHE A O 1
ATOM 2905 N N . SER A 1 376 ? 20.699 1.163 3.572 1.00 90.62 376 SER A N 1
ATOM 2906 C CA . SER A 1 376 ? 19.569 0.844 4.448 1.00 90.62 376 SER A CA 1
ATOM 2907 C C . SER A 1 376 ? 19.770 1.390 5.864 1.00 90.62 376 SER A C 1
ATOM 2909 O O . SER A 1 376 ? 18.853 1.964 6.453 1.00 90.62 376 SER A O 1
ATOM 2911 N N . LYS A 1 377 ? 20.986 1.276 6.406 1.00 89.00 377 LYS A N 1
ATOM 2912 C CA . LYS A 1 377 ? 21.300 1.767 7.751 1.00 89.00 377 LYS A CA 1
ATOM 2913 C C . LYS A 1 377 ? 21.339 3.294 7.835 1.00 89.00 377 LYS A C 1
ATOM 2915 O O . LYS A 1 377 ? 20.885 3.844 8.830 1.00 89.00 377 LYS A O 1
ATOM 2920 N N . THR A 1 378 ? 21.853 3.988 6.826 1.00 87.50 378 THR A N 1
ATOM 2921 C CA . THR A 1 378 ? 21.812 5.459 6.813 1.00 87.50 378 THR A CA 1
ATOM 2922 C C . THR A 1 378 ? 20.390 5.967 6.577 1.00 87.50 378 THR A C 1
ATOM 2924 O O . THR A 1 378 ? 19.968 6.952 7.180 1.00 87.50 378 THR A O 1
ATOM 2927 N N . TRP A 1 379 ? 19.597 5.251 5.777 1.00 86.00 379 TRP A N 1
ATOM 2928 C CA . TRP A 1 379 ? 18.224 5.639 5.471 1.00 86.00 379 TRP A CA 1
ATOM 2929 C C . TRP A 1 379 ? 17.289 5.608 6.684 1.00 86.00 379 TRP A C 1
ATOM 2931 O O . TRP A 1 379 ? 16.405 6.459 6.789 1.00 86.00 379 TRP A O 1
ATOM 2941 N N . ILE A 1 380 ? 17.461 4.677 7.632 1.00 88.62 380 ILE A N 1
ATOM 2942 C CA . ILE A 1 380 ? 16.623 4.662 8.848 1.00 88.62 380 ILE A CA 1
ATOM 2943 C C . ILE A 1 380 ? 16.799 5.920 9.710 1.00 88.62 380 ILE A C 1
ATOM 2945 O O . ILE A 1 380 ? 15.856 6.321 10.388 1.00 88.62 380 ILE A O 1
ATOM 2949 N N . GLU A 1 381 ? 17.972 6.556 9.668 1.00 83.62 381 GLU A N 1
ATOM 2950 C CA . GLU A 1 381 ? 18.240 7.803 10.393 1.00 83.62 381 GLU A CA 1
ATOM 2951 C C . GLU A 1 381 ? 17.605 8.999 9.673 1.00 83.62 381 GLU A C 1
ATOM 2953 O O . GLU A 1 381 ? 16.933 9.807 10.307 1.00 83.62 381 GLU A O 1
ATOM 2958 N N . VAL A 1 382 ? 17.725 9.063 8.342 1.00 81.00 382 VAL A N 1
ATOM 2959 C CA . VAL A 1 382 ? 17.166 10.158 7.524 1.00 81.00 382 VAL A CA 1
ATOM 2960 C C . VAL A 1 382 ? 15.636 10.111 7.454 1.00 81.00 382 VAL A C 1
ATOM 2962 O O . VAL A 1 382 ? 14.975 11.145 7.451 1.00 81.00 382 VAL A O 1
ATOM 2965 N N . SER A 1 383 ? 15.048 8.915 7.415 1.00 75.50 383 SER A N 1
ATOM 2966 C CA . SER A 1 383 ? 13.595 8.735 7.276 1.00 75.50 383 SER A CA 1
ATOM 2967 C C . SER A 1 383 ? 12.798 8.975 8.564 1.00 75.50 383 SER A C 1
ATOM 2969 O O . SER A 1 383 ? 11.573 8.862 8.540 1.00 75.50 383 SER A O 1
ATOM 2971 N N . GLY A 1 384 ? 13.459 9.246 9.697 1.00 78.69 384 GLY A N 1
ATOM 2972 C CA . GLY A 1 384 ? 12.794 9.350 11.002 1.00 78.69 384 GLY A CA 1
ATOM 2973 C C . GLY A 1 384 ? 12.175 8.028 11.475 1.00 78.69 384 GLY A C 1
ATOM 2974 O O . GLY A 1 384 ? 11.279 8.016 12.315 1.00 78.69 384 GLY A O 1
ATOM 2975 N N . SER A 1 385 ? 12.630 6.898 10.921 1.00 85.62 385 SER A N 1
ATOM 2976 C CA . SER A 1 385 ? 12.225 5.543 11.324 1.00 85.62 385 SER A CA 1
ATOM 2977 C C . SER A 1 385 ? 13.255 4.892 12.251 1.00 85.62 385 SER A C 1
ATOM 2979 O O . SER A 1 385 ? 13.279 3.668 12.429 1.00 85.62 385 SER A O 1
ATOM 2981 N N . SER A 1 386 ? 14.112 5.715 12.861 1.00 89.38 386 SER A N 1
ATOM 2982 C CA . SER A 1 386 ? 15.125 5.262 13.797 1.00 89.38 386 SER A CA 1
ATOM 2983 C C . SER A 1 386 ? 14.467 4.640 15.039 1.00 89.38 386 SER A C 1
ATOM 2985 O O . SER A 1 386 ? 13.341 4.994 15.408 1.00 89.38 386 SER A O 1
ATOM 2987 N N . PRO A 1 387 ? 15.163 3.745 15.763 1.00 90.44 387 PRO A N 1
ATOM 2988 C CA . PRO A 1 387 ? 14.623 3.156 16.987 1.00 90.44 387 PRO A CA 1
ATOM 2989 C C . PRO A 1 387 ? 14.187 4.199 18.026 1.00 90.44 387 PRO A C 1
ATOM 2991 O O . PRO A 1 387 ? 13.290 3.938 18.827 1.00 90.44 387 PRO A O 1
ATOM 2994 N N . ARG A 1 388 ? 14.828 5.376 18.029 1.00 89.62 388 ARG A N 1
ATOM 2995 C CA . ARG A 1 388 ? 14.524 6.474 18.950 1.00 89.62 388 ARG A CA 1
ATOM 2996 C C . ARG A 1 388 ? 13.230 7.184 18.563 1.00 89.62 388 ARG A C 1
ATOM 2998 O O . ARG A 1 388 ? 12.409 7.443 19.441 1.00 89.62 388 ARG A O 1
ATOM 3005 N N . ASP A 1 389 ? 13.043 7.447 17.276 1.00 87.94 389 ASP A N 1
ATOM 3006 C CA . ASP A 1 389 ? 11.864 8.142 16.757 1.00 87.94 389 ASP A CA 1
ATOM 3007 C C . ASP A 1 389 ? 10.621 7.263 16.858 1.00 87.94 389 ASP A C 1
ATOM 3009 O O . ASP A 1 389 ? 9.591 7.710 17.360 1.00 87.94 389 ASP A O 1
ATOM 3013 N N . VAL A 1 390 ? 10.741 5.974 16.520 1.00 89.25 390 VAL A N 1
ATOM 3014 C CA . VAL A 1 390 ? 9.651 4.997 16.679 1.00 89.25 390 VAL A CA 1
ATOM 3015 C C . VAL A 1 390 ? 9.276 4.833 18.153 1.00 89.25 390 VAL A C 1
ATOM 3017 O O . VAL A 1 390 ? 8.094 4.813 18.495 1.00 89.25 390 VAL A O 1
ATOM 3020 N N . ALA A 1 391 ? 10.258 4.768 19.058 1.00 89.00 391 ALA A N 1
ATOM 3021 C CA . ALA A 1 391 ? 9.980 4.701 20.492 1.00 89.00 391 ALA A CA 1
ATOM 3022 C C . ALA A 1 391 ? 9.257 5.961 20.998 1.00 89.00 391 ALA A C 1
ATOM 3024 O O . ALA A 1 391 ? 8.323 5.850 21.795 1.00 89.00 391 ALA A O 1
ATOM 3025 N N . LYS A 1 392 ? 9.662 7.148 20.525 1.00 88.44 392 LYS A N 1
ATOM 3026 C C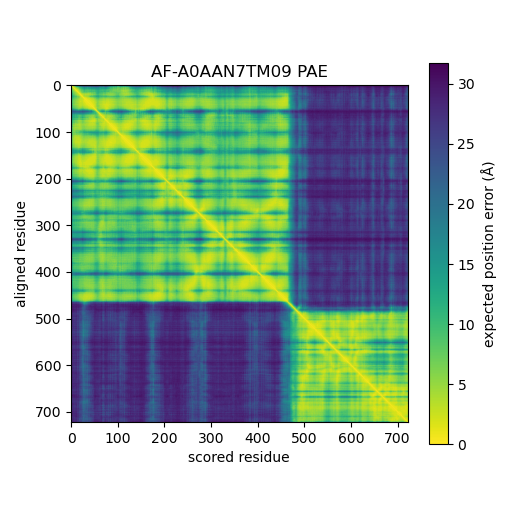A . LYS A 1 392 ? 8.991 8.417 20.835 1.00 88.44 392 LYS A CA 1
ATOM 3027 C C . LYS A 1 392 ? 7.554 8.417 20.304 1.00 88.44 392 LYS A C 1
ATOM 3029 O O . LYS A 1 392 ? 6.635 8.678 21.071 1.00 88.44 392 LYS A O 1
ATOM 3034 N N . GLN A 1 393 ? 7.346 8.010 19.054 1.00 87.12 393 GLN A N 1
ATOM 3035 C CA . GLN A 1 393 ? 6.028 7.934 18.425 1.00 87.12 393 GLN A CA 1
ATOM 3036 C C . GLN A 1 393 ? 5.074 6.992 19.177 1.00 87.12 393 GLN A C 1
ATOM 3038 O O . GLN A 1 393 ? 3.930 7.356 19.451 1.00 87.12 393 GLN A O 1
ATOM 3043 N N . LEU A 1 394 ? 5.538 5.795 19.555 1.00 87.12 394 LEU A N 1
ATOM 3044 C CA . LEU A 1 394 ? 4.743 4.849 20.345 1.00 87.12 394 LEU A CA 1
ATOM 3045 C C . LEU A 1 394 ? 4.398 5.420 21.726 1.00 87.12 394 LEU A C 1
ATOM 3047 O O . LEU A 1 394 ? 3.263 5.282 22.189 1.00 87.12 394 LEU A O 1
ATOM 3051 N N . LYS A 1 395 ? 5.346 6.118 22.361 1.00 86.38 395 LYS A N 1
ATOM 3052 C CA . LYS A 1 395 ? 5.131 6.781 23.651 1.00 86.38 395 LYS A CA 1
ATOM 3053 C C . LYS A 1 395 ? 4.094 7.903 23.553 1.00 86.38 395 LYS A C 1
ATOM 3055 O O . LYS A 1 395 ? 3.195 7.961 24.393 1.00 86.38 395 LYS A O 1
ATOM 3060 N N . ASP A 1 396 ? 4.161 8.736 22.518 1.00 86.69 396 ASP A N 1
ATOM 3061 C CA . ASP A 1 396 ? 3.221 9.843 22.289 1.00 86.69 396 ASP A CA 1
ATOM 3062 C C . ASP A 1 396 ? 1.790 9.329 22.024 1.00 86.69 396 ASP A C 1
ATOM 3064 O O . ASP A 1 396 ? 0.803 9.915 22.488 1.00 86.69 396 ASP A O 1
ATOM 3068 N N . GLN A 1 397 ? 1.671 8.162 21.378 1.00 82.75 397 GLN A N 1
ATOM 3069 C CA . GLN A 1 397 ? 0.410 7.428 21.199 1.00 82.75 397 GLN A CA 1
ATOM 3070 C C . GLN A 1 397 ? -0.099 6.745 22.485 1.00 82.75 397 GLN A C 1
ATOM 3072 O O . GLN A 1 397 ? -1.230 6.253 22.522 1.00 82.75 397 GLN A O 1
ATOM 3077 N N . GLY A 1 398 ? 0.694 6.716 23.559 1.00 83.69 398 GLY A N 1
ATOM 3078 C CA . GLY A 1 398 ? 0.357 6.015 24.798 1.00 83.69 398 GLY A CA 1
ATOM 3079 C C . GLY A 1 398 ? 0.393 4.493 24.650 1.00 83.69 398 GLY A C 1
ATOM 3080 O O . GLY A 1 398 ? -0.405 3.797 25.282 1.00 83.69 398 GLY A O 1
ATOM 3081 N N . LEU A 1 399 ? 1.270 3.970 23.793 1.00 85.19 399 LEU A N 1
ATOM 3082 C CA . LEU A 1 399 ? 1.539 2.544 23.641 1.00 85.19 399 LEU A CA 1
ATOM 3083 C C . LEU A 1 399 ? 2.804 2.173 24.418 1.00 85.19 399 LEU A C 1
ATOM 3085 O O . LEU A 1 399 ? 3.832 2.837 24.325 1.00 85.19 399 LEU A O 1
ATOM 3089 N N . VAL A 1 400 ? 2.717 1.091 25.185 1.00 84.31 400 VAL A N 1
ATOM 3090 C CA . VAL A 1 400 ? 3.817 0.535 25.978 1.00 84.31 400 VAL A CA 1
ATOM 3091 C C . VAL A 1 400 ? 3.971 -0.935 25.621 1.00 84.31 400 VAL A C 1
ATOM 3093 O O . VAL A 1 400 ? 2.985 -1.637 25.391 1.00 84.31 400 VAL A O 1
ATOM 3096 N N . MET A 1 401 ? 5.202 -1.432 25.585 1.00 81.19 401 MET A N 1
ATOM 3097 C CA . MET A 1 401 ? 5.465 -2.845 25.327 1.00 81.19 401 MET A CA 1
ATOM 3098 C C . MET A 1 401 ? 4.852 -3.738 26.423 1.00 81.19 401 MET A C 1
ATOM 3100 O O . MET A 1 401 ? 4.902 -3.436 27.621 1.00 81.19 401 MET A O 1
ATOM 3104 N N . ALA A 1 402 ? 4.238 -4.855 26.034 1.00 73.94 402 ALA A N 1
ATOM 3105 C CA . ALA A 1 402 ? 3.702 -5.807 27.002 1.00 73.94 402 ALA A CA 1
ATOM 3106 C C . ALA A 1 402 ? 4.848 -6.485 27.786 1.00 73.94 402 ALA A C 1
ATOM 3108 O O . ALA A 1 402 ? 5.835 -6.926 27.205 1.00 73.94 402 ALA A O 1
ATOM 3109 N N . GLY A 1 403 ? 4.728 -6.556 29.117 1.00 72.62 403 GLY A N 1
ATOM 3110 C CA . GLY A 1 403 ? 5.713 -7.212 29.993 1.00 72.62 403 GLY A CA 1
ATOM 3111 C C . GLY A 1 403 ? 6.970 -6.397 30.331 1.00 72.62 403 GLY A C 1
ATOM 3112 O O . GLY A 1 403 ? 7.734 -6.815 31.191 1.00 72.62 403 GLY A O 1
ATOM 3113 N N . HIS A 1 404 ? 7.155 -5.223 29.727 1.00 73.00 404 HIS A N 1
ATOM 3114 C CA . HIS A 1 404 ? 8.355 -4.397 29.870 1.00 73.00 404 HIS A CA 1
ATOM 3115 C C . HIS A 1 404 ? 8.013 -3.008 30.439 1.00 73.00 404 HIS A C 1
ATOM 3117 O O . HIS A 1 404 ? 6.901 -2.510 30.251 1.00 73.00 404 HIS A O 1
ATOM 3123 N N . ARG A 1 405 ? 8.952 -2.384 31.166 1.00 69.88 405 ARG A N 1
ATOM 3124 C CA . ARG A 1 405 ? 8.847 -0.972 31.595 1.00 69.88 405 ARG A CA 1
ATOM 3125 C C . ARG A 1 405 ? 9.095 -0.038 30.401 1.00 69.88 405 ARG A C 1
ATOM 3127 O O . ARG A 1 405 ? 9.737 -0.439 29.429 1.00 69.88 405 ARG A O 1
ATOM 3134 N N . ASP A 1 406 ? 8.652 1.214 30.490 1.00 65.44 406 ASP A N 1
ATOM 3135 C CA . ASP A 1 406 ? 8.760 2.196 29.396 1.00 65.44 406 ASP A CA 1
ATOM 3136 C C . ASP A 1 406 ? 10.202 2.377 28.877 1.00 65.44 406 ASP A C 1
ATOM 3138 O O . ASP A 1 406 ? 10.417 2.463 27.669 1.00 65.44 406 ASP A O 1
ATOM 3142 N N . GLU A 1 407 ? 11.211 2.340 29.756 1.00 70.56 407 GLU A N 1
ATOM 3143 C CA . GLU A 1 407 ? 12.629 2.444 29.363 1.00 70.56 407 GLU A CA 1
ATOM 3144 C C . GLU A 1 407 ? 13.142 1.230 28.570 1.00 70.56 407 GLU A C 1
ATOM 3146 O O . GLU A 1 407 ? 14.022 1.363 27.717 1.00 70.56 407 GLU A O 1
ATOM 3151 N N . SER A 1 408 ? 12.579 0.039 28.800 1.00 78.62 408 SER A N 1
ATOM 3152 C CA . SER A 1 408 ? 12.969 -1.178 28.073 1.00 78.62 408 SER A CA 1
ATOM 3153 C C . SER A 1 408 ? 12.439 -1.232 26.637 1.00 78.62 408 SER A C 1
ATOM 3155 O O . SER A 1 408 ? 13.009 -1.957 25.824 1.00 78.62 408 SER A O 1
ATOM 3157 N N . MET A 1 409 ? 11.429 -0.427 26.281 1.00 82.50 409 MET A N 1
ATOM 3158 C CA . MET A 1 409 ? 10.880 -0.405 24.918 1.00 82.50 409 MET A CA 1
ATOM 3159 C C . MET A 1 409 ? 11.922 0.043 23.885 1.00 82.50 409 MET A C 1
ATOM 3161 O O . MET A 1 409 ? 12.085 -0.592 22.845 1.00 82.50 409 MET A O 1
ATOM 3165 N N . TYR A 1 410 ? 12.677 1.102 24.194 1.00 88.50 410 TYR A N 1
ATOM 3166 C CA . TYR A 1 410 ? 13.749 1.584 23.322 1.00 88.50 410 TYR A CA 1
ATOM 3167 C C . TYR A 1 410 ? 14.875 0.553 23.169 1.00 88.50 410 TYR A C 1
ATOM 3169 O O . TYR A 1 410 ? 15.425 0.402 22.081 1.00 88.50 410 TYR A O 1
ATOM 3177 N N . ARG A 1 411 ? 15.210 -0.184 24.237 1.00 88.50 411 ARG A N 1
ATOM 3178 C CA . ARG A 1 411 ? 16.286 -1.186 24.213 1.00 88.50 411 ARG A CA 1
ATOM 3179 C C . ARG A 1 411 ? 15.962 -2.344 23.266 1.00 88.50 411 ARG A C 1
ATOM 3181 O O . ARG A 1 411 ? 16.833 -2.735 22.493 1.00 88.50 411 ARG A O 1
ATOM 3188 N N . GLU A 1 412 ? 14.724 -2.832 23.280 1.00 87.25 412 GLU A N 1
ATOM 3189 C CA . GLU A 1 412 ? 14.270 -3.873 22.349 1.00 87.25 412 GLU A CA 1
ATOM 3190 C C . GLU A 1 412 ? 14.182 -3.358 20.906 1.00 87.25 412 GLU A C 1
ATOM 3192 O O . GLU A 1 412 ? 14.714 -3.984 19.991 1.00 87.25 412 GLU A O 1
ATOM 3197 N N . LEU A 1 413 ? 13.618 -2.165 20.684 1.00 89.38 413 LEU A N 1
ATOM 3198 C CA . LEU A 1 413 ? 13.572 -1.564 19.342 1.00 89.38 413 LEU A CA 1
ATOM 3199 C C . LEU A 1 413 ? 14.975 -1.331 18.766 1.00 89.38 413 LEU A C 1
ATOM 3201 O O . LEU A 1 413 ? 15.212 -1.598 17.588 1.00 89.38 413 LEU A O 1
ATOM 3205 N N . LYS A 1 414 ? 15.931 -0.901 19.599 1.00 92.25 414 LYS A N 1
ATOM 3206 C CA . LYS A 1 414 ? 17.341 -0.729 19.221 1.00 92.25 414 LYS A CA 1
ATOM 3207 C C . LYS A 1 414 ? 18.019 -2.053 18.856 1.00 92.25 414 LYS A C 1
ATOM 3209 O O . LYS A 1 414 ? 18.976 -2.038 18.088 1.00 92.25 414 LYS A O 1
ATOM 3214 N N . ARG A 1 415 ? 17.543 -3.181 19.384 1.00 90.12 415 ARG A N 1
ATOM 3215 C CA . ARG A 1 415 ? 18.036 -4.515 19.025 1.00 90.12 415 ARG A CA 1
ATOM 3216 C C . ARG A 1 415 ? 17.438 -5.003 17.707 1.00 90.12 415 ARG A C 1
ATOM 3218 O O . ARG A 1 415 ? 18.162 -5.561 16.896 1.00 90.12 415 ARG A O 1
ATOM 3225 N N . VAL A 1 416 ? 16.139 -4.801 17.493 1.00 91.75 416 VAL A N 1
ATOM 3226 C CA . VAL A 1 416 ? 15.422 -5.383 16.345 1.00 91.75 416 VAL A CA 1
ATOM 3227 C C . VAL A 1 416 ? 15.576 -4.544 15.074 1.00 91.75 416 VAL A C 1
ATOM 3229 O O . VAL A 1 416 ? 15.905 -5.094 14.026 1.00 91.75 416 VAL A O 1
ATOM 3232 N N . ILE A 1 417 ? 15.369 -3.223 15.142 1.00 92.56 417 ILE A N 1
ATOM 3233 C CA . ILE A 1 417 ? 15.279 -2.364 13.946 1.00 92.56 417 ILE A CA 1
ATOM 3234 C C . ILE A 1 417 ? 16.602 -2.291 13.164 1.00 92.56 417 ILE A C 1
ATOM 3236 O O . ILE A 1 417 ? 16.569 -2.537 11.960 1.00 92.56 417 ILE A O 1
ATOM 3240 N N . PRO A 1 418 ? 17.773 -2.003 13.771 1.00 91.88 418 PRO A N 1
ATOM 3241 C CA . PRO A 1 418 ? 19.020 -1.906 13.009 1.00 91.88 418 PRO A CA 1
ATOM 3242 C C . PRO A 1 418 ? 19.431 -3.239 12.380 1.00 91.88 418 PRO A C 1
ATOM 3244 O O . PRO A 1 418 ? 19.938 -3.258 11.260 1.00 91.88 418 PRO A O 1
ATOM 3247 N N . THR A 1 419 ? 19.181 -4.355 13.073 1.00 91.44 419 THR A N 1
ATOM 3248 C CA . THR A 1 419 ? 19.432 -5.698 12.539 1.00 91.44 419 THR A CA 1
ATOM 3249 C C . THR A 1 419 ? 18.495 -6.004 11.375 1.00 91.44 419 THR A C 1
ATOM 3251 O O . THR A 1 419 ? 18.971 -6.457 10.339 1.00 91.44 419 THR A O 1
ATOM 3254 N N . ALA A 1 420 ? 17.200 -5.692 11.495 1.00 90.94 420 ALA A N 1
ATOM 3255 C CA . ALA A 1 420 ? 16.241 -5.844 10.403 1.00 90.94 420 ALA A CA 1
ATOM 3256 C C . ALA A 1 420 ? 16.602 -4.960 9.197 1.00 90.94 420 ALA A C 1
ATOM 3258 O O . ALA A 1 420 ? 16.576 -5.432 8.068 1.00 90.94 420 ALA A O 1
ATOM 3259 N N . ALA A 1 421 ? 17.014 -3.709 9.418 1.00 90.94 421 ALA A N 1
ATOM 3260 C CA . ALA A 1 421 ? 17.392 -2.792 8.346 1.00 90.94 421 ALA A CA 1
ATOM 3261 C C . ALA A 1 421 ? 18.657 -3.248 7.599 1.00 90.94 421 ALA A C 1
ATOM 3263 O O . ALA A 1 421 ? 18.652 -3.303 6.368 1.00 90.94 421 ALA A O 1
ATOM 3264 N N . ALA A 1 422 ? 19.727 -3.602 8.317 1.00 92.44 422 ALA A N 1
ATOM 3265 C CA . ALA A 1 422 ? 20.981 -4.033 7.699 1.00 92.44 422 ALA A CA 1
ATOM 3266 C C . ALA A 1 422 ? 20.833 -5.390 6.993 1.00 92.44 422 ALA A C 1
ATOM 3268 O O . ALA A 1 422 ? 21.247 -5.535 5.843 1.00 92.44 422 ALA A O 1
ATOM 3269 N N . PHE A 1 423 ? 20.200 -6.362 7.658 1.00 93.12 423 PHE A N 1
ATOM 3270 C CA . PHE A 1 423 ? 19.975 -7.689 7.089 1.00 93.12 423 PHE A CA 1
ATOM 3271 C C . PHE A 1 423 ? 18.973 -7.640 5.931 1.00 93.12 423 PHE A C 1
ATOM 3273 O O . PHE A 1 423 ? 19.236 -8.212 4.881 1.00 93.12 423 PHE A O 1
ATOM 3280 N N . GLY A 1 424 ? 17.883 -6.880 6.066 1.00 90.50 424 GLY A N 1
ATOM 3281 C CA . GLY A 1 424 ? 16.920 -6.644 4.991 1.00 90.50 424 GLY A CA 1
ATOM 3282 C C . GLY A 1 424 ? 17.560 -6.003 3.760 1.00 90.50 424 GLY A C 1
ATOM 3283 O O . GLY A 1 424 ? 17.349 -6.485 2.652 1.00 90.50 424 GLY A O 1
ATOM 3284 N N . GLY A 1 425 ? 18.403 -4.979 3.942 1.00 90.88 425 GLY A N 1
ATOM 3285 C CA . GLY A 1 425 ? 19.155 -4.353 2.847 1.00 90.88 425 GLY A CA 1
ATOM 3286 C C . GLY A 1 425 ? 20.107 -5.329 2.146 1.00 90.88 425 GLY A C 1
ATOM 3287 O O . GLY A 1 425 ? 20.121 -5.397 0.919 1.00 90.88 425 GLY A O 1
ATOM 3288 N N . ALA A 1 426 ? 20.845 -6.138 2.911 1.00 92.31 426 ALA A N 1
ATOM 3289 C CA . ALA A 1 426 ? 21.711 -7.179 2.357 1.00 92.31 426 ALA A CA 1
ATOM 3290 C C . ALA A 1 426 ? 20.915 -8.263 1.605 1.00 92.31 426 ALA A C 1
ATOM 3292 O O . ALA A 1 426 ? 21.306 -8.654 0.509 1.00 92.31 426 ALA A O 1
ATOM 3293 N N . CYS A 1 427 ? 19.775 -8.713 2.141 1.00 91.56 427 CYS A N 1
ATOM 3294 C CA . CYS A 1 427 ? 18.896 -9.674 1.473 1.00 91.56 427 CYS A CA 1
ATOM 3295 C C . CYS A 1 427 ? 18.352 -9.136 0.144 1.00 91.56 427 CYS A C 1
ATOM 3297 O O . CYS A 1 427 ? 18.335 -9.875 -0.835 1.00 91.56 427 CYS A O 1
ATOM 3299 N N . ILE A 1 428 ? 17.948 -7.861 0.081 1.00 89.56 428 ILE A N 1
ATOM 3300 C CA . ILE A 1 428 ? 17.510 -7.232 -1.179 1.00 89.56 428 ILE A CA 1
ATOM 3301 C C . ILE A 1 428 ? 18.657 -7.224 -2.198 1.00 89.56 428 ILE A C 1
ATOM 3303 O O . ILE A 1 428 ? 18.450 -7.607 -3.349 1.00 89.56 428 ILE A O 1
ATOM 3307 N N . GLY A 1 429 ? 19.873 -6.857 -1.777 1.00 90.19 429 GLY A N 1
ATOM 3308 C CA . GLY A 1 429 ? 21.059 -6.915 -2.637 1.00 90.19 429 GLY A CA 1
ATOM 3309 C C . GLY A 1 429 ? 21.338 -8.330 -3.159 1.00 90.19 429 GLY A C 1
ATOM 3310 O O . GLY A 1 429 ? 21.547 -8.512 -4.355 1.00 90.19 429 GLY A O 1
ATOM 3311 N N . ALA A 1 430 ? 21.256 -9.344 -2.291 1.00 91.50 430 ALA A N 1
ATOM 3312 C CA . ALA A 1 430 ? 21.452 -10.750 -2.655 1.00 91.50 430 ALA A CA 1
ATOM 3313 C C . ALA A 1 430 ? 20.415 -11.245 -3.674 1.00 91.50 430 ALA A C 1
ATOM 3315 O O . ALA A 1 430 ? 20.761 -11.941 -4.631 1.00 91.50 430 ALA A O 1
ATOM 3316 N N . LEU A 1 431 ? 19.147 -10.867 -3.490 1.00 90.19 431 LEU A N 1
ATOM 3317 C CA . LEU A 1 431 ? 18.069 -11.204 -4.420 1.00 90.19 431 LEU A CA 1
ATOM 3318 C C . LEU A 1 431 ? 18.273 -10.541 -5.784 1.00 90.19 431 LEU A C 1
ATOM 3320 O O . LEU A 1 431 ? 18.014 -11.184 -6.798 1.00 90.19 431 LEU A O 1
ATOM 3324 N N . SER A 1 432 ? 18.775 -9.300 -5.819 1.00 88.44 432 SER A N 1
ATOM 3325 C CA . SER A 1 432 ? 19.078 -8.616 -7.081 1.00 88.44 432 SER A CA 1
ATOM 3326 C C . SER A 1 432 ? 20.167 -9.357 -7.843 1.00 88.44 432 SER A C 1
ATOM 3328 O O . SER A 1 432 ? 19.945 -9.728 -8.988 1.00 88.44 432 SER A O 1
ATOM 3330 N N . ILE A 1 433 ? 21.288 -9.668 -7.178 1.00 89.12 433 ILE A N 1
ATOM 3331 C CA . ILE A 1 433 ? 22.401 -10.419 -7.780 1.00 89.12 433 ILE A CA 1
ATOM 3332 C C . ILE A 1 433 ? 21.910 -11.770 -8.307 1.00 89.12 433 ILE A C 1
ATOM 3334 O O . ILE A 1 433 ? 22.230 -12.152 -9.425 1.00 89.12 433 ILE A O 1
ATOM 3338 N N . THR A 1 434 ? 21.111 -12.490 -7.515 1.00 87.38 434 THR A N 1
ATOM 3339 C CA . THR A 1 434 ? 20.581 -13.801 -7.919 1.00 87.38 434 THR A CA 1
ATOM 3340 C C . THR A 1 434 ? 19.682 -13.676 -9.147 1.00 87.38 434 THR A C 1
ATOM 3342 O O . THR A 1 434 ? 19.772 -14.492 -10.058 1.00 87.38 434 THR A O 1
ATOM 3345 N N . SER A 1 435 ? 18.841 -12.642 -9.205 1.00 87.62 435 SER A N 1
ATOM 3346 C CA . SER A 1 435 ? 17.966 -12.390 -10.349 1.00 87.62 435 SER A CA 1
ATOM 3347 C C . SER A 1 435 ? 18.738 -12.002 -11.611 1.00 87.62 435 SER A C 1
ATOM 3349 O O . SER A 1 435 ? 18.382 -12.471 -12.693 1.00 87.62 435 SER A O 1
ATOM 3351 N N . ASP A 1 436 ? 19.776 -11.174 -11.475 1.00 85.31 436 ASP A N 1
ATOM 3352 C CA . ASP A 1 436 ? 20.644 -10.775 -12.587 1.00 85.31 436 ASP A CA 1
ATOM 3353 C C . ASP A 1 436 ? 21.425 -11.993 -13.113 1.00 85.31 436 ASP A C 1
ATOM 3355 O O . ASP A 1 436 ? 21.416 -12.265 -14.311 1.00 85.31 436 ASP A O 1
ATOM 3359 N N . LEU A 1 437 ? 21.981 -12.820 -12.217 1.00 84.38 437 LEU A N 1
ATOM 3360 C CA . LEU A 1 437 ? 22.682 -14.057 -12.579 1.00 84.38 437 LEU A CA 1
ATOM 3361 C C . LEU A 1 437 ? 21.767 -15.095 -13.237 1.00 84.38 437 LEU A C 1
ATOM 3363 O O . LEU A 1 437 ? 22.190 -15.776 -14.163 1.00 84.38 437 LEU A O 1
ATOM 3367 N N . MET A 1 438 ? 20.516 -15.236 -12.788 1.00 83.12 438 MET A N 1
ATOM 3368 C CA . MET A 1 438 ? 19.554 -16.175 -13.382 1.00 83.12 438 MET A CA 1
ATOM 3369 C C . MET A 1 438 ? 19.036 -15.740 -14.764 1.00 83.12 438 MET A C 1
ATOM 3371 O O . MET A 1 438 ? 18.258 -16.484 -15.369 1.00 83.12 438 MET A O 1
ATOM 3375 N N . GLY A 1 439 ? 19.434 -14.560 -15.254 1.00 79.88 439 GLY A N 1
ATOM 3376 C CA . GLY A 1 439 ? 19.023 -14.035 -16.553 1.00 79.88 439 GLY A CA 1
ATOM 3377 C C . GLY A 1 439 ? 17.544 -13.655 -16.605 1.00 79.88 439 GLY A C 1
ATOM 3378 O O . GLY A 1 439 ? 16.887 -13.883 -17.615 1.00 79.88 439 GLY A O 1
ATOM 3379 N N . ALA A 1 440 ? 16.970 -13.128 -15.521 1.00 83.56 440 ALA A N 1
ATOM 3380 C CA . ALA A 1 440 ? 15.566 -12.717 -15.517 1.00 83.56 440 ALA A CA 1
ATOM 3381 C C . ALA A 1 440 ? 15.255 -11.698 -16.645 1.00 83.56 440 ALA A C 1
ATOM 3383 O O . ALA A 1 440 ? 16.101 -10.896 -17.035 1.00 83.56 440 ALA A O 1
ATOM 3384 N N . LEU A 1 441 ? 14.025 -11.707 -17.179 1.00 77.88 441 LEU A N 1
ATOM 3385 C CA . LEU A 1 441 ? 13.635 -10.856 -18.319 1.00 77.88 441 LEU A CA 1
ATOM 3386 C C . LEU A 1 441 ? 13.736 -9.344 -18.052 1.00 77.88 441 LEU A C 1
ATOM 3388 O O . LEU A 1 441 ? 13.820 -8.574 -19.005 1.00 77.88 441 LEU A O 1
ATOM 3392 N N . GLY A 1 442 ? 13.750 -8.913 -16.792 1.00 75.00 442 GLY A N 1
ATOM 3393 C CA . GLY A 1 442 ? 14.066 -7.546 -16.371 1.00 75.00 442 GLY A CA 1
ATOM 3394 C C . GLY A 1 442 ? 15.290 -7.538 -15.457 1.00 75.00 442 GLY A C 1
ATOM 3395 O O . GLY A 1 442 ? 15.711 -8.598 -14.996 1.00 75.00 442 GLY A O 1
ATOM 3396 N N . SER A 1 443 ? 15.843 -6.359 -15.152 1.00 79.31 443 SER A N 1
ATOM 3397 C CA . SER A 1 443 ? 16.889 -6.304 -14.125 1.00 79.31 443 SER A CA 1
ATOM 3398 C C . SER A 1 443 ? 16.341 -6.795 -12.788 1.00 79.31 443 SER A C 1
ATOM 3400 O O . SER A 1 443 ? 15.173 -6.558 -12.446 1.00 79.31 443 SER A O 1
ATOM 3402 N N . GLY A 1 444 ? 17.195 -7.445 -12.003 1.00 78.62 444 GLY A N 1
ATOM 3403 C CA . GLY A 1 444 ? 16.873 -7.871 -10.649 1.00 78.62 444 GLY A CA 1
ATOM 3404 C C . GLY A 1 444 ? 16.383 -6.711 -9.795 1.00 78.62 444 GLY A C 1
ATOM 3405 O O . GLY A 1 444 ? 15.383 -6.843 -9.086 1.00 78.62 444 GLY A O 1
ATOM 3406 N N . THR A 1 445 ? 17.006 -5.540 -9.951 1.00 82.69 445 THR A N 1
ATOM 3407 C CA . THR A 1 445 ? 16.591 -4.299 -9.288 1.00 82.69 445 THR A CA 1
ATOM 3408 C C . THR A 1 445 ? 15.158 -3.898 -9.648 1.00 82.69 445 THR A C 1
ATOM 3410 O O . THR A 1 445 ? 14.370 -3.579 -8.755 1.00 82.69 445 THR A O 1
ATOM 3413 N N . GLY A 1 446 ? 14.788 -3.954 -10.930 1.00 83.25 446 GLY A N 1
ATOM 3414 C CA . GLY A 1 446 ? 13.459 -3.591 -11.412 1.00 83.25 446 GLY A CA 1
ATOM 3415 C C . GLY A 1 446 ? 12.383 -4.545 -10.898 1.00 83.25 446 GLY A C 1
ATOM 3416 O O . GLY A 1 446 ? 11.396 -4.113 -10.299 1.00 83.25 446 GLY A O 1
ATOM 3417 N N . ILE A 1 447 ? 12.593 -5.854 -11.055 1.00 85.62 447 ILE A N 1
ATOM 3418 C CA . ILE A 1 447 ? 11.633 -6.874 -10.604 1.00 85.62 447 ILE A CA 1
ATOM 3419 C C . ILE A 1 447 ? 11.368 -6.723 -9.104 1.00 85.62 447 ILE A C 1
ATOM 3421 O O . ILE A 1 447 ? 10.209 -6.667 -8.686 1.00 85.62 447 ILE A O 1
ATOM 3425 N N . LEU A 1 448 ? 12.430 -6.587 -8.302 1.00 85.56 448 LEU A N 1
ATOM 3426 C CA . LEU A 1 448 ? 12.324 -6.389 -6.858 1.00 85.56 448 LEU A CA 1
ATOM 3427 C C . LEU A 1 448 ? 11.461 -5.181 -6.514 1.00 85.56 448 LEU A C 1
ATOM 3429 O O . LEU A 1 448 ? 10.551 -5.328 -5.698 1.00 85.56 448 LEU A O 1
ATOM 3433 N N . MET A 1 449 ? 11.707 -4.024 -7.141 1.00 85.94 449 MET A N 1
ATOM 3434 C CA . MET A 1 449 ? 10.932 -2.801 -6.915 1.00 85.94 449 MET A CA 1
ATOM 3435 C C . MET A 1 449 ? 9.460 -2.974 -7.293 1.00 85.94 449 MET A C 1
ATOM 3437 O O . MET A 1 449 ? 8.587 -2.576 -6.523 1.00 85.94 449 MET A O 1
ATOM 3441 N N . ALA A 1 450 ? 9.164 -3.592 -8.437 1.00 88.50 450 ALA A N 1
ATOM 3442 C CA . ALA A 1 450 ? 7.786 -3.805 -8.867 1.00 88.50 450 ALA A CA 1
ATOM 3443 C C . ALA A 1 450 ? 7.010 -4.688 -7.874 1.00 88.50 450 ALA A C 1
ATOM 3445 O O . ALA A 1 450 ? 5.926 -4.303 -7.431 1.00 88.50 450 ALA A O 1
ATOM 3446 N N . VAL A 1 451 ? 7.581 -5.825 -7.453 1.00 88.81 451 VAL A N 1
ATOM 3447 C CA . VAL A 1 451 ? 6.922 -6.759 -6.517 1.00 88.81 451 VAL A CA 1
ATOM 3448 C C . VAL A 1 451 ? 6.595 -6.084 -5.191 1.00 88.81 451 VAL A C 1
ATOM 3450 O O . VAL A 1 451 ? 5.477 -6.165 -4.687 1.00 88.81 451 VAL A O 1
ATOM 3453 N N . THR A 1 452 ? 7.575 -5.407 -4.614 1.00 85.31 452 THR A N 1
ATOM 3454 C CA . THR A 1 452 ? 7.458 -4.747 -3.310 1.00 85.31 452 THR A CA 1
ATOM 3455 C C . THR A 1 452 ? 6.495 -3.561 -3.341 1.00 85.31 452 THR A C 1
ATOM 3457 O O . THR A 1 452 ? 5.733 -3.386 -2.388 1.00 85.31 452 THR A O 1
ATOM 3460 N N . ILE A 1 453 ? 6.473 -2.779 -4.428 1.00 87.81 453 ILE A N 1
ATOM 3461 C CA . ILE A 1 453 ? 5.494 -1.699 -4.621 1.00 87.81 453 ILE A CA 1
ATOM 3462 C C . ILE A 1 453 ? 4.085 -2.289 -4.692 1.00 87.81 453 ILE A C 1
ATOM 3464 O O . ILE A 1 453 ? 3.219 -1.887 -3.914 1.00 87.81 453 ILE A O 1
ATOM 3468 N N . ILE A 1 454 ? 3.862 -3.281 -5.559 1.00 89.38 454 ILE A N 1
ATOM 3469 C CA . ILE A 1 454 ? 2.552 -3.929 -5.729 1.00 89.38 454 ILE A CA 1
ATOM 3470 C C . ILE A 1 454 ? 2.087 -4.567 -4.417 1.00 89.38 454 ILE A C 1
ATOM 3472 O O . ILE A 1 454 ? 0.933 -4.395 -4.026 1.00 89.38 454 ILE A O 1
ATOM 3476 N N . TYR A 1 455 ? 2.979 -5.242 -3.690 1.00 86.38 455 TYR A N 1
ATOM 3477 C CA . TYR A 1 455 ? 2.661 -5.813 -2.383 1.00 86.38 455 TYR A CA 1
ATOM 3478 C C . TYR A 1 455 ? 2.291 -4.731 -1.358 1.00 86.38 455 TYR A C 1
ATOM 3480 O O . TYR A 1 455 ? 1.343 -4.897 -0.591 1.00 86.38 455 TYR A O 1
ATOM 3488 N N . GLY A 1 456 ? 2.999 -3.598 -1.360 1.00 83.81 456 GLY A N 1
ATOM 3489 C CA . GLY A 1 456 ? 2.661 -2.442 -0.530 1.00 83.81 456 GLY A CA 1
ATOM 3490 C C . GLY A 1 456 ? 1.255 -1.911 -0.822 1.00 83.81 456 GLY A C 1
ATOM 3491 O O . GLY A 1 456 ? 0.471 -1.705 0.107 1.00 83.81 456 GLY A O 1
ATOM 3492 N N . TYR A 1 457 ? 0.903 -1.766 -2.102 1.00 84.44 457 TYR A N 1
ATOM 3493 C CA . TYR A 1 457 ? -0.446 -1.388 -2.533 1.00 84.44 457 TYR A CA 1
ATOM 3494 C C . TYR A 1 457 ? -1.501 -2.421 -2.129 1.00 84.44 457 TYR A C 1
ATOM 3496 O O . TYR A 1 457 ? -2.558 -2.041 -1.624 1.00 84.44 457 TYR A O 1
ATOM 3504 N N . PHE A 1 458 ? -1.210 -3.714 -2.293 1.00 85.75 458 PHE A N 1
ATOM 3505 C CA . PHE A 1 458 ? -2.089 -4.801 -1.865 1.00 85.75 458 PHE A CA 1
ATOM 3506 C C . PHE A 1 458 ? -2.362 -4.742 -0.361 1.00 85.75 458 PHE A C 1
ATOM 3508 O O . PHE A 1 458 ? -3.502 -4.890 0.064 1.00 85.75 458 PHE A O 1
ATOM 3515 N N . GLU A 1 459 ? -1.353 -4.469 0.463 1.00 79.50 459 GLU A N 1
ATOM 3516 C CA . GLU A 1 459 ? -1.538 -4.387 1.909 1.00 79.50 459 GLU A CA 1
ATOM 3517 C C . GLU A 1 459 ? -2.332 -3.145 2.331 1.00 79.50 459 GLU A C 1
ATOM 3519 O O . GLU A 1 459 ? -3.159 -3.228 3.241 1.00 79.50 459 GLU A O 1
ATOM 3524 N N . ILE A 1 460 ? -2.116 -1.998 1.680 1.00 78.31 460 ILE A N 1
ATOM 3525 C CA . ILE A 1 460 ? -2.941 -0.798 1.897 1.00 78.31 460 ILE A CA 1
ATOM 3526 C C . ILE A 1 460 ? -4.393 -1.117 1.533 1.00 78.31 460 ILE A C 1
ATOM 3528 O O . ILE A 1 460 ? -5.297 -0.887 2.338 1.00 78.31 460 ILE A O 1
ATOM 3532 N N . ALA A 1 461 ? -4.605 -1.738 0.373 1.00 78.88 461 ALA A N 1
ATOM 3533 C CA . ALA A 1 461 ? -5.912 -2.184 -0.080 1.00 78.88 461 ALA A CA 1
ATOM 3534 C C . ALA A 1 461 ? -6.540 -3.239 0.843 1.00 78.88 461 ALA A C 1
ATOM 3536 O O . ALA A 1 461 ? -7.745 -3.205 1.043 1.00 78.88 461 ALA A O 1
ATOM 3537 N N . ALA A 1 462 ? -5.762 -4.128 1.456 1.00 77.25 462 ALA A N 1
ATOM 3538 C CA . ALA A 1 462 ? -6.248 -5.121 2.414 1.00 77.25 462 ALA A CA 1
ATOM 3539 C C . ALA A 1 462 ? -6.570 -4.513 3.791 1.00 77.25 462 ALA A C 1
ATOM 3541 O O . ALA A 1 462 ? -7.475 -4.967 4.485 1.00 77.25 462 ALA A O 1
ATOM 3542 N N . LYS A 1 463 ? -5.840 -3.474 4.215 1.00 71.62 463 LYS A N 1
ATOM 3543 C CA . LYS A 1 463 ? -6.102 -2.761 5.478 1.00 71.62 463 LYS A CA 1
ATOM 3544 C C . LYS A 1 463 ? -7.302 -1.824 5.379 1.00 71.62 463 LYS A C 1
ATOM 3546 O O . LYS A 1 463 ? -8.019 -1.638 6.373 1.00 71.62 463 LYS A O 1
ATOM 3551 N N . GLU A 1 464 ? -7.483 -1.185 4.227 1.00 68.06 464 GLU A N 1
ATOM 3552 C CA . GLU A 1 464 ? -8.548 -0.210 3.975 1.00 68.06 464 GLU A CA 1
ATOM 3553 C C . GLU A 1 464 ? -9.794 -0.830 3.345 1.00 68.06 464 GLU A C 1
ATOM 3555 O O . GLU A 1 464 ? -10.907 -0.481 3.742 1.00 68.06 464 GLU A O 1
ATOM 3560 N N . GLY A 1 465 ? -9.604 -1.728 2.385 1.00 55.56 465 GLY A N 1
ATOM 3561 C CA . GLY A 1 465 ? -10.641 -2.484 1.704 1.00 55.56 465 GLY A CA 1
ATOM 3562 C C . GLY A 1 465 ? -10.934 -3.806 2.405 1.00 55.56 465 GLY A C 1
ATOM 3563 O O . GLY A 1 465 ? -10.080 -4.419 3.038 1.00 55.56 465 GLY A O 1
ATOM 3564 N N . ASP A 1 466 ? -12.174 -4.251 2.268 1.00 45.16 466 ASP A N 1
ATOM 3565 C CA . ASP A 1 466 ? -12.745 -5.475 2.836 1.00 45.16 466 ASP A CA 1
ATOM 3566 C C . ASP A 1 466 ? -12.220 -6.762 2.156 1.00 45.16 466 ASP A C 1
ATOM 3568 O O . ASP A 1 466 ? -12.951 -7.719 1.933 1.00 45.16 466 ASP A O 1
ATOM 3572 N N . ILE A 1 467 ? -10.952 -6.771 1.728 1.00 43.53 467 ILE A N 1
ATOM 3573 C CA . ILE A 1 467 ? -10.365 -7.851 0.915 1.00 43.53 467 ILE A CA 1
ATOM 3574 C C . ILE A 1 467 ? -9.785 -8.958 1.806 1.00 43.53 467 ILE A C 1
ATOM 3576 O O . ILE A 1 467 ? -9.688 -10.105 1.381 1.00 43.53 467 ILE A O 1
ATOM 3580 N N . SER A 1 468 ? -9.429 -8.657 3.060 1.00 38.78 468 SER A N 1
ATOM 3581 C CA . SER A 1 468 ? -8.762 -9.625 3.937 1.00 38.78 468 SER A CA 1
ATOM 3582 C C . SER A 1 468 ? -9.652 -10.292 4.985 1.00 38.78 468 SER A C 1
ATOM 3584 O O . SER A 1 468 ? -9.092 -10.911 5.883 1.00 38.78 468 SER A O 1
ATOM 3586 N N . GLY A 1 469 ? -10.986 -10.157 4.936 1.00 35.91 469 GLY A N 1
ATOM 3587 C CA . GLY A 1 469 ? -11.931 -10.894 5.803 1.00 35.91 469 GLY A CA 1
ATOM 3588 C C . GLY A 1 469 ? -11.644 -10.864 7.318 1.00 35.91 469 GLY A C 1
ATOM 3589 O O . GLY A 1 469 ? -12.142 -11.703 8.062 1.00 35.91 469 GLY A O 1
ATOM 3590 N N . LEU A 1 470 ? -10.796 -9.939 7.783 1.00 34.34 470 LEU A N 1
ATOM 3591 C CA . LEU A 1 470 ? -10.171 -9.941 9.115 1.00 34.34 470 LEU A CA 1
ATOM 3592 C C . LEU A 1 470 ? -10.347 -8.604 9.840 1.00 34.34 470 LEU A C 1
ATOM 3594 O O . LEU A 1 470 ? -9.568 -8.240 10.723 1.00 34.34 470 LEU A O 1
ATOM 3598 N N . LYS A 1 471 ? -11.420 -7.880 9.528 1.00 32.16 471 LYS A N 1
ATOM 3599 C CA . LYS A 1 471 ? -12.045 -7.006 10.518 1.00 32.16 471 LYS A CA 1
ATOM 3600 C C . LYS A 1 471 ? -13.307 -7.698 10.987 1.00 32.16 471 LYS A C 1
ATOM 3602 O O . LYS A 1 471 ? -14.045 -8.244 10.187 1.00 32.16 471 LYS A O 1
ATOM 3607 N N . VAL A 1 472 ? -13.542 -7.658 12.296 1.00 36.72 472 VAL A N 1
ATOM 3608 C CA . VAL A 1 472 ? -14.859 -7.916 12.879 1.00 36.72 472 VAL A CA 1
ATOM 3609 C C . VAL A 1 472 ? -15.851 -7.067 12.090 1.00 36.72 472 VAL A C 1
ATOM 3611 O O . VAL A 1 472 ? -15.844 -5.841 12.245 1.00 36.72 472 VAL A O 1
ATOM 3614 N N . ASP A 1 473 ? -16.599 -7.714 11.191 1.00 34.72 473 ASP A N 1
ATOM 3615 C CA . ASP A 1 473 ? -17.523 -7.078 10.259 1.00 34.72 473 ASP A CA 1
ATOM 3616 C C . ASP A 1 473 ? -18.369 -6.071 11.027 1.00 34.72 473 ASP A C 1
ATOM 3618 O O . ASP A 1 473 ? -19.246 -6.424 11.825 1.00 34.72 473 ASP A O 1
ATOM 3622 N N . ARG A 1 474 ? -18.106 -4.786 10.799 1.00 37.59 474 ARG A N 1
ATOM 3623 C CA . ARG A 1 474 ? -19.069 -3.752 11.143 1.00 37.59 474 ARG A CA 1
ATOM 3624 C C . ARG A 1 474 ? -20.164 -3.871 10.092 1.00 37.59 474 ARG A C 1
ATOM 3626 O O . ARG A 1 474 ? -20.106 -3.194 9.075 1.00 37.59 474 ARG A O 1
ATOM 3633 N N . LEU A 1 475 ? -21.137 -4.749 10.338 1.00 39.16 475 LEU A N 1
ATOM 3634 C CA . LEU A 1 475 ? -22.435 -4.690 9.669 1.00 39.16 475 LEU A CA 1
ATOM 3635 C C . LEU A 1 475 ? -23.043 -3.332 10.022 1.00 39.16 475 LEU A C 1
ATOM 3637 O O . LEU A 1 475 ? -23.557 -3.119 11.122 1.00 39.16 475 LEU A O 1
ATOM 3641 N N . GLY A 1 476 ? -22.842 -2.386 9.114 1.00 40.78 476 GLY A N 1
ATOM 3642 C CA . GLY A 1 476 ? -23.428 -1.065 9.139 1.00 40.78 476 GLY A CA 1
ATOM 3643 C C . GLY A 1 476 ? -24.515 -1.006 8.089 1.00 40.78 476 GLY A C 1
ATOM 3644 O O . GLY A 1 476 ? -24.209 -1.061 6.899 1.00 40.78 476 GLY A O 1
ATOM 3645 N N . TYR A 1 477 ? -25.772 -0.903 8.506 1.00 47.59 477 TYR A N 1
ATOM 3646 C CA . TYR A 1 477 ? -26.851 -0.633 7.562 1.00 47.59 477 TYR A CA 1
ATOM 3647 C C . TYR A 1 477 ? -26.873 0.861 7.240 1.00 47.59 477 TYR A C 1
ATOM 3649 O O . TYR A 1 477 ? -26.642 1.703 8.109 1.00 47.59 477 TYR A O 1
ATOM 3657 N N . ARG A 1 478 ? -27.127 1.185 5.970 1.00 42.16 478 ARG A N 1
ATOM 3658 C CA . ARG A 1 478 ? -27.462 2.548 5.550 1.00 42.16 478 ARG A CA 1
ATOM 3659 C C . ARG A 1 478 ? -28.974 2.690 5.684 1.00 42.16 478 ARG A C 1
ATOM 3661 O O . ARG A 1 478 ? -29.691 1.973 4.991 1.00 42.16 478 ARG A O 1
ATOM 3668 N N . GLN A 1 479 ? -29.432 3.570 6.569 1.00 44.44 479 GLN A N 1
ATOM 3669 C CA . GLN A 1 479 ? -30.861 3.852 6.725 1.00 44.44 479 GLN A CA 1
ATOM 3670 C C . GLN A 1 479 ? -31.465 4.443 5.441 1.00 44.44 479 GLN A C 1
ATOM 3672 O O . GLN A 1 479 ? -30.750 5.035 4.616 1.00 44.44 479 GLN A O 1
ATOM 3677 N N . CYS A 1 480 ? -32.785 4.296 5.289 1.00 45.06 480 CYS A N 1
ATOM 3678 C CA . CYS A 1 480 ? -33.559 5.136 4.381 1.00 45.06 480 CYS A CA 1
ATOM 3679 C C . CYS A 1 480 ? -33.358 6.608 4.781 1.00 45.06 480 CYS A C 1
ATOM 3681 O O . CYS A 1 480 ? -33.193 6.888 5.968 1.00 45.06 480 CYS A O 1
ATOM 3683 N N . PRO A 1 481 ? -33.331 7.553 3.827 1.00 47.03 481 PRO A N 1
ATOM 3684 C CA . PRO A 1 481 ? -33.056 8.943 4.153 1.00 47.03 481 PRO A CA 1
ATOM 3685 C C . PRO A 1 481 ? -34.088 9.478 5.155 1.00 47.03 481 PRO A C 1
ATOM 3687 O O . PRO A 1 481 ? -35.278 9.548 4.854 1.00 47.03 481 PRO A O 1
ATOM 3690 N N . GLN A 1 482 ? -33.631 9.830 6.352 1.00 54.66 482 GLN A N 1
ATOM 3691 C CA . GLN A 1 482 ? -34.403 10.585 7.344 1.00 54.66 482 GLN A CA 1
ATOM 3692 C C . GLN A 1 482 ? -33.930 12.050 7.306 1.00 54.66 482 GLN A C 1
ATOM 3694 O O . GLN A 1 482 ? -33.032 12.353 6.522 1.00 54.66 482 GLN A O 1
ATOM 3699 N N . LEU A 1 483 ? -34.591 12.940 8.071 1.00 38.50 483 LEU A N 1
ATOM 3700 C CA . LEU A 1 483 ? -34.408 14.410 8.134 1.00 38.50 483 LEU A CA 1
ATOM 3701 C C . LEU A 1 483 ? -33.281 14.973 7.232 1.00 38.50 483 LEU A C 1
ATOM 3703 O O . LEU A 1 483 ? -32.099 14.729 7.470 1.00 38.50 483 LEU A O 1
ATOM 3707 N N . ASP A 1 484 ? -33.669 15.733 6.202 1.00 48.66 484 ASP A N 1
ATOM 3708 C CA . ASP A 1 484 ? -32.791 16.306 5.163 1.00 48.66 484 ASP A CA 1
ATOM 3709 C C . ASP A 1 484 ? -32.107 15.302 4.218 1.00 48.66 484 ASP A C 1
ATOM 3711 O O . ASP A 1 484 ? -31.041 15.572 3.669 1.00 48.66 484 ASP A O 1
ATOM 3715 N N . ASN A 1 485 ? -32.735 14.150 3.959 1.00 58.91 485 ASN A N 1
ATOM 3716 C CA . ASN A 1 485 ? -32.263 13.161 2.977 1.00 58.91 485 ASN A CA 1
ATOM 3717 C C . ASN A 1 485 ? -30.866 12.577 3.310 1.00 58.91 485 ASN A C 1
ATOM 3719 O O . ASN A 1 485 ? -30.163 12.051 2.439 1.00 58.91 485 ASN A O 1
ATOM 3723 N N . ASN A 1 486 ? -30.470 12.645 4.584 1.00 51.75 486 ASN A N 1
ATOM 3724 C CA . ASN A 1 486 ? -29.181 12.168 5.070 1.00 51.75 486 ASN A CA 1
ATOM 3725 C C . ASN A 1 486 ? -29.238 10.682 5.445 1.00 51.75 486 ASN A C 1
ATOM 3727 O O . ASN A 1 486 ? -30.248 10.171 5.931 1.00 51.75 486 ASN A O 1
ATOM 3731 N N . ARG A 1 487 ? -28.123 9.973 5.227 1.00 58.09 487 ARG A N 1
ATOM 3732 C CA . ARG A 1 487 ? -27.970 8.552 5.576 1.00 58.09 487 ARG A CA 1
ATOM 3733 C C . ARG A 1 487 ? -27.005 8.403 6.744 1.00 58.09 487 ARG A C 1
ATOM 3735 O O . ARG A 1 487 ? -25.841 8.784 6.627 1.00 58.09 487 ARG A O 1
ATOM 3742 N N . TYR A 1 488 ? -27.460 7.778 7.824 1.00 63.00 488 TYR A N 1
ATOM 3743 C CA . TYR A 1 488 ? -26.629 7.475 8.986 1.00 63.00 488 TYR A CA 1
ATOM 3744 C C . TYR A 1 488 ? -26.205 6.004 8.995 1.00 63.00 488 TYR A C 1
ATOM 3746 O O . TYR A 1 488 ? -26.903 5.122 8.490 1.00 63.00 488 TYR A O 1
ATOM 3754 N N . HIS A 1 489 ? -25.011 5.753 9.534 1.00 66.56 489 HIS A N 1
ATOM 3755 C CA . HIS A 1 489 ? -24.491 4.407 9.748 1.00 66.56 489 HIS A CA 1
ATOM 3756 C C . HIS A 1 489 ? -24.929 3.916 11.129 1.00 66.56 489 HIS A C 1
ATOM 3758 O O . HIS A 1 489 ? -24.430 4.421 12.140 1.00 66.56 489 HIS A O 1
ATOM 3764 N N . ASP A 1 490 ? -25.763 2.878 11.173 1.00 68.06 490 ASP A N 1
ATOM 3765 C CA . ASP A 1 490 ? -26.124 2.214 12.427 1.00 68.06 490 ASP A CA 1
ATOM 3766 C C . ASP A 1 490 ? -25.273 0.959 12.656 1.00 68.06 490 ASP A C 1
ATOM 3768 O O . ASP A 1 490 ? -25.123 0.108 11.779 1.00 68.06 490 ASP A O 1
ATOM 3772 N N . ALA A 1 491 ? -24.659 0.859 13.831 1.00 69.88 491 ALA A N 1
ATOM 3773 C CA . ALA A 1 491 ? -23.618 -0.115 14.105 1.00 69.88 491 ALA A CA 1
ATOM 3774 C C . ALA A 1 491 ? -24.165 -1.351 14.833 1.00 69.88 491 ALA A C 1
ATOM 3776 O O . ALA A 1 491 ? -24.510 -1.276 16.010 1.00 69.88 491 ALA A O 1
ATOM 3777 N N . GLN A 1 492 ? -24.142 -2.516 14.180 1.00 74.62 492 GLN A N 1
ATOM 3778 C CA . GLN A 1 492 ? -24.665 -3.757 14.762 1.00 74.62 492 GLN A CA 1
ATOM 3779 C C . GLN A 1 492 ? -23.584 -4.620 15.434 1.00 74.62 492 GLN A C 1
ATOM 3781 O O . GLN A 1 492 ? -22.385 -4.516 15.141 1.00 74.62 492 GLN A O 1
ATOM 3786 N N . GLY A 1 493 ? -23.999 -5.452 16.392 1.00 78.94 493 GLY A N 1
ATOM 3787 C CA . GLY A 1 493 ? -23.152 -6.462 17.031 1.00 78.94 493 GLY A CA 1
ATOM 3788 C C . GLY A 1 493 ? -23.330 -7.842 16.393 1.00 78.94 493 GLY A C 1
ATOM 3789 O O . GLY A 1 493 ? -24.418 -8.403 16.459 1.00 78.94 493 GLY A O 1
ATOM 3790 N N . LYS A 1 494 ? -22.254 -8.412 15.833 1.00 81.06 494 LYS A N 1
ATOM 3791 C CA . LYS A 1 494 ? -22.204 -9.784 15.286 1.00 81.06 494 LYS A CA 1
ATOM 3792 C C . LYS A 1 494 ? -21.498 -10.721 16.274 1.00 81.06 494 LYS A C 1
ATOM 3794 O O . LYS A 1 494 ? -20.331 -11.056 16.111 1.00 81.06 494 LYS A O 1
ATOM 3799 N N . THR A 1 495 ? -22.192 -11.074 17.349 1.00 84.25 495 THR A N 1
ATOM 3800 C CA . THR A 1 495 ? -21.722 -11.991 18.403 1.00 84.25 495 THR A CA 1
ATOM 3801 C C . THR A 1 495 ? -22.930 -12.593 19.120 1.00 84.25 495 THR A C 1
ATOM 3803 O O . THR A 1 495 ? -24.047 -12.093 18.960 1.00 84.25 495 THR A O 1
ATOM 3806 N N . LEU A 1 496 ? -22.733 -13.628 19.939 1.00 84.62 496 LEU A N 1
ATOM 3807 C CA . LEU A 1 496 ? -23.759 -14.038 20.896 1.00 84.62 496 LEU A CA 1
ATOM 3808 C C . LEU A 1 496 ? -24.110 -12.848 21.808 1.00 84.62 496 LEU A C 1
ATOM 3810 O O . LEU A 1 496 ? -23.234 -12.111 22.259 1.00 84.62 496 LEU A O 1
ATOM 3814 N N . GLY A 1 497 ? -25.409 -12.596 21.981 1.00 82.69 497 GLY A N 1
ATOM 3815 C CA . GLY A 1 497 ? -25.936 -11.389 22.628 1.00 82.69 497 GLY A CA 1
ATOM 3816 C C . GLY A 1 497 ? -26.136 -10.187 21.690 1.00 82.69 497 GLY A C 1
ATOM 3817 O O . GLY A 1 497 ? -26.748 -9.193 22.088 1.00 82.69 497 GLY A O 1
ATOM 3818 N N . GLY A 1 498 ? -25.675 -10.264 20.439 1.00 86.25 498 GLY A N 1
ATOM 3819 C CA . GLY A 1 498 ? -25.911 -9.262 19.400 1.00 86.25 498 GLY A CA 1
ATOM 3820 C C . GLY A 1 498 ? -25.478 -7.852 19.808 1.00 86.25 498 GLY A C 1
ATOM 3821 O O . GLY A 1 498 ? -24.439 -7.643 20.438 1.00 86.25 498 GLY A O 1
ATOM 3822 N N . SER A 1 499 ? -26.303 -6.858 19.484 1.00 85.50 499 SER A N 1
ATOM 3823 C CA . SER A 1 499 ? -26.012 -5.449 19.777 1.00 85.50 499 SER A CA 1
ATOM 3824 C C . SER A 1 499 ? -25.980 -5.120 21.277 1.00 85.50 499 SER A C 1
ATOM 3826 O O . SER A 1 499 ? -25.301 -4.170 21.665 1.00 85.50 499 SER A O 1
ATOM 3828 N N . SER A 1 500 ? -26.591 -5.929 22.154 1.00 86.81 500 SER A N 1
ATOM 3829 C CA . SER A 1 500 ? -26.504 -5.734 23.616 1.00 86.81 500 SER A CA 1
ATOM 3830 C C . SER A 1 500 ? -25.089 -5.961 24.178 1.00 86.81 500 SER A C 1
ATOM 3832 O O . SER A 1 500 ? -24.691 -5.341 25.165 1.00 86.81 500 SER A O 1
ATOM 3834 N N . ALA A 1 501 ? -24.283 -6.798 23.514 1.00 86.25 501 ALA A N 1
ATOM 3835 C CA . ALA A 1 501 ? -22.890 -7.028 23.891 1.00 86.25 501 ALA A CA 1
ATOM 3836 C C . ALA A 1 501 ? -21.988 -5.822 23.565 1.00 86.25 501 ALA A C 1
ATOM 3838 O O . ALA A 1 501 ? -20.929 -5.656 24.168 1.00 86.25 501 ALA A O 1
ATOM 3839 N N . ARG A 1 502 ? -22.417 -4.959 22.634 1.00 81.50 502 ARG A N 1
ATOM 3840 C CA . ARG A 1 502 ? -21.635 -3.828 22.114 1.00 81.50 502 ARG A CA 1
ATOM 3841 C C . ARG A 1 502 ? -22.159 -2.451 22.539 1.00 81.50 502 ARG A C 1
ATOM 3843 O O . ARG A 1 502 ? -21.372 -1.510 22.589 1.00 81.50 502 ARG A O 1
ATOM 3850 N N . ASN A 1 503 ? -23.458 -2.310 22.803 1.00 82.56 503 ASN A N 1
ATOM 3851 C CA . ASN A 1 503 ? -24.103 -1.019 23.070 1.00 82.56 503 ASN A CA 1
ATOM 3852 C C . ASN A 1 503 ? -23.532 -0.295 24.315 1.00 82.56 503 ASN A C 1
ATOM 3854 O O . ASN A 1 503 ? -22.714 -0.829 25.065 1.00 82.56 503 ASN A O 1
ATOM 3858 N N . GLN A 1 504 ? -24.011 0.916 24.598 1.00 85.31 504 GLN A N 1
ATOM 3859 C CA . GLN A 1 504 ? -23.598 1.688 25.781 1.00 85.31 504 GLN A CA 1
ATOM 3860 C C . GLN A 1 504 ? -24.235 1.215 27.105 1.00 85.31 504 GLN A C 1
ATOM 3862 O O . GLN A 1 504 ? -24.120 1.908 28.107 1.00 85.31 504 GLN A O 1
ATOM 3867 N N . MET A 1 505 ? -24.891 0.046 27.133 1.00 90.62 505 MET A N 1
ATOM 3868 C CA . MET A 1 505 ? -25.605 -0.525 28.289 1.00 90.62 505 MET A CA 1
ATOM 3869 C C . MET A 1 505 ? -26.814 0.285 28.765 1.00 90.62 505 MET A C 1
ATOM 3871 O O . MET A 1 505 ? -27.404 -0.075 29.770 1.00 90.62 505 MET A O 1
ATOM 3875 N N . LEU A 1 506 ? -27.195 1.368 28.087 1.00 90.62 506 LEU A N 1
ATOM 3876 C CA . LEU A 1 506 ? -28.339 2.185 28.483 1.00 90.62 506 LEU A CA 1
ATOM 3877 C C . LEU A 1 506 ? -29.620 1.339 28.534 1.00 90.62 506 LEU A C 1
ATOM 3879 O O . LEU A 1 506 ? -29.938 0.653 27.559 1.00 90.62 506 LEU A O 1
ATOM 3883 N N . TYR A 1 507 ? -30.358 1.408 29.641 1.00 90.88 507 TYR A N 1
ATOM 3884 C CA . TYR A 1 507 ? -31.657 0.758 29.780 1.00 90.88 507 TYR A CA 1
ATOM 3885 C C . TYR A 1 507 ? -32.763 1.811 29.857 1.00 90.88 507 TYR A C 1
ATOM 3887 O O . TYR A 1 507 ? -32.834 2.590 30.803 1.00 90.88 507 TYR A O 1
ATOM 3895 N N . GLN A 1 508 ? -33.643 1.816 28.863 1.00 90.38 508 GLN A N 1
ATOM 3896 C CA . GLN A 1 508 ? -34.806 2.698 28.790 1.00 90.38 508 GLN A CA 1
ATOM 3897 C C . GLN A 1 508 ? -35.964 1.962 28.118 1.00 90.38 508 GLN A C 1
ATOM 3899 O O . GLN A 1 508 ? -35.742 0.992 27.386 1.00 90.38 508 GLN A O 1
ATOM 3904 N N . ARG A 1 509 ? -37.194 2.416 28.357 1.00 90.62 509 ARG A N 1
ATOM 3905 C CA . ARG A 1 509 ? -38.397 1.869 27.711 1.00 90.62 509 ARG A CA 1
ATOM 3906 C C . ARG A 1 509 ? -39.041 2.923 26.817 1.00 90.62 509 ARG A C 1
ATOM 3908 O O . ARG A 1 509 ? -38.791 4.109 26.988 1.00 90.62 509 ARG A O 1
ATOM 3915 N N . GLY A 1 510 ? -39.850 2.493 25.849 1.00 90.19 510 GLY A N 1
ATOM 3916 C CA . GLY A 1 510 ? -40.632 3.425 25.033 1.00 90.19 510 GLY A CA 1
ATOM 3917 C C . GLY A 1 510 ? -41.639 4.216 25.877 1.00 90.19 510 GLY A C 1
ATOM 3918 O O . GLY A 1 510 ? -41.957 3.830 27.003 1.00 90.19 510 GLY A O 1
ATOM 3919 N N . SER A 1 511 ? -42.147 5.322 25.334 1.00 92.38 511 SER A N 1
ATOM 3920 C CA . SER A 1 511 ? -43.142 6.141 26.029 1.00 92.38 511 SER A CA 1
ATOM 3921 C C . SER A 1 511 ? -44.524 5.484 26.032 1.00 92.38 511 SER A C 1
ATOM 3923 O O . SER A 1 511 ? -44.880 4.783 25.081 1.00 92.38 511 SER A O 1
ATOM 3925 N N . LYS A 1 512 ? -45.336 5.761 27.063 1.00 93.38 512 LYS A N 1
ATOM 3926 C CA . LYS A 1 512 ? -46.720 5.248 27.163 1.00 93.38 512 LYS A CA 1
ATOM 3927 C C . LYS A 1 512 ? -47.523 5.553 25.896 1.00 93.38 512 LYS A C 1
ATOM 3929 O O . LYS A 1 512 ? -48.076 4.654 25.277 1.00 93.38 512 LYS A O 1
ATOM 3934 N N . GLY A 1 513 ? -47.453 6.809 25.445 1.00 93.56 513 GLY A N 1
ATOM 3935 C CA . GLY A 1 513 ? -48.147 7.272 24.244 1.00 93.56 513 GLY A CA 1
ATOM 3936 C C . GLY A 1 513 ? -47.739 6.538 22.964 1.00 93.56 513 GLY A C 1
ATOM 3937 O O . GLY A 1 513 ? -48.588 6.332 22.104 1.00 93.56 513 GLY A O 1
ATOM 3938 N N . SER A 1 514 ? -46.483 6.093 22.835 1.00 92.19 514 SER A N 1
ATOM 3939 C CA . SER A 1 514 ? -46.057 5.297 21.675 1.00 92.19 514 SER A CA 1
ATOM 3940 C C . SER A 1 514 ? -46.696 3.908 21.668 1.00 92.19 514 SER A C 1
ATOM 3942 O O . SER A 1 514 ? -47.140 3.456 20.614 1.00 92.19 514 SER A O 1
ATOM 3944 N N . TYR A 1 515 ? -46.777 3.246 22.825 1.00 93.62 515 TYR A N 1
ATOM 3945 C CA . TYR A 1 515 ? -47.425 1.936 22.951 1.00 93.62 515 TYR A CA 1
ATOM 3946 C C . TYR A 1 515 ? -48.943 2.032 22.776 1.00 93.62 515 TYR A C 1
ATOM 3948 O O . TYR A 1 515 ? -49.517 1.257 22.016 1.00 93.62 515 TYR A O 1
ATOM 3956 N N . ASP A 1 516 ? -49.585 3.037 23.369 1.00 94.75 516 ASP A N 1
ATOM 3957 C CA . ASP A 1 516 ? -51.031 3.245 23.222 1.00 94.75 516 ASP A CA 1
ATOM 3958 C C . ASP A 1 516 ? -51.404 3.625 21.777 1.00 94.75 516 ASP A C 1
ATOM 3960 O O . ASP A 1 516 ? -52.412 3.166 21.235 1.00 94.75 516 ASP A O 1
ATOM 3964 N N . LEU A 1 517 ? -50.558 4.407 21.094 1.00 93.31 517 LEU A N 1
ATOM 3965 C CA . LEU A 1 517 ? -50.716 4.674 19.663 1.00 93.31 517 LEU A CA 1
ATOM 3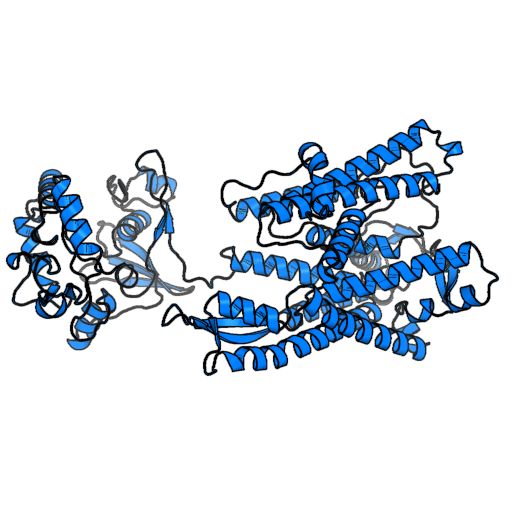966 C C . LEU A 1 517 ? -50.556 3.397 18.832 1.00 93.31 517 LEU A C 1
ATOM 3968 O O . LEU A 1 517 ? -51.278 3.215 17.850 1.00 93.31 517 LEU A O 1
ATOM 3972 N N . TRP A 1 518 ? -49.617 2.525 19.204 1.00 90.62 518 TRP A N 1
ATOM 3973 C CA . TRP A 1 518 ? -49.398 1.254 18.521 1.00 90.62 518 TRP A CA 1
ATOM 3974 C C . TRP A 1 518 ? -50.603 0.322 18.673 1.00 90.62 518 TRP A C 1
ATOM 3976 O O . TRP A 1 518 ? -51.117 -0.163 17.663 1.00 90.62 518 TRP A O 1
ATOM 3986 N N . ALA A 1 519 ? -51.115 0.180 19.898 1.00 93.94 519 ALA A N 1
ATOM 3987 C CA . ALA A 1 519 ? -52.339 -0.552 20.211 1.00 93.94 519 ALA A CA 1
ATOM 3988 C C . ALA A 1 519 ? -53.529 -0.037 19.394 1.00 93.94 519 ALA A C 1
ATOM 3990 O O . ALA A 1 519 ? -54.194 -0.810 18.705 1.00 93.94 519 ALA A O 1
ATOM 3991 N N . LYS A 1 520 ? -53.729 1.287 19.359 1.00 94.44 520 LYS A N 1
ATOM 3992 C CA . LYS A 1 520 ? -54.798 1.921 18.576 1.00 94.44 520 LYS A CA 1
ATOM 3993 C C . LYS A 1 520 ? -54.656 1.691 17.069 1.00 94.44 520 LYS A C 1
ATOM 3995 O O . LYS A 1 520 ? -55.661 1.505 16.390 1.00 94.44 520 LYS A O 1
ATOM 4000 N N . LYS A 1 521 ? -53.433 1.732 16.527 1.00 89.38 521 LYS A N 1
ATOM 4001 C CA . LYS A 1 521 ? -53.186 1.517 15.089 1.00 89.38 521 LYS A CA 1
ATOM 4002 C C . LYS A 1 521 ? -53.403 0.069 14.657 1.00 89.38 521 LYS A C 1
ATOM 4004 O O . LYS A 1 521 ? -53.852 -0.145 13.537 1.00 89.38 521 LYS A O 1
ATOM 4009 N N . ILE A 1 522 ? -53.057 -0.896 15.507 1.00 88.19 522 ILE A N 1
ATOM 4010 C CA . ILE A 1 522 ? -53.261 -2.326 15.229 1.00 88.19 522 ILE A CA 1
ATOM 4011 C C . ILE A 1 522 ? -54.702 -2.751 15.545 1.00 88.19 522 ILE A C 1
ATOM 4013 O O . ILE A 1 522 ? -55.208 -3.686 14.931 1.00 88.19 522 ILE A O 1
ATOM 4017 N N . GLY A 1 523 ? -55.371 -2.053 16.465 1.00 92.94 523 GLY A N 1
ATOM 4018 C CA . GLY A 1 523 ? -56.657 -2.474 17.014 1.00 92.94 523 GLY A CA 1
ATOM 4019 C C . GLY A 1 523 ? -56.517 -3.596 18.047 1.00 92.94 523 GLY A C 1
ATOM 4020 O O . GLY A 1 523 ? -57.435 -4.395 18.194 1.00 92.94 523 GLY A O 1
ATOM 4021 N N . ASP A 1 524 ? -55.372 -3.675 18.735 1.00 93.81 524 ASP A N 1
ATOM 4022 C CA . ASP A 1 524 ? -55.080 -4.701 19.739 1.00 93.81 524 ASP A CA 1
ATOM 4023 C C . ASP A 1 524 ? -54.571 -4.062 21.041 1.00 93.81 524 ASP A C 1
ATOM 4025 O O . ASP A 1 524 ? -53.448 -3.556 21.128 1.00 93.81 524 ASP A O 1
ATOM 4029 N N . GLU A 1 525 ? -55.419 -4.107 22.069 1.00 94.06 525 GLU A N 1
ATOM 4030 C CA . GLU A 1 525 ? -55.149 -3.562 23.401 1.00 94.06 525 GLU A CA 1
ATOM 4031 C C . GLU A 1 525 ? -54.022 -4.295 24.136 1.00 94.06 525 GLU A C 1
ATOM 4033 O O . GLU A 1 525 ? -53.478 -3.751 25.101 1.00 94.06 525 GLU A O 1
ATOM 4038 N N . ALA A 1 526 ? -53.617 -5.497 23.707 1.00 93.19 526 ALA A N 1
ATOM 4039 C CA . ALA A 1 526 ? -52.486 -6.209 24.305 1.00 93.19 526 ALA A CA 1
ATOM 4040 C C . ALA A 1 526 ? -51.174 -5.407 24.211 1.00 93.19 526 ALA A C 1
ATOM 4042 O O . ALA A 1 526 ? -50.300 -5.556 25.067 1.00 93.19 526 ALA A O 1
ATOM 4043 N N . PHE A 1 527 ? -51.056 -4.520 23.215 1.00 91.75 527 PHE A N 1
ATOM 4044 C CA . PHE A 1 527 ? -49.903 -3.634 23.033 1.00 91.75 527 PHE A CA 1
ATOM 4045 C C . PHE A 1 527 ? -49.985 -2.322 23.824 1.00 91.75 527 PHE A C 1
ATOM 4047 O O . PHE A 1 527 ? -49.023 -1.552 23.787 1.00 91.75 527 PHE A O 1
ATOM 4054 N N . SER A 1 528 ? -51.088 -2.049 24.532 1.00 95.25 528 SER A N 1
ATOM 4055 C CA . SER A 1 528 ? -51.211 -0.840 25.356 1.00 95.25 528 SER A CA 1
ATOM 4056 C C . SER A 1 528 ? -50.199 -0.858 26.500 1.00 95.25 528 SER A C 1
ATOM 4058 O O . SER A 1 528 ? -49.775 -1.921 26.974 1.00 95.25 528 SER A O 1
ATOM 4060 N N . TRP A 1 529 ? -49.805 0.325 26.978 1.00 93.12 529 TRP A N 1
ATOM 4061 C CA . TRP A 1 529 ? -48.771 0.439 28.009 1.00 93.12 529 TRP A CA 1
ATOM 4062 C C . TRP A 1 529 ? -49.092 -0.390 29.261 1.00 93.12 529 TRP A C 1
ATOM 4064 O O . TRP A 1 529 ? -48.229 -1.089 29.795 1.00 93.12 529 TRP A O 1
ATOM 4074 N N . ASN A 1 530 ? -50.345 -0.339 29.714 1.00 92.81 530 ASN A N 1
ATOM 4075 C CA . ASN A 1 530 ? -50.778 -1.017 30.935 1.00 92.81 530 ASN A CA 1
ATOM 4076 C C . ASN A 1 530 ? -50.705 -2.545 30.812 1.00 92.81 530 ASN A C 1
ATOM 4078 O O . ASN A 1 530 ? -50.388 -3.216 31.794 1.00 92.81 530 ASN A O 1
ATOM 4082 N N . ASN A 1 531 ? -50.940 -3.086 29.615 1.00 93.69 531 ASN A N 1
ATOM 4083 C CA . ASN A 1 531 ? -50.907 -4.525 29.365 1.00 93.69 531 ASN A CA 1
ATOM 4084 C C . ASN A 1 531 ? -49.488 -5.042 29.096 1.00 93.69 531 ASN A C 1
ATOM 4086 O O . ASN A 1 531 ? -49.164 -6.167 29.483 1.00 93.69 531 ASN A O 1
ATOM 4090 N N . ILE A 1 532 ? -48.613 -4.225 28.498 1.00 92.06 532 ILE A N 1
ATOM 4091 C CA . ILE A 1 532 ? -47.232 -4.622 28.193 1.00 92.06 532 ILE A CA 1
ATOM 4092 C C . ILE A 1 532 ? -46.266 -4.416 29.373 1.00 92.06 532 ILE A C 1
ATOM 4094 O O . ILE A 1 532 ? -45.286 -5.154 29.516 1.00 92.06 532 ILE A O 1
ATOM 4098 N N . LEU A 1 533 ? -46.541 -3.451 30.259 1.00 91.19 533 LEU A N 1
ATOM 4099 C CA . LEU A 1 533 ? -45.691 -3.130 31.411 1.00 91.19 533 LEU A CA 1
ATOM 4100 C C . LEU A 1 533 ? -45.396 -4.346 32.317 1.00 91.19 533 LEU A C 1
ATOM 4102 O O . LEU A 1 533 ? -44.223 -4.534 32.657 1.00 91.19 533 LEU A O 1
ATOM 4106 N N . PRO A 1 534 ? -46.366 -5.221 32.660 1.00 91.12 534 PRO A N 1
ATOM 4107 C CA . PRO A 1 534 ? -46.090 -6.439 33.422 1.00 91.12 534 PRO A CA 1
ATOM 4108 C C . PRO A 1 534 ? -45.044 -7.353 32.769 1.00 91.12 534 PRO A C 1
ATOM 4110 O O . PRO A 1 534 ? -44.245 -7.975 33.470 1.00 91.12 534 PRO A O 1
ATOM 4113 N N . PHE A 1 535 ? -44.990 -7.422 31.434 1.00 89.44 535 PHE A N 1
ATOM 4114 C CA . PHE A 1 535 ? -43.966 -8.194 30.724 1.00 89.44 535 PHE A CA 1
ATOM 4115 C C . PHE A 1 535 ? -42.593 -7.530 30.831 1.00 89.44 535 PHE A C 1
ATOM 4117 O O . PHE A 1 535 ? -41.599 -8.206 31.108 1.00 89.44 535 PHE A O 1
ATOM 4124 N N . PHE A 1 536 ? -42.530 -6.202 30.706 1.00 90.19 536 PHE A N 1
ATOM 4125 C CA . PHE A 1 536 ? -41.286 -5.458 30.907 1.00 90.19 536 PHE A CA 1
ATOM 4126 C C . PHE A 1 536 ? -40.758 -5.533 32.341 1.00 90.19 536 PHE A C 1
ATOM 4128 O O . PHE A 1 536 ? -39.542 -5.496 32.539 1.00 90.19 536 PHE A O 1
ATOM 4135 N N . GLN A 1 537 ? -41.636 -5.649 33.336 1.00 90.38 537 GLN A N 1
ATOM 4136 C CA . GLN A 1 537 ? -41.264 -5.786 34.745 1.00 90.38 537 GLN A CA 1
ATOM 4137 C C . GLN A 1 537 ? -40.675 -7.163 35.082 1.00 90.38 537 GLN A C 1
ATOM 4139 O O . GLN A 1 537 ? -39.863 -7.251 35.999 1.00 90.38 537 GLN A O 1
ATOM 4144 N N . ARG A 1 538 ? -41.038 -8.226 34.349 1.00 89.50 538 ARG A N 1
ATOM 4145 C CA . ARG A 1 538 ? -40.561 -9.602 34.606 1.00 89.50 538 ARG A CA 1
ATOM 4146 C C . ARG A 1 538 ? -39.093 -9.833 34.254 1.00 89.50 538 ARG A C 1
ATOM 4148 O O . ARG A 1 538 ? -38.471 -10.724 34.816 1.00 89.50 538 ARG A O 1
ATOM 4155 N N . SER A 1 539 ? -38.551 -9.086 33.295 1.00 89.00 539 SER A N 1
ATOM 4156 C CA . SER A 1 539 ? -37.201 -9.320 32.769 1.00 89.00 539 SER A CA 1
ATOM 4157 C C . SER A 1 539 ? -36.062 -8.804 33.669 1.00 89.00 539 SER A C 1
ATOM 4159 O O . SER A 1 539 ? -35.110 -9.562 33.884 1.00 89.00 539 SER A O 1
ATOM 4161 N N . PRO A 1 540 ? -36.101 -7.558 34.184 1.00 92.25 540 PRO A N 1
ATOM 4162 C CA . PRO A 1 540 ? -34.991 -6.998 34.941 1.00 92.25 540 PRO A CA 1
ATOM 4163 C C . PRO A 1 540 ? -35.038 -7.346 36.435 1.00 92.25 540 PRO A C 1
ATOM 4165 O O . PRO A 1 540 ? -36.090 -7.312 37.067 1.00 92.25 540 PRO A O 1
ATOM 4168 N N . ARG A 1 541 ? -33.872 -7.613 37.023 1.00 91.56 541 ARG A N 1
ATOM 4169 C CA . ARG A 1 541 ? -33.582 -7.459 38.450 1.00 91.56 541 ARG A CA 1
ATOM 4170 C C . ARG A 1 541 ? -32.966 -6.082 38.648 1.00 91.56 541 ARG A C 1
ATOM 4172 O O . ARG A 1 541 ? -31.870 -5.808 38.163 1.00 91.56 541 ARG A O 1
ATOM 4179 N N . PHE A 1 542 ? -33.711 -5.214 39.319 1.00 91.56 542 PHE A N 1
ATOM 4180 C CA . PHE A 1 542 ? -33.321 -3.827 39.514 1.00 91.56 542 PHE A CA 1
ATOM 4181 C C . PHE A 1 542 ? -32.574 -3.635 40.835 1.00 91.56 542 PHE A C 1
ATOM 4183 O O . PHE A 1 542 ? -33.076 -4.018 41.891 1.00 91.56 542 PHE A O 1
ATOM 4190 N N . THR A 1 543 ? -31.410 -2.989 40.772 1.00 90.19 543 THR A N 1
ATOM 4191 C CA . THR A 1 543 ? -30.647 -2.567 41.953 1.00 90.19 543 THR A CA 1
ATOM 4192 C C . THR A 1 543 ? -30.693 -1.041 42.071 1.00 90.19 543 THR A C 1
ATOM 4194 O O . THR A 1 543 ? -30.212 -0.349 41.163 1.00 90.19 543 THR A O 1
ATOM 4197 N N . PRO A 1 544 ? -31.244 -0.492 43.170 1.00 88.81 544 PRO A N 1
ATOM 4198 C CA . PRO A 1 544 ? -31.396 0.948 43.341 1.00 88.81 544 PRO A CA 1
ATOM 4199 C C . PRO A 1 544 ? -30.041 1.670 43.475 1.00 88.81 544 PRO A C 1
ATOM 4201 O O . PRO A 1 544 ? -29.045 1.065 43.883 1.00 88.81 544 PRO A O 1
ATOM 4204 N N . PRO A 1 545 ? -29.981 2.976 43.149 1.00 88.00 545 PRO A N 1
ATOM 4205 C CA . PRO A 1 545 ? -28.776 3.781 43.310 1.00 88.00 545 PRO A CA 1
ATOM 4206 C C . PRO A 1 545 ? -28.375 3.888 44.786 1.00 88.00 545 PRO A C 1
ATOM 4208 O O . PRO A 1 545 ? -29.212 4.094 45.666 1.00 88.00 545 PRO A O 1
ATOM 4211 N N . ASN A 1 546 ? -27.073 3.810 45.060 1.00 85.62 546 ASN A N 1
ATOM 4212 C CA . ASN A 1 546 ? -26.546 3.955 46.412 1.00 85.62 546 ASN A CA 1
ATOM 4213 C C . ASN A 1 546 ? -26.111 5.403 46.678 1.00 85.62 546 ASN A C 1
ATOM 4215 O O . ASN A 1 546 ? -25.017 5.812 46.284 1.00 85.62 546 ASN A O 1
ATOM 4219 N N . ALA A 1 547 ? -26.948 6.154 47.400 1.00 83.38 547 ALA A N 1
ATOM 4220 C CA . ALA A 1 547 ? -26.714 7.563 47.725 1.00 83.38 547 ALA A CA 1
ATOM 4221 C C . ALA A 1 547 ? -25.391 7.823 48.474 1.00 83.38 547 ALA A C 1
ATOM 4223 O O . ALA A 1 547 ? -24.819 8.905 48.353 1.00 83.38 547 ALA A O 1
ATOM 4224 N N . ARG A 1 548 ? -24.876 6.838 49.231 1.00 82.12 548 ARG A N 1
ATOM 4225 C CA . ARG A 1 548 ? -23.590 6.971 49.940 1.00 82.12 548 ARG A CA 1
ATOM 4226 C C . ARG A 1 548 ? -22.405 6.991 48.980 1.00 82.12 548 ARG A C 1
ATOM 4228 O O . ARG A 1 548 ? -21.422 7.667 49.252 1.00 82.12 548 ARG A O 1
ATOM 4235 N N . LEU A 1 549 ? -22.494 6.252 47.875 1.00 81.19 549 LEU A N 1
ATOM 4236 C CA . LEU A 1 549 ? -21.410 6.135 46.896 1.00 81.19 549 LEU A CA 1
ATOM 4237 C C . LEU A 1 549 ? -21.414 7.291 45.890 1.00 81.19 549 LEU A C 1
ATOM 4239 O O . LEU A 1 549 ? -20.355 7.712 45.437 1.00 81.19 549 LEU A O 1
ATOM 4243 N N . THR A 1 550 ? -22.590 7.840 45.582 1.00 78.62 550 THR A N 1
ATOM 4244 C CA . THR A 1 550 ? -22.750 8.959 44.640 1.00 78.62 550 THR A CA 1
ATOM 4245 C C . THR A 1 550 ? -22.515 10.335 45.272 1.00 78.62 550 THR A C 1
ATOM 4247 O O . THR A 1 550 ? -22.394 11.322 44.544 1.00 78.62 550 THR A O 1
ATOM 4250 N N . GLY A 1 551 ? -22.435 10.416 46.606 1.00 75.06 551 GLY A N 1
ATOM 4251 C CA . GLY A 1 551 ? -22.258 11.666 47.356 1.00 75.06 551 GLY A CA 1
ATOM 4252 C C . GLY A 1 551 ? -23.564 12.387 47.721 1.00 75.06 551 GLY A C 1
ATOM 4253 O O . GLY A 1 551 ? -23.514 13.529 48.168 1.00 75.06 551 GLY A O 1
ATOM 4254 N N . GLY A 1 552 ? -24.724 11.739 47.556 1.00 76.75 552 GLY A N 1
ATOM 4255 C CA . GLY A 1 552 ? -26.031 12.276 47.953 1.00 76.75 552 GLY A CA 1
ATOM 4256 C C . GLY A 1 552 ? -26.552 13.442 47.097 1.00 76.75 552 GLY A C 1
ATOM 4257 O O . GLY A 1 552 ? -25.957 13.834 46.092 1.00 76.75 552 GLY A O 1
ATOM 4258 N N . GLY A 1 553 ? -27.727 13.967 47.459 1.00 79.44 553 GLY A N 1
ATOM 4259 C CA . GLY A 1 553 ? -28.340 15.141 46.818 1.00 79.44 553 GLY A CA 1
ATOM 4260 C C . GLY A 1 553 ? -28.559 15.001 45.303 1.00 79.44 553 GLY A C 1
ATOM 4261 O O . GLY A 1 553 ? -28.969 13.948 44.809 1.00 79.44 553 GLY A O 1
ATOM 4262 N N . ASN A 1 554 ? -28.237 16.057 44.544 1.00 76.38 554 ASN A N 1
ATOM 4263 C CA . ASN A 1 554 ? -28.412 16.122 43.081 1.00 76.38 554 ASN A CA 1
ATOM 4264 C C . ASN A 1 554 ? -27.552 15.121 42.287 1.00 76.38 554 ASN A C 1
ATOM 4266 O O . ASN A 1 554 ? -27.772 14.914 41.091 1.00 76.38 554 ASN A O 1
ATOM 4270 N N . ARG A 1 555 ? -26.610 14.448 42.951 1.00 80.56 555 ARG A N 1
ATOM 4271 C CA . ARG A 1 555 ? -25.762 13.408 42.358 1.00 80.56 555 ARG A CA 1
ATOM 4272 C C . ARG A 1 555 ? -26.426 12.032 42.350 1.00 80.56 555 ARG A C 1
ATOM 4274 O O . ARG A 1 555 ? -25.918 11.116 41.718 1.00 80.56 555 ARG A O 1
ATOM 4281 N N . THR A 1 556 ? -27.543 11.861 43.056 1.00 84.75 556 THR A N 1
ATOM 4282 C CA . THR A 1 556 ? -28.259 10.579 43.116 1.00 84.75 556 THR A CA 1
ATOM 4283 C C . THR A 1 556 ? -29.398 10.550 42.099 1.00 84.75 556 THR A C 1
ATOM 4285 O O . THR A 1 556 ? -30.105 11.540 41.893 1.00 84.75 556 THR A O 1
ATOM 4288 N N . ALA A 1 557 ? -29.560 9.406 41.435 1.00 85.56 557 ALA A N 1
ATOM 4289 C CA . ALA A 1 557 ? -30.625 9.197 40.467 1.00 85.56 557 ALA A CA 1
ATOM 4290 C C . ALA A 1 557 ? -32.000 9.105 41.138 1.00 85.56 557 ALA A C 1
ATOM 4292 O O . ALA A 1 557 ? -32.159 8.397 42.130 1.00 85.56 557 ALA A O 1
ATOM 4293 N N . HIS A 1 558 ? -32.988 9.790 40.559 1.00 86.94 558 HIS A N 1
ATOM 4294 C CA . HIS A 1 558 ? -34.398 9.578 40.878 1.00 86.94 558 HIS A CA 1
ATOM 4295 C C . HIS A 1 558 ? -34.922 8.432 40.019 1.00 86.94 558 HIS A C 1
ATOM 4297 O O . HIS A 1 558 ? -34.530 8.294 38.858 1.00 86.94 558 HIS A O 1
ATOM 4303 N N . TYR A 1 559 ? -35.776 7.600 40.602 1.00 88.25 559 TYR A N 1
ATOM 4304 C CA . TYR A 1 559 ? -36.362 6.456 39.921 1.00 88.25 559 TYR A CA 1
ATOM 4305 C C . TYR A 1 559 ? -37.723 6.123 40.528 1.00 88.25 559 TYR A C 1
ATOM 4307 O O . TYR A 1 559 ? -37.922 6.243 41.737 1.00 88.25 559 TYR A O 1
ATOM 4315 N N . ASN A 1 560 ? -38.633 5.641 39.690 1.00 88.12 560 ASN A N 1
ATOM 4316 C CA . ASN A 1 560 ? -39.900 5.077 40.120 1.00 88.12 560 ASN A CA 1
ATOM 4317 C C . ASN A 1 560 ? -39.760 3.562 40.350 1.00 88.12 560 ASN A C 1
ATOM 4319 O O . ASN A 1 560 ? -39.587 2.785 39.408 1.00 88.12 560 ASN A O 1
ATOM 4323 N N . ALA A 1 561 ? -39.852 3.127 41.609 1.00 85.38 561 ALA A N 1
ATOM 4324 C CA . ALA A 1 561 ? -39.720 1.716 41.980 1.00 85.38 561 ALA A CA 1
ATOM 4325 C C . ALA A 1 561 ? -40.804 0.822 41.350 1.00 85.38 561 ALA A C 1
ATOM 4327 O O . ALA A 1 561 ? -40.539 -0.339 41.049 1.00 85.38 561 ALA A O 1
ATOM 4328 N N . THR A 1 562 ? -41.998 1.366 41.081 1.00 87.56 562 THR A N 1
ATOM 4329 C CA . THR A 1 562 ? -43.106 0.610 40.468 1.00 87.56 562 THR A CA 1
ATOM 4330 C C . THR A 1 562 ? -42.830 0.221 39.014 1.00 87.56 562 THR A C 1
ATOM 4332 O O . THR A 1 562 ? -43.491 -0.662 38.475 1.00 87.56 562 THR A O 1
ATOM 4335 N N . ALA A 1 563 ? -41.817 0.807 38.368 1.00 86.75 563 ALA A N 1
ATOM 4336 C CA . ALA A 1 563 ? -41.405 0.417 37.022 1.00 86.75 563 ALA A CA 1
ATOM 4337 C C . ALA A 1 563 ? -40.724 -0.968 36.974 1.00 86.75 563 ALA A C 1
ATOM 4339 O O . ALA A 1 563 ? -40.539 -1.523 35.885 1.00 86.75 563 ALA A O 1
ATOM 4340 N N . PHE A 1 564 ? -40.356 -1.550 38.117 1.00 89.62 564 PHE A N 1
ATOM 4341 C CA . PHE A 1 564 ? -39.626 -2.815 38.206 1.00 89.62 564 PHE A CA 1
ATOM 4342 C C . PHE A 1 564 ? -40.362 -3.821 39.102 1.00 89.62 564 PHE A C 1
ATOM 4344 O O . PHE A 1 564 ? -41.045 -3.437 40.047 1.00 89.62 564 PHE A O 1
ATOM 4351 N N . SER A 1 565 ? -40.230 -5.121 38.810 1.00 88.12 565 SER A N 1
ATOM 4352 C CA . SER A 1 565 ? -40.778 -6.171 39.679 1.00 88.12 565 SER A CA 1
ATOM 4353 C C . SER A 1 565 ? -39.878 -6.414 40.891 1.00 88.12 565 SER A C 1
ATOM 4355 O O . SER A 1 565 ? -38.658 -6.496 40.750 1.00 88.12 565 SER A O 1
ATOM 4357 N N . ALA A 1 566 ? -40.484 -6.645 42.059 1.00 79.12 566 ALA A N 1
ATOM 4358 C CA . ALA A 1 566 ? -39.775 -7.071 43.266 1.00 79.12 566 ALA A CA 1
ATOM 4359 C C . ALA A 1 566 ? -39.193 -8.494 43.156 1.00 79.12 566 ALA A C 1
ATOM 4361 O O . ALA A 1 566 ? -38.142 -8.770 43.729 1.00 79.12 566 ALA A O 1
ATOM 4362 N N . SER A 1 567 ? -39.843 -9.397 42.408 1.00 80.75 567 SER A N 1
ATOM 4363 C CA . SER A 1 567 ? -39.337 -10.764 42.192 1.00 80.75 567 SER A CA 1
ATOM 4364 C C . SER A 1 567 ? -38.098 -10.799 41.290 1.00 80.75 567 SER A C 1
ATOM 4366 O O . SER A 1 567 ? -37.238 -11.665 41.459 1.00 80.75 567 SER A O 1
ATOM 4368 N N . GLY A 1 568 ? -37.992 -9.817 40.385 1.00 81.31 568 GLY A N 1
ATOM 4369 C CA . GLY A 1 568 ? -36.911 -9.652 39.418 1.00 81.31 568 GLY A CA 1
ATOM 4370 C C . GLY A 1 568 ? -36.788 -10.789 38.394 1.00 81.31 568 GLY A C 1
ATOM 4371 O O . GLY A 1 568 ? -37.238 -11.913 38.604 1.00 81.31 568 GLY A O 1
ATOM 4372 N N . GLY A 1 569 ? -36.141 -10.493 37.269 1.00 89.06 569 GLY A N 1
ATOM 4373 C CA . GLY A 1 569 ? -35.714 -11.499 36.293 1.00 89.06 569 GLY A CA 1
ATOM 4374 C C . GLY A 1 569 ? -34.194 -11.696 36.278 1.00 89.06 569 GLY A C 1
ATOM 4375 O O . GLY A 1 569 ? -33.500 -11.274 37.206 1.00 89.06 569 GLY A O 1
ATOM 4376 N N . PRO A 1 570 ? -33.636 -12.361 35.255 1.00 89.69 570 PRO A N 1
ATOM 4377 C CA . PRO A 1 570 ? -32.194 -12.578 35.174 1.00 89.69 570 PRO A CA 1
ATOM 4378 C C . PRO A 1 570 ? -31.412 -11.310 34.781 1.00 89.69 570 PRO A C 1
ATOM 4380 O O . PRO A 1 570 ? -30.239 -11.200 35.128 1.00 89.69 570 PRO A O 1
ATOM 4383 N N . LEU A 1 571 ? -32.031 -10.338 34.093 1.00 92.44 571 LEU A N 1
ATOM 4384 C CA . LEU A 1 571 ? -31.336 -9.158 33.559 1.00 92.44 571 LEU A CA 1
ATOM 4385 C C . LEU A 1 571 ? -30.978 -8.156 34.651 1.00 92.44 571 LEU A C 1
ATOM 4387 O O . LEU A 1 571 ? -31.850 -7.496 35.198 1.00 92.44 571 LEU A O 1
ATOM 4391 N N . GLN A 1 572 ? -29.690 -7.973 34.919 1.00 91.75 572 GLN A N 1
ATOM 4392 C CA . GLN A 1 572 ? -29.233 -6.989 35.899 1.00 91.75 572 GLN A CA 1
ATOM 4393 C C . GLN A 1 572 ? -29.369 -5.569 35.344 1.00 91.75 572 GLN A C 1
ATOM 4395 O O . GLN A 1 572 ? -28.782 -5.239 34.310 1.00 91.75 572 GLN A O 1
ATOM 4400 N N . VAL A 1 573 ? -30.126 -4.724 36.042 1.00 92.88 573 VAL A N 1
ATOM 4401 C CA . VAL A 1 573 ? -30.293 -3.302 35.720 1.00 92.88 573 VAL A CA 1
ATOM 4402 C C . VAL A 1 573 ? -29.972 -2.485 36.960 1.00 92.88 573 VAL A C 1
ATOM 4404 O O . VAL A 1 573 ? -30.587 -2.663 38.008 1.00 92.88 573 VAL A O 1
ATOM 4407 N N . SER A 1 574 ? -29.005 -1.578 36.861 1.00 91.25 574 SER A N 1
ATOM 4408 C CA . SER A 1 574 ? -28.580 -0.777 38.007 1.00 91.25 574 SER A CA 1
ATOM 4409 C C . SER A 1 574 ? -28.067 0.602 37.607 1.00 91.25 574 SER A C 1
ATOM 4411 O O . SER A 1 574 ? -27.766 0.873 36.445 1.00 91.25 574 SER A O 1
ATOM 4413 N N . TYR A 1 575 ? -27.991 1.505 38.581 1.00 89.62 575 TYR A N 1
ATOM 4414 C CA . TYR A 1 575 ? -27.387 2.823 38.401 1.00 89.62 575 TYR A CA 1
ATOM 4415 C C . TYR A 1 575 ? -25.882 2.792 38.714 1.00 89.62 575 TYR A C 1
ATOM 4417 O O . TYR A 1 575 ? -25.450 2.026 39.583 1.00 89.62 575 TYR A O 1
ATOM 4425 N N . PRO A 1 576 ? -25.063 3.619 38.036 1.00 83.69 576 PRO A N 1
ATOM 4426 C CA . PRO A 1 576 ? -23.630 3.676 38.287 1.00 83.69 576 PRO A CA 1
ATOM 4427 C C . PRO A 1 576 ? -23.348 4.254 39.680 1.00 83.69 576 PRO A C 1
ATOM 4429 O O . PRO A 1 576 ? -23.998 5.196 40.125 1.00 83.69 576 PRO A O 1
ATOM 4432 N N . ASN A 1 577 ? -22.333 3.708 40.357 1.00 83.88 577 ASN A N 1
ATOM 4433 C CA . ASN A 1 577 ? -21.907 4.181 41.684 1.00 83.88 577 ASN A CA 1
ATOM 4434 C C . ASN A 1 577 ? -21.085 5.468 41.637 1.00 83.88 577 ASN A C 1
ATOM 4436 O O . ASN A 1 577 ? -20.861 6.085 42.671 1.00 83.88 577 ASN A O 1
ATOM 4440 N N . TYR A 1 578 ? -20.614 5.843 40.452 1.00 82.81 578 TYR A N 1
ATOM 4441 C CA . TYR A 1 578 ? -19.833 7.043 40.230 1.00 82.81 578 TYR A CA 1
ATOM 4442 C C . TYR A 1 578 ? -20.579 7.958 39.270 1.00 82.81 578 TYR A C 1
ATOM 4444 O O . TYR A 1 578 ? -21.065 7.521 38.225 1.00 82.81 578 TYR A O 1
ATOM 4452 N N . VAL A 1 579 ? -20.630 9.231 39.634 1.00 82.31 579 VAL A N 1
ATOM 4453 C CA . VAL A 1 579 ? -21.219 10.299 38.838 1.00 82.31 579 VAL A CA 1
ATOM 4454 C C . VAL A 1 579 ? -20.144 11.350 38.632 1.00 82.31 579 VAL A C 1
ATOM 4456 O O . VAL A 1 579 ? -19.484 11.750 39.592 1.00 82.31 579 VAL A O 1
ATOM 4459 N N . THR A 1 580 ? -19.952 11.770 37.385 1.00 84.12 580 THR A N 1
ATOM 4460 C CA . THR A 1 580 ? -19.004 12.832 37.038 1.00 84.12 580 THR A CA 1
ATOM 4461 C C . THR A 1 580 ? -19.496 14.174 37.565 1.00 84.12 580 THR A C 1
ATOM 4463 O O . THR A 1 580 ? -20.700 14.435 37.579 1.00 84.12 580 THR A O 1
ATOM 4466 N N . ASP A 1 581 ? -18.573 15.059 37.938 1.00 82.81 581 ASP A N 1
ATOM 4467 C CA . ASP A 1 581 ? -18.919 16.369 38.511 1.00 82.81 581 ASP A CA 1
ATOM 4468 C C . ASP A 1 581 ? -19.683 17.282 37.549 1.00 82.81 581 ASP A C 1
ATOM 4470 O O . ASP A 1 581 ? -20.411 18.166 37.983 1.00 82.81 581 ASP A O 1
ATOM 4474 N N . PHE A 1 582 ? -19.597 17.013 36.246 1.00 84.94 582 PHE A N 1
ATOM 4475 C CA . PHE A 1 582 ? -20.387 17.700 35.229 1.00 84.94 582 PHE A CA 1
ATOM 4476 C C . PHE A 1 582 ? -21.885 17.350 35.276 1.00 84.94 582 PHE A C 1
ATOM 4478 O O . PHE A 1 582 ? -22.724 18.182 34.939 1.00 84.94 582 PHE A O 1
ATOM 4485 N N . SER A 1 583 ? -22.247 16.126 35.675 1.00 85.62 583 SER A N 1
ATOM 4486 C CA . SER A 1 583 ? -23.625 15.636 35.520 1.00 85.62 583 SER A CA 1
ATOM 4487 C C . SER A 1 583 ? -24.664 16.428 36.334 1.00 85.62 583 SER A C 1
ATOM 4489 O O . SER A 1 583 ? -25.698 16.775 35.762 1.00 85.62 583 SER A O 1
ATOM 4491 N N . PRO A 1 584 ? -24.423 16.785 37.615 1.00 85.56 584 PRO A N 1
ATOM 4492 C CA . PRO A 1 584 ? -25.339 17.637 38.376 1.00 85.56 584 PRO A CA 1
ATOM 4493 C C . PRO A 1 584 ? -25.524 19.025 37.750 1.00 85.56 584 PRO A C 1
ATOM 4495 O O . PRO A 1 584 ? -26.658 19.483 37.635 1.00 85.56 584 PRO A O 1
ATOM 4498 N N . CYS A 1 585 ? -24.442 19.651 37.269 1.00 86.62 585 CYS A N 1
ATOM 4499 C CA . CYS A 1 585 ? -24.512 20.944 36.581 1.00 86.62 585 CYS A CA 1
ATOM 4500 C C . CYS A 1 585 ? -25.356 20.860 35.303 1.00 86.62 585 CYS A C 1
ATOM 4502 O O . CYS A 1 585 ? -26.122 21.772 35.007 1.00 86.62 585 CYS A O 1
ATOM 4504 N N . GLY A 1 586 ? -25.258 19.750 34.562 1.00 86.75 586 GLY A N 1
ATOM 4505 C CA . GLY A 1 586 ? -26.091 19.502 33.384 1.00 86.75 586 GLY A CA 1
ATOM 4506 C C . GLY A 1 586 ? -27.582 19.382 33.715 1.00 86.75 586 GLY A C 1
ATOM 4507 O O . GLY A 1 586 ? -28.412 19.932 32.993 1.00 86.75 586 GLY A O 1
ATOM 4508 N N . ILE A 1 587 ? -27.928 18.715 34.823 1.00 86.94 587 ILE A N 1
ATOM 4509 C CA . ILE A 1 587 ? -29.319 18.616 35.298 1.00 86.94 587 ILE A CA 1
ATOM 4510 C C . ILE A 1 587 ? -29.866 19.997 35.668 1.00 86.94 587 ILE A C 1
ATOM 4512 O O . ILE A 1 587 ? -30.980 20.332 35.276 1.00 86.94 587 ILE A O 1
ATOM 4516 N N . GLU A 1 588 ? -29.089 20.806 36.386 1.00 86.50 588 GLU A N 1
ATOM 4517 C CA . GLU A 1 588 ? -29.494 22.157 36.790 1.00 86.50 588 GLU A CA 1
ATOM 4518 C C . GLU A 1 588 ? -29.641 23.100 35.589 1.00 86.50 588 GLU A C 1
ATOM 4520 O O . GLU A 1 588 ? -30.638 23.814 35.491 1.00 86.50 588 GLU A O 1
ATOM 4525 N N . ALA A 1 589 ? -28.704 23.056 34.638 1.00 88.56 589 ALA A N 1
ATOM 4526 C CA . ALA A 1 589 ? -28.751 23.876 33.429 1.00 88.56 589 ALA A CA 1
ATOM 4527 C C . ALA A 1 589 ? -29.968 23.549 32.548 1.00 88.56 589 ALA A C 1
ATOM 4529 O O . ALA A 1 589 ? -30.673 24.454 32.102 1.00 88.56 589 ALA A O 1
ATOM 4530 N N . LEU A 1 590 ? -30.251 22.262 32.323 1.00 89.00 590 LEU A N 1
ATOM 4531 C CA . LEU A 1 590 ? -31.433 21.845 31.563 1.00 89.00 590 LEU A CA 1
ATOM 4532 C C . LEU A 1 590 ? -32.734 22.122 32.335 1.00 89.00 590 LEU A C 1
ATOM 4534 O O . LEU A 1 590 ? -33.736 22.492 31.722 1.00 89.00 590 LEU A O 1
ATOM 4538 N N . GLY A 1 591 ? -32.695 22.031 33.667 1.00 87.00 591 GLY A N 1
ATOM 4539 C CA . GLY A 1 591 ? -33.770 22.471 34.557 1.00 87.00 591 GLY A CA 1
ATOM 4540 C C . GLY A 1 591 ? -34.114 23.949 34.384 1.00 87.00 591 GLY A C 1
ATOM 4541 O O . GLY A 1 591 ? -35.281 24.291 34.195 1.00 87.00 591 GLY A O 1
ATOM 4542 N N . ALA A 1 592 ? -33.103 24.821 34.364 1.00 87.31 592 ALA A N 1
ATOM 4543 C CA . ALA A 1 592 ? -33.275 26.249 34.091 1.00 87.31 592 ALA A CA 1
ATOM 4544 C C . ALA A 1 592 ? -33.819 26.522 32.675 1.00 87.31 592 ALA A C 1
ATOM 4546 O O . ALA A 1 592 ? -34.537 27.496 32.467 1.00 87.31 592 ALA A O 1
ATOM 4547 N N . GLY A 1 593 ? -33.532 25.634 31.718 1.00 87.62 593 GLY A N 1
ATOM 4548 C CA . GLY A 1 593 ? -34.096 25.643 30.365 1.00 87.62 593 GLY A CA 1
ATOM 4549 C C . GLY A 1 593 ? -35.548 25.156 30.258 1.00 87.62 593 GLY A C 1
ATOM 4550 O O . GLY A 1 593 ? -36.053 25.032 29.145 1.00 87.62 593 GLY A O 1
ATOM 4551 N N . GLY A 1 594 ? -36.220 24.864 31.379 1.00 88.44 594 GLY A N 1
ATOM 4552 C CA . GLY A 1 594 ? -37.626 24.448 31.421 1.00 88.44 594 GLY A CA 1
ATOM 4553 C C . GLY A 1 594 ? -37.856 22.933 31.394 1.00 88.44 594 GLY A C 1
ATOM 4554 O O . GLY A 1 594 ? -39.008 22.496 31.406 1.00 88.44 594 GLY A O 1
ATOM 4555 N N . PHE A 1 595 ? -36.801 22.112 31.395 1.00 86.19 595 PHE A N 1
ATOM 4556 C CA . PHE A 1 595 ? -36.940 20.656 31.452 1.00 86.19 595 PHE A CA 1
ATOM 4557 C C . PHE A 1 595 ? -36.932 20.162 32.901 1.00 86.19 595 PHE A C 1
ATOM 4559 O O . PHE A 1 595 ? -35.892 20.112 33.553 1.00 86.19 595 PHE A O 1
ATOM 4566 N N . GLY A 1 596 ? -38.098 19.755 33.405 1.00 84.69 596 GLY A N 1
ATOM 4567 C CA . GLY A 1 596 ? -38.228 19.182 34.748 1.00 84.69 596 GLY A CA 1
ATOM 4568 C C . GLY A 1 596 ? -37.382 17.918 34.961 1.00 84.69 596 GLY A C 1
ATOM 4569 O O . GLY A 1 596 ? -36.969 17.244 34.015 1.00 84.69 596 GLY A O 1
ATOM 4570 N N . ARG A 1 597 ? -37.128 17.569 36.226 1.00 84.75 597 ARG A N 1
ATOM 4571 C CA . ARG A 1 597 ? -36.388 16.351 36.582 1.00 84.75 597 ARG A CA 1
ATOM 4572 C C . ARG A 1 597 ? -37.289 15.122 36.426 1.00 84.75 597 ARG A C 1
ATOM 4574 O O . ARG A 1 597 ? -38.378 15.094 36.989 1.00 84.75 597 ARG A O 1
ATOM 4581 N N . ALA A 1 598 ? -36.833 14.120 35.679 1.00 86.88 598 ALA A N 1
ATOM 4582 C CA . ALA A 1 598 ? -37.591 12.894 35.432 1.00 86.88 598 ALA A CA 1
ATOM 4583 C C . ALA A 1 598 ? -37.437 11.884 36.584 1.00 86.88 598 ALA A C 1
ATOM 4585 O O . ALA A 1 598 ? -36.352 11.741 37.157 1.00 86.88 598 ALA A O 1
ATOM 4586 N N . GLU A 1 599 ? -38.493 11.117 36.874 1.00 85.31 599 GLU A N 1
ATOM 4587 C CA . GLU A 1 599 ? -38.491 10.016 37.857 1.00 85.31 599 GLU A CA 1
ATOM 4588 C C . GLU A 1 599 ? -37.941 8.701 37.265 1.00 85.31 599 GLU A C 1
ATOM 4590 O O . GLU A 1 599 ? -38.435 7.597 37.511 1.00 85.31 599 GLU A O 1
ATOM 4595 N N . GLY A 1 600 ? -36.871 8.824 36.480 1.00 85.56 600 GLY A N 1
ATOM 4596 C CA . GLY A 1 600 ? -36.296 7.748 35.677 1.00 85.56 600 GLY A CA 1
ATOM 4597 C C . GLY A 1 600 ? -36.946 7.618 34.297 1.00 85.56 600 GLY A C 1
ATOM 4598 O O . GLY A 1 600 ? -37.887 8.321 33.961 1.00 85.56 600 GLY A O 1
ATOM 4599 N N . PHE A 1 601 ? -36.406 6.707 33.484 1.00 89.12 601 PHE A N 1
ATOM 4600 C CA . PHE A 1 601 ? -36.775 6.541 32.067 1.00 89.12 601 PHE A CA 1
ATOM 4601 C C . PHE A 1 601 ? -37.347 5.144 31.758 1.00 89.12 601 PHE A C 1
ATOM 4603 O O . PHE A 1 601 ? -37.288 4.649 30.630 1.00 89.12 601 PHE A O 1
ATOM 4610 N N . ALA A 1 602 ? -37.861 4.462 32.786 1.00 89.00 602 ALA A N 1
ATOM 4611 C CA . ALA A 1 602 ? -38.371 3.091 32.692 1.00 89.00 602 ALA A CA 1
ATOM 4612 C C . ALA A 1 602 ? -39.889 2.977 32.927 1.00 89.00 602 ALA A C 1
ATOM 4614 O O . ALA A 1 602 ? -40.462 1.916 32.674 1.00 89.00 602 ALA A O 1
ATOM 4615 N N . ASP A 1 603 ? -40.547 4.035 33.396 1.00 86.56 603 ASP A N 1
ATOM 4616 C CA . ASP A 1 603 ? -41.982 4.076 33.711 1.00 86.56 603 ASP A CA 1
ATOM 4617 C C . ASP A 1 603 ? -42.852 4.558 32.533 1.00 86.56 603 ASP A C 1
ATOM 4619 O O . ASP A 1 603 ? -44.071 4.673 32.668 1.00 86.56 603 ASP A O 1
ATOM 4623 N N . GLY A 1 604 ? -42.229 4.827 31.381 1.00 86.69 604 GLY A N 1
ATOM 4624 C CA . GLY A 1 604 ? -42.884 5.273 30.154 1.00 86.69 604 GLY A CA 1
ATOM 4625 C C . GLY A 1 604 ? -43.042 6.791 30.035 1.00 86.69 604 GLY A C 1
ATOM 4626 O O . GLY A 1 604 ? -43.591 7.249 29.028 1.00 86.69 604 GLY A O 1
ATOM 4627 N N . ASN A 1 605 ? -42.568 7.581 31.004 1.00 88.38 605 ASN A N 1
ATOM 4628 C CA . ASN A 1 605 ? -42.456 9.029 30.862 1.00 88.38 605 ASN A CA 1
ATOM 4629 C C . ASN A 1 605 ? -41.004 9.419 30.546 1.00 88.38 605 ASN A C 1
ATOM 4631 O O . ASN A 1 605 ? -40.124 9.341 31.394 1.00 88.38 605 ASN A O 1
ATOM 4635 N N . LEU A 1 606 ? -40.751 9.826 29.301 1.00 87.19 606 LEU A N 1
ATOM 4636 C CA . LEU A 1 606 ? -39.402 10.159 28.826 1.00 87.19 606 LEU A CA 1
ATOM 4637 C C . LEU A 1 606 ? -39.111 11.665 28.832 1.00 87.19 606 LEU A C 1
ATOM 4639 O O . LEU A 1 606 ? -38.016 12.076 28.457 1.00 87.19 606 LEU A O 1
ATOM 4643 N N . MET A 1 607 ? -40.081 12.489 29.233 1.00 87.31 607 MET A N 1
ATOM 4644 C CA . MET A 1 607 ? -39.913 13.937 29.270 1.00 87.31 607 MET A CA 1
ATOM 4645 C C . MET A 1 607 ? -39.198 14.360 30.549 1.00 87.31 607 MET A C 1
ATOM 4647 O O . MET A 1 607 ? -39.686 14.120 31.652 1.00 87.31 607 MET A O 1
ATOM 4651 N N . GLY A 1 608 ? -38.066 15.040 30.385 1.00 87.88 608 GLY A N 1
ATOM 4652 C CA . GLY A 1 608 ? -37.306 15.633 31.478 1.00 87.88 608 GLY A CA 1
ATOM 4653 C C . GLY A 1 608 ? -35.837 15.232 31.473 1.00 87.88 608 GLY A C 1
ATOM 4654 O O . GLY A 1 608 ? -35.313 14.700 30.496 1.00 87.88 608 GLY A O 1
ATOM 4655 N N . VAL A 1 609 ? -35.167 15.514 32.587 1.00 88.31 609 VAL A N 1
ATOM 4656 C CA . VAL A 1 609 ? -33.723 15.322 32.750 1.00 88.31 609 VAL A CA 1
ATOM 4657 C C . VAL A 1 609 ? -33.455 14.410 33.934 1.00 88.31 609 VAL A C 1
ATOM 4659 O O . VAL A 1 609 ? -34.047 14.559 35.002 1.00 88.31 609 VAL A O 1
ATOM 4662 N N . GLY A 1 610 ? -32.532 13.470 33.774 1.00 88.00 610 GLY A N 1
ATOM 4663 C CA . GLY A 1 610 ? -32.182 12.548 34.839 1.00 88.00 610 GLY A CA 1
ATOM 4664 C C . GLY A 1 610 ? -31.041 11.623 34.457 1.00 88.00 610 GLY A C 1
ATOM 4665 O O . GLY A 1 610 ? -30.511 11.662 33.348 1.00 88.00 610 GLY A O 1
ATOM 4666 N N . TYR A 1 611 ? -30.673 10.767 35.402 1.00 87.94 611 TYR A N 1
ATOM 4667 C CA . TYR A 1 611 ? -29.709 9.704 35.165 1.00 87.94 611 TYR A CA 1
ATOM 4668 C C . TYR A 1 611 ? -30.414 8.485 34.577 1.00 87.94 611 TYR A C 1
ATOM 4670 O O . TYR A 1 611 ? -31.548 8.170 34.942 1.00 87.94 611 TYR A O 1
ATOM 4678 N N . ASN A 1 612 ? -29.707 7.762 33.715 1.00 89.00 612 ASN A N 1
ATOM 4679 C CA . ASN A 1 612 ? -30.203 6.526 33.132 1.00 89.00 612 ASN A CA 1
ATOM 4680 C C . ASN A 1 612 ? -29.687 5.303 33.901 1.00 89.00 612 ASN A C 1
ATOM 4682 O O . ASN A 1 612 ? -28.527 5.303 34.330 1.00 89.00 612 ASN A O 1
ATOM 4686 N N . PRO A 1 613 ? -30.509 4.254 34.061 1.00 90.94 613 PRO A N 1
ATOM 4687 C CA . PRO A 1 613 ? -30.014 2.966 34.506 1.00 90.94 613 PRO A CA 1
ATOM 4688 C C . PRO A 1 613 ? -29.262 2.267 33.367 1.00 90.94 613 PRO A C 1
ATOM 4690 O O . PRO A 1 613 ? -29.503 2.512 32.181 1.00 90.94 613 PRO A O 1
ATOM 4693 N N . PHE A 1 614 ? -28.354 1.371 33.735 1.00 92.19 614 PHE A N 1
ATOM 4694 C CA . PHE A 1 614 ? -27.544 0.603 32.801 1.00 92.19 614 PHE A CA 1
ATOM 4695 C C . PHE A 1 614 ? -27.672 -0.906 33.051 1.00 92.19 614 PHE A C 1
ATOM 4697 O O . PHE A 1 614 ? -27.899 -1.355 34.175 1.00 92.19 614 PHE A O 1
ATOM 4704 N N . THR A 1 615 ? -27.483 -1.703 32.001 1.00 93.38 615 THR A N 1
ATOM 4705 C CA . THR A 1 615 ? -27.481 -3.169 32.031 1.00 93.38 615 THR A CA 1
ATOM 4706 C C . THR A 1 615 ? -26.110 -3.703 32.456 1.00 93.38 615 THR A C 1
ATOM 4708 O O . THR A 1 615 ? -25.309 -4.160 31.631 1.00 93.38 615 THR A O 1
ATOM 4711 N N . PHE A 1 616 ? -25.806 -3.614 33.748 1.00 91.00 616 PHE A N 1
ATOM 4712 C CA . PHE A 1 616 ? -24.610 -4.212 34.338 1.00 91.00 616 PHE A CA 1
ATOM 4713 C C . PHE A 1 616 ? -24.905 -4.783 35.724 1.00 91.00 616 PHE A C 1
ATOM 4715 O O . PHE A 1 616 ? -25.767 -4.289 36.458 1.00 91.00 616 PHE A O 1
ATOM 4722 N N . ASP A 1 617 ? -24.154 -5.821 36.073 1.00 86.62 617 ASP A N 1
ATOM 4723 C CA . ASP A 1 617 ? -24.192 -6.463 37.378 1.00 86.62 617 ASP A CA 1
ATOM 4724 C C . ASP A 1 617 ? -23.526 -5.556 38.420 1.00 86.62 617 ASP A C 1
ATOM 4726 O O . ASP A 1 617 ? -22.345 -5.202 38.317 1.00 86.62 617 ASP A O 1
ATOM 4730 N N . HIS A 1 618 ? -24.296 -5.167 39.434 1.00 80.69 618 HIS A N 1
ATOM 4731 C CA . HIS A 1 618 ? -23.822 -4.259 40.466 1.00 80.69 618 HIS A CA 1
ATOM 4732 C C . HIS A 1 618 ? -22.741 -4.877 41.364 1.00 80.69 618 HIS A C 1
ATOM 4734 O O . HIS A 1 618 ? -21.906 -4.132 41.878 1.00 80.69 618 HIS A O 1
ATOM 4740 N N . GLU A 1 619 ? -22.723 -6.194 41.552 1.00 78.81 619 GLU A N 1
ATOM 4741 C CA . GLU A 1 619 ? -21.744 -6.891 42.391 1.00 78.81 619 GLU A CA 1
ATOM 4742 C C . GLU A 1 619 ? -20.488 -7.223 41.590 1.00 78.81 619 GLU A C 1
ATOM 4744 O O . GLU A 1 619 ? -19.378 -6.864 41.985 1.00 78.81 619 GLU A O 1
ATOM 4749 N N . ARG A 1 620 ? -20.662 -7.843 40.418 1.00 81.44 620 ARG A N 1
ATOM 4750 C CA . ARG A 1 620 ? -19.542 -8.300 39.577 1.00 81.44 620 ARG A CA 1
ATOM 4751 C C . ARG A 1 620 ? -18.911 -7.192 38.742 1.00 81.44 620 ARG A C 1
ATOM 4753 O O . ARG A 1 620 ? -17.806 -7.368 38.235 1.00 81.44 620 ARG A O 1
ATOM 4760 N N . LYS A 1 621 ? -19.596 -6.053 38.591 1.00 85.00 621 LYS A N 1
ATOM 4761 C CA . LYS A 1 621 ? -19.186 -4.930 37.728 1.00 85.00 621 LYS A CA 1
ATOM 4762 C C . LYS A 1 621 ? -18.961 -5.354 36.271 1.00 85.00 621 LYS A C 1
ATOM 4764 O O . LYS A 1 621 ? -18.140 -4.772 35.564 1.00 85.00 621 LYS A O 1
ATOM 4769 N N . THR A 1 622 ? -19.708 -6.356 35.817 1.00 87.44 622 THR A N 1
ATOM 4770 C CA . THR A 1 622 ? -19.684 -6.878 34.448 1.00 87.44 622 THR A CA 1
ATOM 4771 C C . THR A 1 622 ? -20.933 -6.451 33.684 1.00 87.44 622 THR A C 1
ATOM 4773 O O . THR A 1 622 ? -21.998 -6.232 34.258 1.00 87.44 622 THR A O 1
ATOM 4776 N N . ARG A 1 623 ? -20.815 -6.326 32.360 1.00 89.44 623 ARG A N 1
ATOM 4777 C CA . ARG A 1 623 ? -21.947 -6.046 31.468 1.00 89.44 623 ARG A CA 1
ATOM 4778 C C . ARG A 1 623 ? -22.965 -7.188 31.521 1.00 89.44 623 ARG A C 1
ATOM 4780 O O . ARG A 1 623 ? -22.581 -8.347 31.413 1.00 89.44 623 ARG A O 1
ATOM 4787 N N . ALA A 1 624 ? -24.248 -6.844 31.563 1.00 91.69 624 ALA A N 1
ATOM 4788 C CA . ALA A 1 624 ? -25.350 -7.780 31.377 1.00 91.69 624 ALA A CA 1
ATOM 4789 C C . ALA A 1 624 ? -25.838 -7.705 29.918 1.00 91.69 624 ALA A C 1
ATOM 4791 O O . ALA A 1 624 ? -26.676 -6.873 29.570 1.00 91.69 624 ALA A O 1
ATOM 4792 N N . SER A 1 625 ? -25.254 -8.526 29.039 1.00 90.94 625 SER A N 1
ATOM 4793 C CA . SER A 1 625 ? -25.726 -8.701 27.655 1.00 90.94 625 SER A CA 1
ATOM 4794 C C . SER A 1 625 ? -26.829 -9.763 27.602 1.00 90.94 625 SER A C 1
ATOM 4796 O O . SER A 1 625 ? -27.026 -10.505 28.564 1.00 90.94 625 SER A O 1
ATOM 4798 N N . SER A 1 626 ? -27.541 -9.880 26.478 1.00 88.81 626 SER A N 1
ATOM 4799 C CA . SER A 1 626 ? -28.548 -10.932 26.307 1.00 88.81 626 SER A CA 1
ATOM 4800 C C . SER A 1 626 ? -27.961 -12.341 26.450 1.00 88.81 626 SER A C 1
ATOM 4802 O O . SER A 1 626 ? -28.649 -13.222 26.953 1.00 88.81 626 SER A O 1
ATOM 4804 N N . GLU A 1 627 ? -26.702 -12.554 26.057 1.00 89.81 627 GLU A N 1
ATOM 4805 C CA . GLU A 1 627 ? -26.026 -13.842 26.237 1.00 89.81 627 GLU A CA 1
ATOM 4806 C C . GLU A 1 627 ? -25.611 -14.054 27.702 1.00 89.81 627 GLU A C 1
ATOM 4808 O O . GLU A 1 627 ? -26.196 -14.916 28.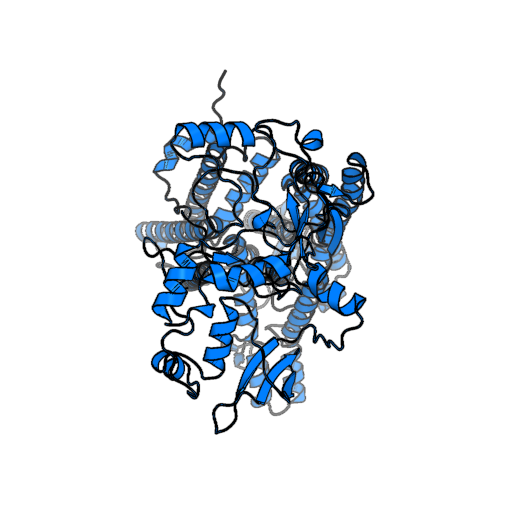351 1.00 89.81 627 GLU A O 1
ATOM 4813 N N . ALA A 1 628 ? -24.757 -13.193 28.264 1.00 88.06 628 ALA A N 1
ATOM 4814 C CA . ALA A 1 628 ? -24.300 -13.262 29.661 1.00 88.06 628 ALA A CA 1
ATOM 4815 C C . ALA A 1 628 ? -25.431 -13.233 30.712 1.00 88.06 628 ALA A C 1
ATOM 4817 O O . ALA A 1 628 ? -25.218 -13.479 31.894 1.00 88.06 628 ALA A O 1
ATOM 4818 N N . THR A 1 629 ? -26.645 -12.868 30.299 1.00 89.75 629 THR A N 1
ATOM 4819 C CA . THR A 1 629 ? -27.838 -12.884 31.143 1.00 89.75 629 THR A CA 1
ATOM 4820 C C . THR A 1 629 ? -28.695 -14.117 30.886 1.00 89.75 629 THR A C 1
ATOM 4822 O O . THR A 1 629 ? -28.867 -14.951 31.768 1.00 89.75 629 THR A O 1
ATOM 4825 N N . PHE A 1 630 ? -29.319 -14.203 29.707 1.00 90.31 630 PHE A N 1
ATOM 4826 C CA . PHE A 1 630 ? -30.387 -15.172 29.470 1.00 90.31 630 PHE A CA 1
ATOM 4827 C C . PHE A 1 630 ? -29.837 -16.533 29.058 1.00 90.31 630 PHE A C 1
ATOM 4829 O O . PHE A 1 630 ? -30.422 -17.545 29.441 1.00 90.31 630 PHE A O 1
ATOM 4836 N N . LEU A 1 631 ? -28.723 -16.571 28.316 1.00 89.69 631 LEU A N 1
ATOM 4837 C CA . LEU A 1 631 ? -28.074 -17.833 27.969 1.00 89.69 631 LEU A CA 1
ATOM 4838 C C . LEU A 1 631 ? -27.435 -18.452 29.214 1.00 89.69 631 LEU A C 1
ATOM 4840 O O . LEU A 1 631 ? -27.706 -19.613 29.508 1.00 89.69 631 LEU A O 1
ATOM 4844 N N . ASP A 1 632 ? -26.696 -17.659 29.992 1.00 87.75 632 ASP A N 1
ATOM 4845 C CA . ASP A 1 632 ? -26.117 -18.110 31.264 1.00 87.75 632 ASP A CA 1
ATOM 4846 C C . ASP A 1 632 ? -27.197 -18.578 32.244 1.00 87.75 632 ASP A C 1
ATOM 4848 O O . ASP A 1 632 ? -27.048 -19.618 32.883 1.00 87.75 632 ASP A O 1
ATOM 4852 N N . TYR A 1 633 ? -28.327 -17.866 32.323 1.00 88.62 633 TYR A N 1
ATOM 4853 C CA . TYR A 1 633 ? -29.475 -18.299 33.119 1.00 88.62 633 TYR A CA 1
ATOM 4854 C C . TYR A 1 633 ? -30.053 -19.633 32.627 1.00 88.62 633 TYR A C 1
ATOM 4856 O O . TYR A 1 633 ? -30.315 -20.516 33.441 1.00 88.62 633 TYR A O 1
ATOM 4864 N N . ALA A 1 634 ? -30.229 -19.810 31.315 1.00 90.81 634 ALA A N 1
ATOM 4865 C CA . ALA A 1 634 ? -30.744 -21.056 30.751 1.00 90.81 634 ALA A CA 1
ATOM 4866 C C . ALA A 1 634 ? -29.810 -22.246 31.022 1.00 90.81 634 ALA A C 1
ATOM 4868 O O . ALA A 1 634 ? -30.288 -23.325 31.374 1.00 90.81 634 ALA A O 1
ATOM 4869 N N . ILE A 1 635 ? -28.495 -22.031 30.924 1.00 88.94 635 ILE A N 1
ATOM 4870 C CA . ILE A 1 635 ? -27.471 -23.027 31.262 1.00 88.94 635 ILE A CA 1
ATOM 4871 C C . ILE A 1 635 ? -27.513 -23.343 32.762 1.00 88.94 635 ILE A C 1
ATOM 4873 O O . ILE A 1 635 ? -27.547 -24.512 33.140 1.00 88.94 635 ILE A O 1
ATOM 4877 N N . ALA A 1 636 ? -27.576 -22.324 33.624 1.00 89.19 636 ALA A N 1
ATOM 4878 C CA . ALA A 1 636 ? -27.626 -22.500 35.076 1.00 89.19 636 ALA A CA 1
ATOM 4879 C C . ALA A 1 636 ? -28.891 -23.237 35.551 1.00 89.19 636 ALA A C 1
ATOM 4881 O O . ALA A 1 636 ? -28.839 -23.969 36.536 1.00 89.19 636 ALA A O 1
ATOM 4882 N N . GLN A 1 637 ? -30.016 -23.063 34.853 1.00 90.75 637 GLN A N 1
ATOM 4883 C CA . GLN A 1 637 ? -31.275 -23.776 35.108 1.00 90.75 637 GLN A CA 1
ATOM 4884 C C . GLN A 1 637 ? -31.372 -25.126 34.376 1.00 90.75 637 GLN A C 1
ATOM 4886 O O . GLN A 1 637 ? -32.397 -25.798 34.471 1.00 90.75 637 GLN A O 1
ATOM 4891 N N . ASN A 1 638 ? -30.325 -25.524 33.644 1.00 90.38 638 ASN A N 1
ATOM 4892 C CA . ASN A 1 638 ? -30.264 -26.754 32.856 1.00 90.38 638 ASN A CA 1
ATOM 4893 C C . ASN A 1 638 ? -31.460 -26.922 31.893 1.00 90.38 638 ASN A C 1
ATOM 4895 O O . ASN A 1 638 ? -32.021 -28.011 31.742 1.00 90.38 638 ASN A O 1
ATOM 4899 N N . LEU A 1 639 ? -31.886 -25.818 31.269 1.00 91.50 639 LEU A N 1
ATOM 4900 C CA . LEU A 1 639 ? -32.976 -25.828 30.296 1.00 91.50 639 LEU A CA 1
ATOM 4901 C C . LEU A 1 639 ? -32.534 -26.550 29.010 1.00 91.50 639 LEU A C 1
ATOM 4903 O O . LEU A 1 639 ? -31.380 -26.410 28.599 1.00 91.50 639 LEU A O 1
ATOM 4907 N N . PRO A 1 640 ? -33.439 -27.276 28.326 1.00 90.25 640 PRO A N 1
ATOM 4908 C CA . PRO A 1 640 ? -33.131 -27.982 27.083 1.00 90.25 640 PRO A CA 1
ATOM 4909 C C . PRO A 1 640 ? -32.982 -26.993 25.914 1.00 90.25 640 PRO A C 1
ATOM 4911 O O . PRO A 1 640 ? -33.880 -26.837 25.087 1.00 90.25 640 PRO A O 1
ATOM 4914 N N . LEU A 1 641 ? -31.847 -26.295 25.864 1.00 90.75 641 LEU A N 1
ATOM 4915 C CA . LEU A 1 641 ? -31.502 -25.301 24.852 1.00 90.75 641 LEU A CA 1
ATOM 4916 C C . LEU A 1 641 ? -30.279 -25.762 24.055 1.00 90.75 641 LEU A C 1
ATOM 4918 O O . LEU A 1 641 ? -29.236 -26.082 24.620 1.00 90.75 641 LEU A O 1
ATOM 4922 N N . THR A 1 642 ? -30.383 -25.740 22.728 1.00 90.69 642 THR A N 1
ATOM 4923 C CA . THR A 1 642 ? -29.260 -26.010 21.822 1.00 90.69 642 THR A CA 1
ATOM 4924 C C . THR A 1 642 ? -28.922 -24.747 21.044 1.00 90.69 642 THR A C 1
ATOM 4926 O O . THR A 1 642 ? -29.779 -24.182 20.366 1.00 90.69 642 THR A O 1
ATOM 4929 N N . VAL A 1 643 ? -27.667 -24.309 21.132 1.00 90.06 643 VAL A N 1
ATOM 4930 C CA . VAL A 1 643 ? -27.157 -23.139 20.410 1.00 90.06 643 VAL A CA 1
ATOM 4931 C C . VAL A 1 643 ? -26.275 -23.612 19.262 1.00 90.06 643 VAL A C 1
ATOM 4933 O O . VAL A 1 643 ? -25.357 -24.398 19.474 1.00 90.06 643 VAL A O 1
ATOM 4936 N N . TYR A 1 644 ? -26.535 -23.105 18.058 1.00 90.12 644 TYR A N 1
ATOM 4937 C CA . TYR A 1 644 ? -25.727 -23.370 16.868 1.00 90.12 644 TYR A CA 1
ATOM 4938 C C . TYR A 1 644 ? -24.801 -22.171 16.599 1.00 90.12 644 TYR A C 1
ATOM 4940 O O . TYR A 1 644 ? -25.232 -21.197 15.976 1.00 90.12 644 TYR A O 1
ATOM 4948 N N . PRO A 1 645 ? -23.545 -22.174 17.092 1.00 86.19 645 PRO A N 1
ATOM 4949 C CA . PRO A 1 645 ? -22.600 -21.098 16.811 1.00 86.19 645 PRO A CA 1
ATOM 4950 C C . PRO A 1 645 ? -22.198 -21.097 15.330 1.00 86.19 645 PRO A C 1
ATOM 4952 O O . PRO A 1 645 ? -22.346 -22.097 14.629 1.00 86.19 645 PRO A O 1
ATOM 4955 N N . MET A 1 646 ? -21.684 -19.960 14.846 1.00 85.88 646 MET A N 1
ATOM 4956 C CA . MET A 1 646 ? -21.192 -19.800 13.462 1.00 85.88 646 MET A CA 1
ATOM 4957 C C . MET A 1 646 ? -22.188 -20.273 12.386 1.00 85.88 646 MET A C 1
ATOM 4959 O O . MET A 1 646 ? -21.811 -20.827 11.353 1.00 85.88 646 MET A O 1
ATOM 4963 N N . SER A 1 647 ? -23.475 -20.082 12.658 1.00 90.12 647 SER A N 1
ATOM 4964 C CA . SER A 1 647 ? -24.574 -20.528 11.812 1.00 90.12 647 SER A CA 1
ATOM 4965 C C . SER A 1 647 ? -25.490 -19.343 11.528 1.00 90.12 647 SER A C 1
ATOM 4967 O O . SER A 1 647 ? -25.949 -18.673 12.453 1.00 90.12 647 SER A O 1
ATOM 4969 N N . GLN A 1 648 ? -25.728 -19.054 10.252 1.00 90.00 648 GLN A N 1
ATOM 4970 C CA . GLN A 1 648 ? -26.555 -17.942 9.797 1.00 90.00 648 GLN A CA 1
ATOM 4971 C C . GLN A 1 648 ? -27.902 -18.463 9.300 1.00 90.00 648 GLN A C 1
ATOM 4973 O O . GLN A 1 648 ? -27.960 -19.302 8.403 1.00 90.00 648 GLN A O 1
ATOM 4978 N N . ALA A 1 649 ? -28.996 -17.953 9.866 1.00 92.38 649 ALA A N 1
ATOM 4979 C CA . ALA A 1 649 ? -30.326 -18.182 9.316 1.00 92.38 649 ALA A CA 1
ATOM 4980 C C . ALA A 1 649 ? -30.446 -17.454 7.971 1.00 92.38 649 ALA A C 1
ATOM 4982 O O . ALA A 1 649 ? -30.168 -16.257 7.887 1.00 92.38 649 ALA A O 1
ATOM 4983 N N . MET A 1 650 ? -30.844 -18.183 6.931 1.00 93.19 650 MET A N 1
ATOM 4984 C CA . MET A 1 650 ? -30.946 -17.667 5.565 1.00 93.19 650 MET A CA 1
ATOM 4985 C C . MET A 1 650 ? -32.388 -17.332 5.205 1.00 93.19 650 MET A C 1
ATOM 4987 O O . MET A 1 650 ? -32.650 -16.261 4.671 1.00 93.19 650 MET A O 1
ATOM 4991 N N . LYS A 1 651 ? -33.323 -18.239 5.511 1.00 93.38 651 LYS A N 1
ATOM 4992 C CA . LYS A 1 651 ? -34.763 -18.040 5.309 1.00 93.38 651 LYS A CA 1
ATOM 4993 C C . LYS A 1 651 ? -35.584 -18.973 6.196 1.00 93.38 651 LYS A C 1
ATOM 4995 O O . LYS A 1 651 ? -35.125 -20.054 6.564 1.00 93.38 651 LYS A O 1
ATOM 5000 N N . VAL A 1 652 ? -36.808 -18.572 6.500 1.00 95.25 652 VAL A N 1
ATOM 5001 C CA . VAL A 1 652 ? -37.848 -19.413 7.093 1.00 95.25 652 VAL A CA 1
ATOM 5002 C C . VAL A 1 652 ? -38.485 -20.247 5.982 1.00 95.25 652 VAL A C 1
ATOM 5004 O O . VAL A 1 652 ? -38.735 -19.759 4.880 1.00 95.25 652 VAL A O 1
ATOM 5007 N N . VAL A 1 653 ? -38.708 -21.526 6.260 1.00 93.56 653 VAL A N 1
ATOM 5008 C CA . VAL A 1 653 ? -39.359 -22.466 5.348 1.00 93.56 653 VAL A CA 1
ATOM 5009 C C . VAL A 1 653 ? -40.832 -22.539 5.716 1.00 93.56 653 VAL A C 1
ATOM 5011 O O . VAL A 1 653 ? -41.172 -22.750 6.880 1.00 93.56 653 VAL A O 1
ATOM 5014 N N . PHE A 1 654 ? -41.690 -22.374 4.716 1.00 93.38 654 PHE A N 1
ATOM 5015 C CA . PHE A 1 654 ? -43.136 -22.463 4.855 1.00 93.38 654 PHE A CA 1
ATOM 5016 C C . PHE A 1 654 ? -43.673 -23.646 4.051 1.00 93.38 654 PHE A C 1
ATOM 5018 O O . PHE A 1 654 ? -43.083 -24.032 3.040 1.00 93.38 654 PHE A O 1
ATOM 5025 N N . ASP A 1 655 ? -44.780 -24.221 4.507 1.00 89.12 655 ASP A N 1
ATOM 5026 C CA . ASP A 1 655 ? -45.557 -25.181 3.728 1.00 89.12 655 ASP A CA 1
ATOM 5027 C C . ASP A 1 655 ? -46.529 -24.488 2.752 1.00 89.12 655 ASP A C 1
ATOM 5029 O O . ASP A 1 655 ? -46.639 -23.261 2.690 1.00 89.12 655 ASP A O 1
ATOM 5033 N N . ASN A 1 656 ? -47.277 -25.298 1.999 1.00 84.00 656 ASN A N 1
ATOM 5034 C CA . ASN A 1 656 ? -48.286 -24.812 1.054 1.00 84.00 656 ASN A CA 1
ATOM 5035 C C . ASN A 1 656 ? -49.462 -24.084 1.736 1.00 84.00 656 ASN A C 1
ATOM 5037 O O . ASN A 1 656 ? -50.183 -23.346 1.070 1.00 84.00 656 ASN A O 1
ATOM 5041 N N . ALA A 1 657 ? -49.663 -24.272 3.044 1.00 84.75 657 ALA A N 1
ATOM 5042 C CA . ALA A 1 657 ? -50.683 -23.597 3.843 1.00 84.75 657 ALA A CA 1
ATOM 5043 C C . ALA A 1 657 ? -50.149 -22.315 4.520 1.00 84.75 657 ALA A C 1
ATOM 5045 O O . ALA A 1 657 ? -50.836 -21.729 5.355 1.00 84.75 657 ALA A O 1
ATOM 5046 N N . SER A 1 658 ? -48.945 -21.853 4.150 1.00 85.88 658 SER A N 1
ATOM 5047 C CA . SER A 1 658 ? -48.255 -20.704 4.757 1.00 85.88 658 SER A CA 1
ATOM 5048 C C . SER A 1 658 ? -47.924 -20.877 6.249 1.00 85.88 658 SER A C 1
ATOM 5050 O O . SER A 1 658 ? -47.763 -19.890 6.971 1.00 85.88 658 SER A O 1
ATOM 5052 N N . CYS A 1 659 ? -47.788 -22.114 6.725 1.00 90.56 659 CYS A N 1
ATOM 5053 C CA . CYS A 1 659 ? -47.312 -22.438 8.066 1.00 90.56 659 CYS A CA 1
ATOM 5054 C C . CYS A 1 659 ? -45.784 -22.593 8.068 1.00 90.56 659 CYS A C 1
ATOM 5056 O O . CYS A 1 659 ? -45.216 -23.251 7.196 1.00 90.56 659 CYS A O 1
ATOM 5058 N N . ALA A 1 660 ? -45.098 -21.985 9.041 1.00 93.56 660 ALA A N 1
ATOM 5059 C CA . ALA A 1 660 ? -43.645 -22.083 9.165 1.00 93.56 660 ALA A CA 1
ATOM 5060 C C . ALA A 1 660 ? -43.236 -23.476 9.681 1.00 93.56 660 ALA A C 1
ATOM 5062 O O . ALA A 1 660 ? -43.515 -23.828 10.826 1.00 93.56 660 ALA A O 1
ATOM 5063 N N . THR A 1 661 ? -42.541 -24.255 8.853 1.00 94.56 661 THR A N 1
ATOM 5064 C CA . THR A 1 661 ? -42.130 -25.640 9.150 1.00 94.56 661 THR A CA 1
ATOM 5065 C C . THR A 1 661 ? -40.670 -25.761 9.573 1.00 94.56 661 THR A C 1
ATOM 5067 O O . THR A 1 661 ? -40.260 -26.786 10.123 1.00 94.56 661 THR A O 1
ATOM 5070 N N . GLY A 1 662 ? -39.861 -24.725 9.350 1.00 95.12 662 GLY A N 1
ATOM 5071 C CA . GLY A 1 662 ? -38.448 -24.756 9.698 1.00 95.12 662 GLY A CA 1
ATOM 5072 C C . GLY A 1 662 ? -37.669 -23.514 9.293 1.00 95.12 662 GLY A C 1
ATOM 5073 O O . GLY A 1 662 ? -38.232 -22.515 8.852 1.00 95.12 662 GLY A O 1
ATOM 5074 N N . VAL A 1 663 ? -36.348 -23.583 9.435 1.00 96.00 663 VAL A N 1
ATOM 5075 C CA . VAL A 1 663 ? -35.413 -22.520 9.043 1.00 96.00 663 VAL A CA 1
ATOM 5076 C C . VAL A 1 663 ? -34.257 -23.132 8.265 1.00 96.00 663 VAL A C 1
ATOM 5078 O O . VAL A 1 663 ? -33.637 -24.097 8.713 1.00 96.00 663 VAL A O 1
ATOM 5081 N N . GLN A 1 664 ? -33.955 -22.563 7.102 1.00 94.25 664 GLN A N 1
ATOM 5082 C CA . GLN A 1 664 ? -32.749 -22.883 6.353 1.00 94.25 664 GLN A CA 1
ATOM 5083 C C . GLN A 1 664 ? -31.571 -22.116 6.953 1.00 94.25 664 GLN A C 1
ATOM 5085 O O . GLN A 1 664 ? -31.630 -20.895 7.126 1.00 94.25 664 GLN A O 1
ATOM 5090 N N . VAL A 1 665 ? -30.499 -22.837 7.246 1.00 93.62 665 VAL A N 1
ATOM 5091 C CA . VAL A 1 665 ? -29.305 -22.337 7.918 1.00 93.62 665 VAL A CA 1
ATOM 5092 C C . VAL A 1 665 ? -28.084 -22.615 7.048 1.00 93.62 665 VAL A C 1
ATOM 5094 O O . VAL A 1 665 ? -27.973 -23.669 6.421 1.00 93.62 665 VAL A O 1
ATOM 5097 N N . GLN A 1 666 ? -27.163 -21.661 7.021 1.00 89.94 666 GLN A N 1
ATOM 5098 C CA . GLN A 1 666 ? -2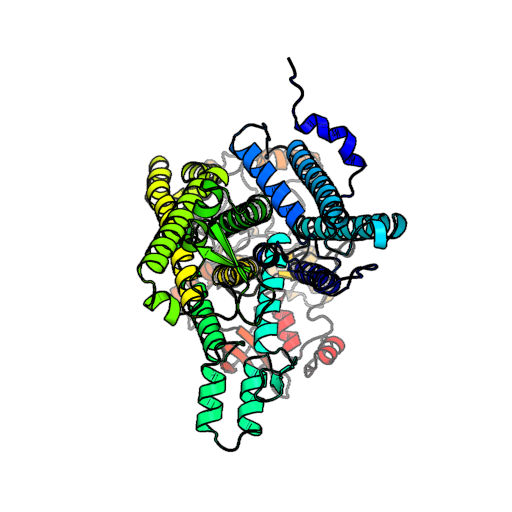5.842 -21.810 6.434 1.00 89.94 666 GLN A CA 1
ATOM 5099 C C . GLN A 1 666 ? -24.803 -21.823 7.554 1.00 89.94 666 GLN A C 1
ATOM 5101 O O . GLN A 1 666 ? -24.759 -20.908 8.377 1.00 89.94 666 GLN A O 1
ATOM 5106 N N . SER A 1 667 ? -23.955 -22.845 7.588 1.00 85.00 667 SER A N 1
ATOM 5107 C CA . SER A 1 667 ? -22.772 -22.867 8.449 1.00 85.00 667 SER A CA 1
ATOM 5108 C C . SER A 1 667 ? -21.555 -23.182 7.588 1.00 85.00 667 SER A C 1
ATOM 5110 O O . SER A 1 667 ? -21.535 -24.182 6.869 1.00 85.00 667 SER A O 1
ATOM 5112 N N . ALA A 1 668 ? -20.568 -22.283 7.606 1.00 79.88 668 ALA A N 1
ATOM 5113 C CA . ALA A 1 668 ? -19.474 -22.267 6.636 1.00 79.88 668 ALA A CA 1
ATOM 5114 C C . ALA A 1 668 ? -20.002 -22.334 5.182 1.00 79.88 668 ALA A C 1
ATOM 5116 O O . ALA A 1 668 ? -20.791 -21.486 4.769 1.00 79.88 668 ALA A O 1
ATOM 5117 N N . SER A 1 669 ? -19.581 -23.333 4.406 1.00 78.25 669 SER A N 1
ATOM 5118 C CA . SER A 1 669 ? -20.007 -23.564 3.021 1.00 78.25 669 SER A CA 1
ATOM 5119 C C . SER A 1 669 ? -21.160 -24.570 2.882 1.00 78.25 669 SER A C 1
ATOM 5121 O O . SER A 1 669 ? -21.552 -24.883 1.759 1.00 78.25 669 SER A O 1
ATOM 5123 N N . MET A 1 670 ? -21.721 -25.075 3.989 1.00 81.38 670 MET A N 1
ATOM 5124 C CA . MET A 1 670 ? -22.802 -26.066 3.971 1.00 81.38 670 MET A CA 1
ATOM 5125 C C . MET A 1 670 ? -24.155 -25.452 4.341 1.00 81.38 670 MET A C 1
ATOM 5127 O O . MET A 1 670 ? -24.291 -24.764 5.354 1.00 81.38 670 MET A O 1
ATOM 5131 N N . ASN A 1 671 ? -25.174 -25.777 3.544 1.00 89.06 671 ASN A N 1
ATOM 5132 C CA . ASN A 1 671 ? -26.565 -25.405 3.791 1.00 89.06 671 ASN A CA 1
ATOM 5133 C C . ASN A 1 671 ? -27.341 -26.609 4.333 1.00 89.06 671 ASN A C 1
ATOM 5135 O O . ASN A 1 671 ? -27.289 -27.694 3.757 1.00 89.06 671 ASN A O 1
ATOM 5139 N N . TRP A 1 672 ? -28.098 -26.407 5.405 1.00 92.94 672 TRP A N 1
ATOM 5140 C CA . TRP A 1 672 ? -28.930 -27.429 6.042 1.00 92.94 672 TRP A CA 1
ATOM 5141 C C . TRP A 1 672 ? -30.212 -26.797 6.599 1.00 92.94 672 TRP A C 1
ATOM 5143 O O . TRP A 1 672 ? -30.347 -25.576 6.640 1.00 92.94 672 TRP A O 1
ATOM 5153 N N . THR A 1 673 ? -31.202 -27.614 6.961 1.00 94.31 673 THR A N 1
ATOM 5154 C CA . THR A 1 673 ? -32.524 -27.125 7.396 1.00 94.31 673 THR A CA 1
ATOM 5155 C C . THR A 1 673 ? -32.873 -27.669 8.773 1.00 94.31 673 THR A C 1
ATOM 5157 O O . THR A 1 673 ? -32.763 -28.869 9.014 1.00 94.31 673 THR A O 1
ATOM 5160 N N . LEU A 1 674 ? -33.323 -26.786 9.663 1.00 94.62 674 LEU A N 1
ATOM 5161 C CA . LEU A 1 674 ? -33.894 -27.126 10.965 1.00 94.62 674 LEU A CA 1
ATOM 5162 C C . LEU A 1 674 ? -35.412 -27.217 10.851 1.00 94.62 674 LEU A C 1
ATOM 5164 O O . LEU A 1 674 ? -36.057 -26.207 10.583 1.00 94.62 674 LEU A O 1
ATOM 5168 N N . SER A 1 675 ? -35.987 -28.395 11.086 1.00 94.94 675 SER A N 1
ATOM 5169 C CA . SER A 1 675 ? -37.442 -28.585 11.143 1.00 94.94 675 SER A CA 1
ATOM 5170 C C . SER A 1 675 ? -37.994 -28.277 12.538 1.00 94.94 675 SER A C 1
ATOM 5172 O O . SER A 1 675 ? -37.485 -28.806 13.531 1.00 94.94 675 SER A O 1
ATOM 5174 N N . ALA A 1 676 ? -39.066 -27.492 12.619 1.00 94.50 676 ALA A N 1
ATOM 5175 C CA . ALA A 1 676 ? -39.781 -27.198 13.858 1.00 94.50 676 ALA A CA 1
ATOM 5176 C C . ALA A 1 676 ? -41.012 -28.109 14.016 1.00 94.50 676 ALA A C 1
ATOM 5178 O O . ALA A 1 676 ? -41.730 -28.367 13.056 1.00 94.50 676 ALA A O 1
ATOM 5179 N N . ARG A 1 677 ? -41.274 -28.596 15.241 1.00 91.75 677 ARG A N 1
ATOM 5180 C CA . ARG A 1 677 ? -42.453 -29.441 15.546 1.00 91.75 677 ARG A CA 1
ATOM 5181 C C . ARG A 1 677 ? -43.672 -28.666 16.050 1.00 91.75 677 ARG A C 1
ATOM 5183 O O . ARG A 1 677 ? -44.766 -29.215 16.041 1.00 91.75 677 ARG A O 1
ATOM 5190 N N . LYS A 1 678 ? -43.469 -27.453 16.568 1.00 92.56 678 LYS A N 1
ATOM 5191 C CA . LYS A 1 678 ? -44.524 -26.627 17.175 1.00 92.56 678 LYS A CA 1
ATOM 5192 C C . LYS A 1 678 ? -44.610 -25.269 16.496 1.00 92.56 678 LYS A C 1
ATOM 5194 O O . LYS A 1 678 ? -45.607 -24.971 15.860 1.00 92.56 678 LYS A O 1
ATOM 5199 N N . GLU A 1 679 ? -43.554 -24.473 16.619 1.00 93.94 679 GLU A N 1
ATOM 5200 C CA . GLU A 1 679 ? -43.520 -23.104 16.114 1.00 93.94 679 GLU A CA 1
ATOM 5201 C C . GLU A 1 679 ? -42.085 -22.661 15.810 1.00 93.94 679 GLU A C 1
ATOM 5203 O O . GLU A 1 679 ? -41.119 -23.231 16.327 1.00 93.94 679 GLU A O 1
ATOM 5208 N N . VAL A 1 680 ? -41.959 -21.631 14.972 1.00 94.75 680 VAL A N 1
ATOM 5209 C CA . VAL A 1 680 ? -40.704 -20.926 14.691 1.00 94.75 680 VAL A CA 1
ATOM 5210 C C . VAL A 1 680 ? -40.822 -19.519 15.268 1.00 94.75 680 VAL A C 1
ATOM 5212 O O . VAL A 1 680 ? -41.624 -18.718 14.794 1.00 94.75 680 VAL A O 1
ATOM 5215 N N . ILE A 1 681 ? -40.010 -19.205 16.279 1.00 94.25 681 ILE A N 1
ATOM 5216 C CA . ILE A 1 681 ? -39.977 -17.876 16.900 1.00 94.25 681 ILE A CA 1
ATOM 5217 C C . ILE A 1 681 ? -38.849 -17.063 16.262 1.00 94.25 681 ILE A C 1
ATOM 5219 O O . ILE A 1 681 ? -37.670 -17.382 16.412 1.00 94.25 681 ILE A O 1
ATOM 5223 N N . LEU A 1 682 ? -39.209 -15.995 15.548 1.00 93.12 682 LEU A N 1
ATOM 5224 C CA . LEU A 1 682 ? -38.249 -15.081 14.934 1.00 93.12 682 LEU A CA 1
ATOM 5225 C C . LEU A 1 682 ? -37.870 -13.965 15.918 1.00 93.12 682 LEU A C 1
ATOM 5227 O O . LEU A 1 682 ? -38.720 -13.211 16.380 1.00 93.12 682 LEU A O 1
ATOM 5231 N N . SER A 1 683 ? -36.584 -13.846 16.246 1.00 91.25 683 SER A N 1
ATOM 5232 C CA . SER A 1 683 ? -36.072 -12.846 17.202 1.00 91.25 683 SER A CA 1
ATOM 5233 C C . SER A 1 683 ? -34.723 -12.273 16.762 1.00 91.25 683 SER A C 1
ATOM 5235 O O . SER A 1 683 ? -33.774 -12.199 17.538 1.00 91.25 683 SER A O 1
ATOM 5237 N N . ALA A 1 684 ? -34.619 -11.864 15.496 1.00 88.31 684 ALA A N 1
ATOM 5238 C CA . ALA A 1 684 ? -33.377 -11.357 14.905 1.00 88.31 684 ALA A CA 1
ATOM 5239 C C . ALA A 1 684 ? -33.194 -9.826 15.070 1.00 88.31 684 ALA A C 1
ATOM 5241 O O . ALA A 1 684 ? -32.291 -9.224 14.494 1.00 88.31 684 ALA A O 1
ATOM 5242 N N . GLY A 1 685 ? -34.041 -9.173 15.873 1.00 86.44 685 GLY A N 1
ATOM 5243 C CA . GLY A 1 685 ? -34.019 -7.723 16.091 1.00 86.44 685 GLY A CA 1
ATOM 5244 C C . GLY A 1 685 ? -34.732 -6.930 14.992 1.00 86.44 685 GLY A C 1
ATOM 5245 O O . GLY A 1 685 ? -35.290 -7.510 14.059 1.00 86.44 685 GLY A O 1
ATOM 5246 N N . ILE A 1 686 ? -34.730 -5.598 15.119 1.00 82.75 686 ILE A N 1
ATOM 5247 C CA . ILE A 1 686 ? -35.540 -4.696 14.282 1.00 82.75 686 ILE A CA 1
ATOM 5248 C C . ILE A 1 686 ? -35.165 -4.742 12.795 1.00 82.75 686 ILE A C 1
ATOM 5250 O O . ILE A 1 686 ? -36.044 -4.651 11.954 1.00 82.75 686 ILE A O 1
ATOM 5254 N N . PHE A 1 687 ? -33.890 -4.972 12.465 1.00 83.75 687 PHE A N 1
ATOM 5255 C CA . PHE A 1 687 ? -33.419 -4.996 11.076 1.00 83.75 687 PHE A CA 1
ATOM 5256 C C . PHE A 1 687 ? -33.483 -6.389 10.446 1.00 83.75 687 PHE A C 1
ATOM 5258 O O . PHE A 1 687 ? -34.023 -6.560 9.354 1.00 83.75 687 PHE A O 1
ATOM 5265 N N . HIS A 1 688 ? -32.959 -7.412 11.127 1.00 88.19 688 HIS A N 1
ATOM 5266 C CA . HIS A 1 688 ? -32.849 -8.737 10.517 1.00 88.19 688 HIS A CA 1
ATOM 5267 C C . HIS A 1 688 ? -34.155 -9.530 10.544 1.00 88.19 688 HIS A C 1
ATOM 5269 O O . HIS A 1 688 ? -34.327 -10.405 9.705 1.00 88.19 688 HIS A O 1
ATOM 5275 N N . SER A 1 689 ? -35.091 -9.243 11.457 1.00 92.31 689 SER A N 1
ATOM 5276 C CA . SER A 1 689 ? -36.389 -9.936 11.460 1.00 92.31 689 SER A CA 1
ATOM 5277 C C . SER A 1 689 ? -37.208 -9.624 10.198 1.00 92.31 689 SER A C 1
ATOM 5279 O O . SER A 1 689 ? -37.567 -10.567 9.494 1.00 92.31 689 SER A O 1
ATOM 5281 N N . PRO A 1 690 ? -37.460 -8.351 9.822 1.00 92.75 690 PRO A N 1
ATOM 5282 C CA . PRO A 1 690 ? -38.142 -8.059 8.563 1.00 92.75 690 PRO A CA 1
ATOM 5283 C C . PRO A 1 690 ? -37.314 -8.470 7.342 1.00 92.75 690 PRO A C 1
ATOM 5285 O O . PRO A 1 690 ? -37.888 -8.945 6.368 1.00 92.75 690 PRO A O 1
ATOM 5288 N N . GLN A 1 691 ? -35.979 -8.367 7.393 1.00 91.25 691 GLN A N 1
ATOM 5289 C CA . GLN A 1 691 ? -35.120 -8.880 6.321 1.00 91.25 691 GLN A CA 1
ATOM 5290 C C . GLN A 1 691 ? -35.340 -10.383 6.100 1.00 91.25 691 GLN A C 1
ATOM 5292 O O . GLN A 1 691 ? -35.554 -10.800 4.964 1.00 91.25 691 GLN A O 1
ATOM 5297 N N . LEU A 1 692 ? -35.318 -11.181 7.175 1.00 93.81 692 LEU A N 1
ATOM 5298 C CA . LEU A 1 692 ? -35.546 -12.624 7.125 1.00 93.81 692 LEU A CA 1
ATOM 5299 C C . LEU A 1 692 ? -36.949 -12.956 6.623 1.00 93.81 692 LEU A C 1
ATOM 5301 O O . LEU A 1 692 ? -37.096 -13.877 5.827 1.00 93.81 692 LEU A O 1
ATOM 5305 N N . LEU A 1 693 ? -37.969 -12.200 7.026 1.00 94.19 693 LEU A N 1
ATOM 5306 C CA . LEU A 1 693 ? -39.321 -12.363 6.490 1.00 94.19 693 LEU A CA 1
ATOM 5307 C C . LEU A 1 693 ? -39.363 -12.107 4.977 1.00 94.19 693 LEU A C 1
ATOM 5309 O O . LEU A 1 693 ? -39.867 -12.955 4.242 1.00 94.19 693 LEU A O 1
ATOM 5313 N N . MET A 1 694 ? -38.753 -11.018 4.498 1.00 92.88 694 MET A N 1
ATOM 5314 C CA . MET A 1 694 ? -38.742 -10.675 3.071 1.00 92.88 694 MET A CA 1
ATOM 5315 C C . MET A 1 694 ? -38.020 -11.726 2.225 1.00 92.88 694 MET A C 1
ATOM 5317 O O . MET A 1 694 ? -38.582 -12.195 1.241 1.00 92.88 694 MET A O 1
ATOM 5321 N N . VAL A 1 695 ? -36.822 -12.176 2.621 1.00 93.81 695 VAL A N 1
ATOM 5322 C CA . VAL A 1 695 ? -36.107 -13.253 1.892 1.00 93.81 695 VAL A CA 1
ATOM 5323 C C . VAL A 1 695 ? -36.831 -14.601 1.953 1.00 93.81 695 VAL A C 1
ATOM 5325 O O . VAL A 1 695 ? -36.561 -15.484 1.142 1.00 93.81 695 VAL A O 1
ATOM 5328 N N . SER A 1 696 ? -37.770 -14.753 2.889 1.00 94.44 696 SER A N 1
ATOM 5329 C CA . SER A 1 696 ? -38.649 -15.920 2.998 1.00 94.44 696 SER A CA 1
ATOM 5330 C C . SER A 1 696 ? -39.967 -15.757 2.236 1.00 94.44 696 SER A C 1
ATOM 5332 O O . SER A 1 696 ? -40.804 -16.647 2.310 1.00 94.44 696 SER A O 1
ATOM 5334 N N . GLY A 1 697 ? -40.174 -14.647 1.519 1.00 91.31 697 GLY A N 1
ATOM 5335 C CA . GLY A 1 697 ? -41.386 -14.394 0.733 1.00 91.31 697 GLY A CA 1
ATOM 5336 C C . GLY A 1 697 ? -42.521 -13.699 1.491 1.00 91.31 697 GLY A C 1
ATOM 5337 O O . GLY A 1 697 ? -43.647 -13.667 0.998 1.00 91.31 697 GLY A O 1
ATOM 5338 N N . VAL A 1 698 ? -42.263 -13.139 2.675 1.00 94.12 698 VAL A N 1
ATOM 5339 C CA . VAL A 1 698 ? -43.242 -12.377 3.467 1.00 94.12 698 VAL A CA 1
ATOM 5340 C C . VAL A 1 698 ? -42.839 -10.902 3.496 1.00 94.12 698 VAL A C 1
ATOM 5342 O O . VAL A 1 698 ? -41.923 -10.512 4.219 1.00 94.12 698 VAL A O 1
ATOM 5345 N N . GLY A 1 699 ? -43.516 -10.067 2.711 1.00 93.06 699 GLY A N 1
ATOM 5346 C CA . GLY A 1 699 ? -43.209 -8.639 2.601 1.00 93.06 699 GLY A CA 1
ATOM 5347 C C . GLY A 1 699 ? -43.892 -7.960 1.415 1.00 93.06 699 GLY A C 1
ATOM 5348 O O . GLY A 1 699 ? -44.776 -8.573 0.821 1.00 93.06 699 GLY A O 1
ATOM 5349 N N . PRO A 1 700 ? -43.517 -6.714 1.069 1.00 93.88 700 PRO A N 1
ATOM 5350 C CA . PRO A 1 700 ? -44.156 -5.969 -0.015 1.00 93.88 700 PRO A CA 1
ATOM 5351 C C . PRO A 1 700 ? -43.973 -6.666 -1.368 1.00 93.88 700 PRO A C 1
ATOM 5353 O O . PRO A 1 700 ? -42.837 -6.908 -1.791 1.00 93.88 700 PRO A O 1
ATOM 5356 N N . ALA A 1 701 ? -45.070 -6.951 -2.073 1.00 92.31 701 ALA A N 1
ATOM 5357 C CA . ALA A 1 701 ? -45.041 -7.698 -3.334 1.00 92.31 701 ALA A CA 1
ATOM 5358 C C . ALA A 1 701 ? -44.094 -7.106 -4.395 1.00 92.31 701 ALA A C 1
ATOM 5360 O O . ALA A 1 701 ? -43.419 -7.858 -5.099 1.00 92.31 701 ALA A O 1
ATOM 5361 N N . GLU A 1 702 ? -44.009 -5.777 -4.507 1.00 90.06 702 GLU A N 1
ATOM 5362 C CA . GLU A 1 702 ? -43.112 -5.105 -5.459 1.00 90.06 702 GLU A CA 1
ATOM 5363 C C . GLU A 1 702 ? -41.635 -5.394 -5.164 1.00 90.06 702 GLU A C 1
ATOM 5365 O O . GLU A 1 702 ? -40.891 -5.795 -6.059 1.00 90.06 702 GLU A O 1
ATOM 5370 N N . THR A 1 703 ? -41.226 -5.279 -3.898 1.00 89.44 703 THR A N 1
ATOM 5371 C CA . THR A 1 703 ? -39.856 -5.567 -3.450 1.00 89.44 703 THR A CA 1
ATOM 5372 C C . THR A 1 703 ? -39.499 -7.037 -3.653 1.00 89.44 703 THR A C 1
ATOM 5374 O O . THR A 1 703 ? -38.399 -7.354 -4.108 1.00 89.44 703 THR A O 1
ATOM 5377 N N . LEU A 1 704 ? -40.429 -7.949 -3.352 1.00 92.69 704 LEU A N 1
ATOM 5378 C CA . LEU A 1 704 ? -40.217 -9.385 -3.552 1.00 92.69 704 LEU A CA 1
ATOM 5379 C C . LEU A 1 704 ? -40.026 -9.723 -5.037 1.00 92.69 704 LEU A C 1
ATOM 5381 O O . LEU A 1 704 ? -39.094 -10.452 -5.380 1.00 92.69 704 LEU A O 1
ATOM 5385 N N . ARG A 1 705 ? -40.846 -9.141 -5.925 1.00 91.00 705 ARG A N 1
ATOM 5386 C CA . ARG A 1 705 ? -40.708 -9.296 -7.384 1.00 91.00 705 ARG A CA 1
ATOM 5387 C C . ARG A 1 705 ? -39.393 -8.721 -7.897 1.00 91.00 705 ARG A C 1
ATOM 5389 O O . ARG A 1 705 ? -38.725 -9.381 -8.684 1.00 91.00 705 ARG A O 1
ATOM 5396 N N . PHE A 1 706 ? -38.999 -7.539 -7.424 1.00 91.19 706 PHE A N 1
ATOM 5397 C CA . PHE A 1 706 ? -37.729 -6.909 -7.796 1.00 91.19 706 PHE A CA 1
ATOM 5398 C C . PHE A 1 706 ? -36.518 -7.805 -7.486 1.00 91.19 706 PHE A C 1
ATOM 5400 O O . PHE A 1 706 ? -35.561 -7.848 -8.256 1.00 91.19 706 PHE A O 1
ATOM 5407 N N . HIS A 1 707 ? -36.575 -8.563 -6.388 1.00 89.44 707 HIS A N 1
ATOM 5408 C CA . HIS A 1 707 ? -35.518 -9.488 -5.975 1.00 89.44 707 HIS A CA 1
ATOM 5409 C C . HIS A 1 707 ? -35.723 -10.945 -6.432 1.00 89.44 707 HIS A C 1
ATOM 5411 O O . HIS A 1 707 ? -34.973 -11.816 -5.991 1.00 89.44 707 HIS A O 1
ATOM 5417 N N . ASN A 1 708 ? -36.692 -11.231 -7.312 1.00 91.56 708 ASN A N 1
ATOM 5418 C CA . ASN A 1 708 ? -37.032 -12.587 -7.771 1.00 91.56 708 ASN A CA 1
ATOM 5419 C C . ASN A 1 708 ? -37.315 -13.583 -6.624 1.00 91.56 708 ASN A C 1
ATOM 5421 O O . ASN A 1 708 ? -36.953 -14.758 -6.697 1.00 91.56 708 ASN A O 1
ATOM 5425 N N . ILE A 1 709 ? -37.967 -13.122 -5.553 1.00 91.69 709 ILE A N 1
ATOM 5426 C CA . ILE A 1 709 ? -38.377 -13.958 -4.420 1.00 91.69 709 ILE A CA 1
ATOM 5427 C C . ILE A 1 709 ? -39.841 -14.364 -4.601 1.00 91.69 709 ILE A C 1
ATOM 5429 O O . ILE A 1 709 ? -40.712 -13.518 -4.808 1.00 91.69 709 ILE A O 1
ATOM 5433 N N . THR A 1 710 ? -40.132 -15.661 -4.476 1.00 88.44 710 THR A N 1
ATOM 5434 C CA . THR A 1 710 ? -41.508 -16.173 -4.492 1.00 88.44 710 THR A CA 1
ATOM 5435 C C . THR A 1 710 ? -42.289 -15.619 -3.301 1.00 88.44 710 THR A C 1
ATOM 5437 O O . THR A 1 710 ? -41.955 -15.897 -2.150 1.00 88.44 710 THR A O 1
ATOM 5440 N N . GLY A 1 711 ? -43.331 -14.832 -3.574 1.00 87.75 711 GLY A N 1
ATOM 5441 C CA . GLY A 1 711 ? -44.193 -14.264 -2.540 1.00 87.75 711 GLY A CA 1
ATOM 5442 C C . GLY A 1 711 ? -45.112 -15.316 -1.923 1.00 87.75 711 GLY A C 1
ATOM 5443 O O . GLY A 1 711 ? -45.863 -15.976 -2.633 1.00 87.75 711 GLY A O 1
ATOM 5444 N N . ILE A 1 712 ? -45.058 -15.441 -0.600 1.00 91.06 712 ILE A N 1
ATOM 5445 C CA . ILE A 1 712 ? -45.948 -16.273 0.217 1.00 91.06 712 ILE A CA 1
ATOM 5446 C C . ILE A 1 712 ? -47.101 -15.424 0.741 1.00 91.06 712 ILE A C 1
ATOM 5448 O O . ILE A 1 712 ? -48.264 -15.803 0.633 1.00 91.06 712 ILE A O 1
ATOM 5452 N N . LYS A 1 713 ? -46.781 -14.254 1.304 1.00 91.50 713 LYS A N 1
ATOM 5453 C CA . LYS A 1 713 ? -47.776 -13.333 1.850 1.00 91.50 713 LYS A CA 1
ATOM 5454 C C . LYS A 1 713 ? -47.352 -11.893 1.611 1.00 91.50 713 LYS A C 1
ATOM 5456 O O . LYS A 1 713 ? -46.284 -11.478 2.060 1.00 91.50 713 LYS A O 1
ATOM 5461 N N . ASP A 1 714 ? -48.214 -11.144 0.932 1.00 91.75 714 ASP A N 1
ATOM 5462 C CA . ASP A 1 714 ? -48.010 -9.716 0.720 1.00 91.75 714 ASP A CA 1
ATOM 5463 C C . ASP A 1 714 ? -48.330 -8.954 2.008 1.00 91.75 714 ASP A C 1
ATOM 5465 O O . ASP A 1 714 ? -49.471 -8.932 2.476 1.00 91.75 714 ASP A O 1
ATOM 5469 N N . LEU A 1 715 ? -47.291 -8.386 2.617 1.00 91.06 715 LEU A N 1
ATOM 5470 C CA . LEU A 1 715 ? -47.390 -7.556 3.812 1.00 91.06 715 LEU A CA 1
ATOM 5471 C C . LEU A 1 715 ? -46.586 -6.272 3.579 1.00 91.06 715 LEU A C 1
ATOM 5473 O O . LEU A 1 715 ? -45.381 -6.247 3.856 1.00 91.06 715 LEU A O 1
ATOM 5477 N N . PRO A 1 716 ? -47.230 -5.185 3.114 1.00 88.31 716 PRO A N 1
ATOM 5478 C CA . PRO A 1 716 ? -46.530 -3.974 2.692 1.00 88.31 716 PRO A CA 1
ATOM 5479 C C . PRO A 1 716 ? -45.804 -3.259 3.838 1.00 88.31 716 PRO A C 1
ATOM 5481 O O . PRO A 1 716 ? -44.901 -2.475 3.588 1.00 88.31 716 PRO A O 1
ATOM 5484 N N . GLY A 1 717 ? -46.157 -3.529 5.100 1.00 85.50 717 GLY A N 1
ATOM 5485 C CA . GLY A 1 717 ? -45.490 -2.933 6.262 1.00 85.50 717 GLY A CA 1
ATOM 5486 C C . GLY A 1 717 ? -44.141 -3.565 6.630 1.00 85.50 717 GLY A C 1
ATOM 5487 O O . GLY A 1 717 ? -43.391 -2.972 7.405 1.00 85.50 717 GLY A O 1
ATOM 5488 N N . VAL A 1 718 ? -43.809 -4.756 6.117 1.00 89.62 718 VAL A N 1
ATOM 5489 C CA . VAL A 1 718 ? -42.575 -5.457 6.510 1.00 89.62 718 VAL A CA 1
ATOM 5490 C C . VAL A 1 718 ? -41.357 -4.720 5.953 1.00 89.62 718 VAL A C 1
ATOM 5492 O O . VAL A 1 718 ? -41.224 -4.523 4.747 1.00 89.62 718 VAL A O 1
ATOM 5495 N N . GLY A 1 719 ? -40.454 -4.323 6.853 1.00 83.38 719 GLY A N 1
ATOM 5496 C CA . GLY A 1 719 ? -39.205 -3.644 6.503 1.00 83.38 719 GLY A CA 1
ATOM 5497 C C . GLY A 1 719 ? -39.352 -2.164 6.140 1.00 83.38 719 GLY A C 1
ATOM 5498 O O . GLY A 1 719 ? -38.378 -1.568 5.694 1.00 83.38 719 GLY A O 1
ATOM 5499 N N . GLN A 1 720 ? -40.535 -1.573 6.327 1.00 82.56 720 GLN A N 1
ATOM 5500 C CA . GLN A 1 720 ? -40.793 -0.161 6.036 1.00 82.56 720 GLN A CA 1
ATOM 5501 C C . GLN A 1 720 ? -40.648 0.723 7.280 1.00 82.56 720 GLN A C 1
ATOM 5503 O O . GLN A 1 720 ? -40.844 0.261 8.403 1.00 82.56 720 GLN A O 1
ATOM 5508 N N . ASN A 1 721 ? -40.389 2.018 7.062 1.00 71.56 721 ASN A N 1
ATOM 5509 C CA . ASN A 1 721 ? -40.286 3.053 8.103 1.00 71.56 721 ASN A CA 1
ATOM 5510 C C . ASN A 1 721 ? -39.154 2.826 9.132 1.00 71.56 721 ASN A C 1
ATOM 5512 O O . ASN A 1 721 ? -39.341 3.120 10.314 1.00 71.56 721 ASN A O 1
ATOM 5516 N N . MET A 1 722 ? -38.001 2.297 8.692 1.00 64.06 722 MET A N 1
ATOM 5517 C CA . MET A 1 722 ? -36.824 2.000 9.533 1.00 64.06 722 MET A CA 1
ATOM 5518 C C . MET A 1 722 ? -35.622 2.903 9.246 1.00 64.06 722 MET A C 1
ATOM 5520 O O . MET A 1 722 ? -35.391 3.218 8.056 1.00 64.06 722 MET A O 1
#

Radius of gyration: 35.91 Å; Cα contacts (8 Å, |Δi|>4): 1053; chains: 1; bounding box: 102×70×91 Å

Nearest PDB structures (foldseek):
  8do3-assembly1_A  TM=9.757E-01  e=5.325E-47  Homo sapiens
  8do0-assembly1_A  TM=9.609E-01  e=2.089E-46  Homo sapiens
  8dnw-assembly1_A  TM=9.691E-01  e=1.778E-45  Homo sapiens
  8rjd-assembly1_1  TM=8.656E-01  e=5.157E-42  Canis lupus familiaris
  8b5l-assembly1_s  TM=9.267E-01  e=5.377E-40  Oryctolagus cuniculus

Sequence (722 aa):
MSGLRFLDLVKPFTPLIPEVAVPETKVPFQQRIIWTSVTLVIFLVMSQMPLYGIVSSDNADPLYWLRMMMASNRGTLMELGITPIISSGMVFQLLAGTHLIDVNLDLKSDRELYQTAQKLLAIIISFGQACVFVLTGLYGPPADLGAGICVLLVVQLLTAAIVVVLLDELLQKGYGLGSGISLFIATNICESIVWRAFSPTTVNTGRGPEFEGAIIALVHLLITWPNKQLALREAFYRQNLPNVMNLISTIIVFSVVIYLQGFRVEIPVKSSRQRGMRGSYPVRLFYTSNMPIMLQSALSSNVFLLSQALYNKLPDNLLVRMIGVWEAREGTSQVMPASGLVYYMSPPLNISDAILDPLHTAIFAAYMLTACAAFSKTWIEVSGSSPRDVAKQLKDQGLVMAGHRDESMYRELKRVIPTAAAFGGACIGALSITSDLMGALGSGTGILMAVTIIYGYFEIAAKEGDISGLKVDRLGYRQCPQLDNNRYHDAQGKTLGGSSARNQMLYQRGSKGSYDLWAKKIGDEAFSWNNILPFFQRSPRFTPPNARLTGGGNRTAHYNATAFSASGGPLQVSYPNYVTDFSPCGIEALGAGGFGRAEGFADGNLMGVGYNPFTFDHERKTRASSEATFLDYAIAQNLPLTVYPMSQAMKVVFDNASCATGVQVQSASMNWTLSARKEVILSAGIFHSPQLLMVSGVGPAETLRFHNITGIKDLPGVGQNM